Protein AF-A0A7Z9R264-F1 (afdb_monomer)

Sequence (421 aa):
MQPEILSSVADELIGLDYPARSGKPLEILQFPLHLSSIQLMQTVRNMHKSYFEKKNIKHFNESMRRIFMIFIQFESISRLRFNRGTGRLFSQKDLEGLADHFINSRWYREALKILSTNNTYGFSEERLLRVLISIQAAAHFFEVPYPALFCLFFQESKFDFMANSATGAKGIGQLTSIALREVRRLRSFSAKELLMQRTAEYLNQVYTDPQIQIWLQNLGFNIDLPKISPIPENIEFTRITSAFMREVGKKLVNDGHAYGENTSLLWYLSRKIRRGRILPLRYAHMHKIFSEMLADQYAISPASTYNIETNILASTMLFSHYYRYQWGKNKKKFDISADARVILAAAAYNHGQTGMRRFLINLKQEFPMLDFKILSAKKLRILFTTRRLSRALQRPFYKIREASRHVRHVMNCAGKSPLLS

Solvent-accessible surface area (backbone atoms only — not comparable to full-atom values): 22940 Å² total; per-residue (Å²): 134,81,81,82,76,88,81,79,76,87,75,71,60,42,57,49,41,51,54,78,64,100,60,77,35,69,69,68,50,100,61,54,50,92,61,51,48,69,55,48,49,53,53,51,50,60,56,45,40,66,58,58,66,70,49,76,66,85,79,57,55,70,68,56,48,42,54,51,48,46,71,66,43,46,58,56,48,32,23,47,54,66,41,40,63,45,25,22,51,92,66,34,36,46,61,64,52,44,50,51,48,51,63,72,28,67,58,32,68,75,40,52,50,54,35,69,75,34,74,60,32,50,60,58,67,62,60,52,48,53,48,56,54,41,51,50,48,38,19,35,68,56,69,38,43,33,40,52,54,54,22,42,28,44,67,60,26,65,65,32,40,71,21,39,48,96,88,62,19,30,7,28,47,40,49,36,79,67,54,50,53,50,41,48,62,48,43,74,38,66,70,50,36,51,44,52,41,54,45,34,53,49,52,24,52,57,48,71,29,67,50,53,52,52,46,41,43,75,64,68,50,90,75,82,65,71,85,52,65,75,67,52,84,69,66,41,85,75,72,92,46,73,69,58,54,50,53,50,17,51,52,33,39,75,74,70,35,72,68,26,74,40,61,71,55,48,55,52,49,52,55,37,46,19,63,73,40,85,63,60,77,98,48,20,54,56,48,21,53,50,52,51,51,46,37,71,77,38,24,68,41,55,33,20,37,43,8,63,59,47,22,45,45,51,40,43,52,49,36,38,48,44,44,70,46,86,45,53,57,89,92,49,68,56,58,64,18,73,54,37,24,51,53,49,10,58,38,23,68,78,63,39,59,68,26,55,38,42,35,53,53,52,48,42,70,77,34,73,85,65,58,45,56,79,33,45,44,72,60,50,55,71,64,58,36,56,71,53,43,36,73,27,56,72,55,62,67,69,59,30,50,48,48,46,49,51,36,50,50,25,48,64,55,14,35,53,66,83,90,80,117

pLDDT: mean 87.18, std 14.02, range [24.78, 98.69]

Foldseek 3Di:
DDPPDPDDDPPDFQFFAFVPDDDGRDALDPDADPDFLVRLCVVLCVRCVVVVVVPPPVPDDLLRVLLLSCLRRVQVCCRRGVSFTAGARPQWDHSSLLSVCLCPDPCNVVPVRVCVVDCLQADDSLLSSLLSNLLGLLRGLLVAHSLLLVLQLCLQQVSDLLAADPQGQGGSNRDDPVLLVVLLVLCVPVSLVVSQQVSLVVSLCCLPPVSNVVNSVVSVDPDRHDRGDGQDSAQDSDDDDLVLLLVLLVVCVVVVQPCSVVSVVSVVVSNCVNNVHQDPPSCSNSSNSVSVSCCVVALVDSSYCSPSNNVSNSLSSQLSCQLPPQQEDDPDTAQAASQRSSLRSQLCSPQNNQLSSQLVVVVCVVPVPDRRNPQHNVNVLVSLDLVSSCVRRVDPSVVSVVSNVRSVSSCVSTGDDPPPD

Secondary structure (DSSP, 8-state):
-------S---PPEEPPSSSSSSPPPP--SS-----HHHHHHHHHHHHHHHHHHS--TT--HHHHHHHHHHHHHHHHHHHHHS---EE-TTB--HHHHHHHHHTSHHIIIIIHHHHH-GGG---HHHHHHHHHHHHHHHHHTT--HHHHHHHHHHHHTT-TT-B-TT--BTTTTB-HHHHHHHHHHHTSHHHHHHHHHHHHHHHHHHT-HHHHHHHHHTT----PPPPPP--S--B--PPPHHHHHHHHHHHHHTT-GGGG-HHHHHHHHHHHTTTPPPPGGGHHHHHHHHHHHIIIIITSTTBTT-HHHHHHHHHHHHHHHHT---EETTEE----HHHHHHHHHHHHHH-HHHHHHHHHHHHHH-TT--STT--HHHHHHH--HHHHHHHH---HHHHHHHHHHHHHHHHHHBPPGGG-

Nearest PDB structures (foldseek):
  5o2o-assembly1_A  TM=4.394E-01  e=2.632E+00  Neisseria meningitidis
  1qsa-assembly1_A  TM=3.774E-01  e=3.122E+00  Escherichia coli
  5ohu-assembly1_A  TM=1.890E-01  e=2.522E+00  Pseudomonas aeruginosa
  6fc4-assembly1_A  TM=1.701E-01  e=2.220E+00  Pseudomonas aeruginosa
  1sly-assembly1_A  TM=1.913E-01  e=8.685E+00  Escherichia coli

Structure (mmCIF, N/CA/C/O backbone):
data_AF-A0A7Z9R264-F1
#
_entry.id   AF-A0A7Z9R264-F1
#
loop_
_atom_site.group_PDB
_atom_site.id
_atom_site.type_symbol
_atom_site.label_atom_id
_atom_site.label_alt_id
_atom_site.label_comp_id
_atom_site.label_asym_id
_atom_site.label_entity_id
_atom_site.label_seq_id
_atom_site.pdbx_PDB_ins_code
_atom_site.Cartn_x
_atom_site.Cartn_y
_atom_site.Cartn_z
_atom_site.occupancy
_atom_site.B_iso_or_equiv
_atom_site.auth_seq_id
_atom_site.auth_comp_id
_atom_site.auth_asym_id
_atom_site.auth_atom_id
_atom_site.pdbx_PDB_model_num
ATOM 1 N N . MET A 1 1 ? -36.854 17.870 15.174 1.00 38.16 1 MET A N 1
ATOM 2 C CA . MET A 1 1 ? -35.994 16.673 15.039 1.00 38.16 1 MET A CA 1
ATOM 3 C C . MET A 1 1 ? -34.550 17.117 15.189 1.00 38.16 1 MET A C 1
ATOM 5 O O . MET A 1 1 ? -34.030 17.760 14.289 1.00 38.16 1 MET A O 1
ATOM 9 N N . GLN A 1 2 ? -33.944 16.885 16.354 1.00 24.78 2 GLN A N 1
ATOM 10 C CA . GLN A 1 2 ? -32.516 17.141 16.556 1.00 24.78 2 GLN A CA 1
ATOM 11 C C . GLN A 1 2 ? -31.703 16.071 15.812 1.00 24.78 2 GLN A C 1
ATOM 13 O O . GLN A 1 2 ? -32.080 14.898 15.874 1.00 24.78 2 GLN A O 1
ATOM 18 N N . PRO A 1 3 ? -30.610 16.430 15.121 1.00 30.84 3 PRO A N 1
ATOM 19 C CA . PRO A 1 3 ? -29.662 15.438 14.644 1.00 30.84 3 PRO A CA 1
ATOM 20 C C . PRO A 1 3 ? -29.010 14.773 15.860 1.00 30.84 3 PRO A C 1
ATOM 22 O O . PRO A 1 3 ? -28.430 15.453 16.707 1.00 30.84 3 PRO A O 1
ATOM 25 N N . GLU A 1 4 ? -29.119 13.446 15.959 1.00 27.11 4 GLU A N 1
ATOM 26 C CA . GLU A 1 4 ? -28.322 12.661 16.900 1.00 27.11 4 GLU A CA 1
ATOM 27 C C . GLU A 1 4 ? -26.842 12.909 16.601 1.00 27.11 4 GLU A C 1
ATOM 29 O O . GLU A 1 4 ? -26.272 12.432 15.618 1.00 27.11 4 GLU A O 1
ATOM 34 N N . ILE A 1 5 ? -26.228 13.699 17.474 1.00 29.27 5 ILE A N 1
ATOM 35 C CA . ILE A 1 5 ? -24.790 13.870 17.569 1.00 29.27 5 ILE A CA 1
ATOM 36 C C . ILE A 1 5 ? -24.207 12.486 17.865 1.00 29.27 5 ILE A C 1
ATOM 38 O O . ILE A 1 5 ? -24.404 11.929 18.945 1.00 29.27 5 ILE A O 1
ATOM 42 N N . LEU A 1 6 ? -23.476 11.926 16.900 1.00 28.62 6 LEU A N 1
ATOM 43 C CA . LEU A 1 6 ? -22.597 10.776 17.103 1.00 28.62 6 LEU A CA 1
ATOM 44 C C . LEU A 1 6 ? -21.476 11.172 18.076 1.00 28.62 6 LEU A C 1
ATOM 46 O O . LEU A 1 6 ? -20.379 11.538 17.661 1.00 28.62 6 LEU A O 1
ATOM 50 N N . SER A 1 7 ? -21.731 11.094 19.380 1.00 29.38 7 SER A N 1
ATOM 51 C CA . SER A 1 7 ? -20.697 11.205 20.403 1.00 29.38 7 SER A CA 1
ATOM 52 C C . SER A 1 7 ? -20.225 9.811 20.819 1.00 29.38 7 SER A C 1
ATOM 54 O O . SER A 1 7 ? -20.859 9.114 21.603 1.00 29.38 7 SER A O 1
ATOM 56 N N . SER A 1 8 ? -19.065 9.395 20.309 1.00 30.45 8 SER A N 1
ATOM 57 C CA . SER A 1 8 ? -18.108 8.648 21.134 1.00 30.45 8 SER A CA 1
ATOM 58 C C . SER A 1 8 ? -16.718 8.664 20.493 1.00 30.45 8 SER A C 1
ATOM 60 O O . SER A 1 8 ? -16.383 7.827 19.651 1.00 30.45 8 SER A O 1
ATOM 62 N N . VAL A 1 9 ? -15.921 9.606 20.997 1.00 33.09 9 VAL A N 1
ATOM 63 C CA . VAL A 1 9 ? -14.457 9.643 20.983 1.00 33.09 9 VAL A CA 1
ATOM 64 C C . VAL A 1 9 ? -13.830 9.975 19.625 1.00 33.09 9 VAL A C 1
ATOM 66 O O . VAL A 1 9 ? -13.371 9.111 18.875 1.00 33.09 9 VAL A O 1
ATOM 69 N N . ALA A 1 10 ? -13.750 11.280 19.356 1.00 37.81 10 ALA A N 1
ATOM 70 C CA . ALA A 1 10 ? -12.577 11.849 18.710 1.00 37.81 10 ALA A CA 1
ATOM 71 C C . ALA A 1 10 ? -11.360 11.553 19.610 1.00 37.81 10 ALA A C 1
ATOM 73 O O . ALA A 1 10 ? -10.976 12.356 20.450 1.00 37.81 10 ALA A O 1
ATOM 74 N N . ASP A 1 11 ? -10.804 10.347 19.492 1.00 46.62 11 ASP A N 1
ATOM 75 C CA . ASP A 1 11 ? -9.416 10.097 19.872 1.00 46.62 11 ASP A CA 1
ATOM 76 C C . ASP A 1 11 ? -8.611 10.808 18.781 1.00 46.62 11 ASP A C 1
ATOM 78 O O . ASP A 1 11 ? -8.382 10.244 17.706 1.00 46.62 11 ASP A O 1
ATOM 82 N N . GLU A 1 12 ? -8.331 12.095 18.994 1.00 61.34 12 GLU A N 1
ATOM 83 C CA . GLU A 1 12 ? -7.718 12.964 17.992 1.00 61.34 12 GLU A CA 1
ATOM 84 C C . GLU A 1 12 ? -6.394 12.352 17.532 1.00 61.34 12 GLU A C 1
ATOM 86 O O . GLU A 1 12 ? -5.450 12.171 18.306 1.00 61.34 12 GLU A O 1
ATOM 91 N N . LEU A 1 13 ? -6.332 11.991 16.246 1.00 72.50 13 LEU A N 1
ATOM 92 C CA . LEU A 1 13 ? -5.058 11.715 15.606 1.00 72.50 13 LEU A CA 1
ATOM 93 C C . LEU A 1 13 ? -4.190 12.953 15.805 1.00 72.50 13 LEU A C 1
ATOM 95 O O . LEU A 1 13 ? -4.533 14.034 15.331 1.00 72.50 13 LEU A O 1
ATOM 99 N N . ILE A 1 14 ? -3.053 12.792 16.473 1.00 78.12 14 ILE A N 1
ATOM 100 C CA . ILE A 1 14 ? -2.084 13.877 16.550 1.00 78.12 14 ILE A CA 1
ATOM 101 C C . ILE A 1 14 ? -1.396 13.976 15.193 1.00 78.12 14 ILE A C 1
ATOM 103 O O . ILE A 1 14 ? -1.054 12.949 14.594 1.00 78.12 14 ILE A O 1
ATOM 107 N N . GLY A 1 15 ? -1.227 15.197 14.682 1.00 77.62 15 GLY A N 1
ATOM 108 C CA . GLY A 1 15 ? -0.489 15.419 13.440 1.00 77.62 15 GLY A CA 1
ATOM 109 C C . GLY A 1 15 ? 0.878 14.735 13.498 1.00 77.62 15 GLY A C 1
ATOM 110 O O . GLY A 1 15 ? 1.472 14.625 14.572 1.00 77.62 15 GLY A O 1
ATOM 111 N N . LEU A 1 16 ? 1.376 14.225 12.368 1.00 73.38 16 LEU A N 1
ATOM 112 C CA . LEU A 1 16 ? 2.765 13.769 12.331 1.00 73.38 16 LEU A CA 1
ATOM 113 C C . LEU A 1 16 ? 3.692 14.937 12.689 1.00 73.38 16 LEU A C 1
ATOM 115 O O . LEU A 1 16 ? 3.616 15.999 12.072 1.00 73.38 16 LEU A O 1
ATOM 119 N N . ASP A 1 17 ? 4.556 14.723 13.685 1.00 62.03 17 ASP A N 1
ATOM 120 C CA . ASP A 1 17 ? 5.539 15.720 14.105 1.00 62.03 17 ASP A CA 1
ATOM 121 C C . ASP A 1 17 ? 6.504 15.988 12.956 1.00 62.03 17 ASP A C 1
ATOM 123 O O . ASP A 1 17 ? 7.058 15.053 12.363 1.00 62.03 17 ASP A O 1
ATOM 127 N N . TYR A 1 18 ? 6.699 17.270 12.647 1.00 58.81 18 TYR A N 1
ATOM 128 C CA . TYR A 1 18 ? 7.631 17.675 11.614 1.00 58.81 18 TYR A CA 1
ATOM 129 C C . TYR A 1 18 ? 8.205 19.098 11.843 1.00 58.81 18 TYR A C 1
ATOM 131 O O . TYR A 1 18 ? 7.413 20.037 11.954 1.00 58.81 18 TYR A O 1
ATOM 139 N N . PRO A 1 19 ? 9.550 19.278 11.858 1.00 54.84 19 PRO A N 1
ATOM 140 C CA . PRO A 1 19 ? 10.567 18.219 11.916 1.00 54.84 19 PRO A CA 1
ATOM 141 C C . PRO A 1 19 ? 10.402 17.371 13.172 1.00 54.84 19 PRO A C 1
ATOM 143 O O . PRO A 1 19 ? 9.840 17.833 14.162 1.00 54.84 19 PRO A O 1
ATOM 146 N N . ALA A 1 20 ? 10.796 16.099 13.125 1.00 57.09 20 ALA A N 1
ATOM 147 C CA . ALA A 1 20 ? 10.473 15.198 14.222 1.00 57.09 20 ALA A CA 1
ATOM 148 C C . ALA A 1 20 ? 11.329 15.544 15.455 1.00 57.09 20 ALA A C 1
ATOM 150 O O . ALA A 1 20 ? 12.499 15.174 15.532 1.00 57.09 20 ALA A O 1
ATOM 151 N N . ARG A 1 21 ? 10.758 16.333 16.381 1.00 54.06 21 ARG A N 1
ATOM 152 C CA . ARG A 1 21 ? 11.105 16.500 17.813 1.00 54.06 21 ARG A CA 1
ATOM 153 C C . ARG A 1 21 ? 10.306 17.648 18.444 1.00 54.06 21 ARG A C 1
ATOM 155 O O . ARG A 1 21 ? 10.191 18.694 17.821 1.00 54.06 21 ARG A O 1
ATOM 162 N N . SER A 1 22 ? 9.854 17.422 19.689 1.00 39.72 22 SER A N 1
ATOM 163 C CA . SER A 1 22 ? 9.294 18.293 20.764 1.00 39.72 22 SER A CA 1
ATOM 164 C C . SER A 1 22 ? 8.411 19.516 20.451 1.00 39.72 22 SER A C 1
ATOM 166 O O . SER A 1 22 ? 7.855 20.091 21.383 1.00 39.72 22 SER A O 1
ATOM 168 N N . GLY A 1 23 ? 8.265 19.934 19.201 1.00 48.12 23 GLY A N 1
ATOM 169 C CA . GLY A 1 23 ? 7.364 20.993 18.770 1.00 48.12 23 GLY A CA 1
ATOM 170 C C . GLY A 1 23 ? 5.970 20.465 18.449 1.00 48.12 23 GLY A C 1
ATOM 171 O O . GLY A 1 23 ? 5.765 19.266 18.257 1.00 48.12 23 GLY A O 1
ATOM 172 N N . LYS A 1 24 ? 5.006 21.387 18.371 1.00 50.38 24 LYS A N 1
ATOM 173 C CA . LYS A 1 24 ? 3.697 21.104 17.775 1.00 50.38 24 LYS A CA 1
ATOM 174 C C . LYS A 1 24 ? 3.901 20.737 16.291 1.00 50.38 24 LYS A C 1
ATOM 176 O O . LYS A 1 24 ? 4.745 21.366 15.648 1.00 50.38 24 LYS A O 1
ATOM 181 N N . PRO A 1 25 ? 3.160 19.758 15.739 1.00 54.12 25 PRO A N 1
ATOM 182 C CA . PRO A 1 25 ? 3.141 19.498 14.300 1.00 54.12 25 PRO A CA 1
ATOM 183 C C . PRO A 1 25 ? 2.924 20.797 13.517 1.00 54.12 25 PRO A C 1
ATOM 185 O O . PRO A 1 25 ? 2.173 21.652 13.988 1.00 54.12 25 PRO A O 1
ATOM 188 N N . LEU A 1 26 ? 3.517 20.939 12.321 1.00 53.00 26 LEU A N 1
ATOM 189 C CA . LEU A 1 26 ? 3.116 22.015 11.405 1.00 53.00 26 LEU A CA 1
ATOM 190 C C . LEU A 1 26 ? 1.597 21.949 11.228 1.00 53.00 26 LEU A C 1
ATOM 192 O O . LEU A 1 26 ? 1.072 20.933 10.750 1.00 53.00 26 LEU A O 1
ATOM 196 N N . GLU A 1 27 ? 0.906 23.009 11.643 1.00 59.72 27 GLU A N 1
ATOM 197 C CA . GLU A 1 27 ? -0.541 23.102 11.508 1.00 59.72 27 GLU A CA 1
ATOM 198 C C . GLU A 1 27 ? -0.926 22.931 10.035 1.00 59.72 27 GLU A C 1
ATOM 200 O O . GLU A 1 27 ? -0.236 23.393 9.123 1.00 59.72 27 GLU A O 1
ATOM 205 N N . ILE A 1 28 ? -2.023 22.209 9.804 1.00 59.03 28 ILE A N 1
ATOM 206 C CA . ILE A 1 28 ? -2.716 22.262 8.519 1.00 59.03 28 ILE A CA 1
ATOM 207 C C . ILE A 1 28 ? -3.233 23.698 8.439 1.00 59.03 28 ILE A C 1
ATOM 209 O O . ILE A 1 28 ? -4.082 24.092 9.237 1.00 59.03 28 ILE A O 1
ATOM 213 N N . LEU A 1 29 ? -2.623 24.495 7.565 1.00 55.97 29 LEU A N 1
ATOM 214 C CA . LEU A 1 29 ? -2.936 25.910 7.407 1.00 55.97 29 LEU A CA 1
ATOM 215 C C . LEU A 1 29 ? -4.413 26.085 7.018 1.00 55.97 29 LEU A C 1
ATOM 217 O O . LEU A 1 29 ? -5.088 25.151 6.605 1.00 55.97 29 LEU A O 1
ATOM 221 N N . GLN A 1 30 ? -4.970 27.288 7.120 1.00 53.09 30 GLN A N 1
ATOM 222 C CA . GLN A 1 30 ? -6.311 27.504 6.556 1.00 53.09 30 GLN A CA 1
ATOM 223 C C . GLN A 1 30 ? -6.274 27.514 5.019 1.00 53.09 30 GLN A C 1
ATOM 225 O O . GLN A 1 30 ? -7.226 27.078 4.373 1.00 53.09 30 GLN A O 1
ATOM 230 N N . PHE A 1 31 ? -5.140 27.920 4.438 1.00 51.41 31 PHE A N 1
ATOM 231 C CA . PHE A 1 31 ? -4.939 28.041 2.997 1.00 51.41 31 PHE A CA 1
ATOM 232 C C . PHE A 1 31 ? -3.564 27.499 2.571 1.00 51.41 31 PHE A C 1
ATOM 234 O O . PHE A 1 31 ? -2.602 27.619 3.335 1.00 51.41 31 PHE A O 1
ATOM 241 N N . PRO A 1 32 ? -3.448 26.915 1.362 1.00 66.69 32 PRO A N 1
ATOM 242 C CA . PRO A 1 32 ? -2.162 26.585 0.752 1.00 66.69 32 PRO A CA 1
ATOM 243 C C . PRO A 1 32 ? -1.209 27.782 0.698 1.00 66.69 32 PRO A C 1
ATOM 245 O O . PRO A 1 32 ? -1.628 28.891 0.368 1.00 66.69 32 PRO A O 1
ATOM 248 N N . LEU A 1 33 ? 0.084 27.558 0.939 1.00 71.25 33 LEU A N 1
ATOM 249 C CA . LEU A 1 33 ? 1.094 28.574 0.657 1.00 71.25 33 LEU A CA 1
ATOM 250 C C . LEU A 1 33 ? 1.466 28.524 -0.826 1.00 71.25 33 LEU A C 1
ATOM 252 O O . LEU A 1 33 ? 1.877 27.483 -1.347 1.00 71.25 33 LEU A O 1
ATOM 256 N N . HIS A 1 34 ? 1.406 29.675 -1.494 1.00 73.75 34 HIS A N 1
ATOM 257 C CA . HIS A 1 34 ? 1.929 29.854 -2.849 1.00 73.75 34 HIS A CA 1
ATOM 258 C C . HIS A 1 34 ? 3.464 29.961 -2.833 1.00 73.75 34 HIS A C 1
ATOM 260 O O . HIS A 1 34 ? 4.034 30.995 -3.162 1.00 73.75 34 HIS A O 1
ATOM 266 N N . LEU A 1 35 ? 4.142 28.890 -2.409 1.00 74.12 35 LEU A N 1
ATOM 267 C CA . LEU A 1 35 ? 5.602 28.805 -2.442 1.00 74.12 35 LEU A CA 1
ATOM 268 C C . LEU A 1 35 ? 6.078 28.450 -3.853 1.00 74.12 35 LEU A C 1
ATOM 270 O O . LEU A 1 35 ? 5.556 27.515 -4.475 1.00 74.12 35 LEU A O 1
ATOM 274 N N . SER A 1 36 ? 7.111 29.149 -4.328 1.00 79.62 36 SER A N 1
ATOM 275 C CA . SER A 1 36 ? 7.889 28.693 -5.483 1.00 79.62 36 SER A CA 1
ATOM 276 C C . SER A 1 36 ? 8.634 27.397 -5.147 1.00 79.62 36 SER A C 1
ATOM 278 O O . SER A 1 36 ? 8.873 27.085 -3.978 1.00 79.62 36 SER A O 1
ATOM 280 N N . SER A 1 37 ? 9.047 26.635 -6.159 1.00 75.81 37 SER A N 1
ATOM 281 C CA . SER A 1 37 ? 9.821 25.400 -5.981 1.00 75.81 37 SER A CA 1
ATOM 282 C C . SER A 1 37 ? 11.104 25.634 -5.183 1.00 75.81 37 SER A C 1
ATOM 284 O O . SER A 1 37 ? 11.440 24.830 -4.317 1.00 75.81 37 SER A O 1
ATOM 286 N N . ILE A 1 38 ? 11.785 26.760 -5.409 1.00 81.12 38 ILE A N 1
ATOM 287 C CA . ILE A 1 38 ? 13.003 27.144 -4.684 1.00 81.12 38 ILE A CA 1
ATOM 288 C C . ILE A 1 38 ? 12.695 27.379 -3.203 1.00 81.12 38 ILE A C 1
ATOM 290 O O . ILE A 1 38 ? 13.387 26.829 -2.345 1.00 81.12 38 ILE A O 1
ATOM 294 N N . GLN A 1 39 ? 11.638 28.138 -2.897 1.00 82.44 39 GLN A N 1
ATOM 295 C CA . GLN A 1 39 ? 11.215 28.393 -1.518 1.00 82.44 39 GLN A CA 1
ATOM 296 C C . GLN A 1 39 ? 10.800 27.093 -0.823 1.00 82.44 39 GLN A C 1
ATOM 298 O O . GLN A 1 39 ? 11.302 26.788 0.255 1.00 82.44 39 GLN A O 1
ATOM 303 N N . LEU A 1 40 ? 9.957 26.282 -1.472 1.00 80.81 40 LEU A N 1
ATOM 304 C CA . LEU A 1 40 ? 9.511 24.987 -0.960 1.00 80.81 40 LEU A CA 1
ATOM 305 C C . LEU A 1 40 ? 10.705 24.081 -0.632 1.00 80.81 40 LEU A C 1
ATOM 307 O O . LEU A 1 40 ? 10.780 23.523 0.463 1.00 80.81 40 LEU A O 1
ATOM 311 N N . MET A 1 41 ? 11.670 23.977 -1.548 1.00 80.62 41 MET A N 1
ATOM 312 C CA . MET A 1 41 ? 12.881 23.185 -1.348 1.00 80.62 41 MET A CA 1
ATOM 313 C C . MET A 1 41 ? 13.738 23.690 -0.197 1.00 80.62 41 MET A C 1
ATOM 315 O O . MET A 1 41 ? 14.172 22.887 0.626 1.00 80.62 41 MET A O 1
ATOM 319 N N . GLN A 1 42 ? 14.012 24.995 -0.136 1.00 84.62 42 GLN A N 1
ATOM 320 C CA . GLN A 1 42 ? 14.838 25.574 0.923 1.00 84.62 42 GLN A CA 1
ATOM 321 C C . GLN A 1 42 ? 14.193 25.360 2.293 1.00 84.62 42 GLN A C 1
ATOM 323 O O . GLN A 1 42 ? 14.856 24.881 3.213 1.00 84.62 42 GLN A O 1
ATOM 328 N N . THR A 1 43 ? 12.891 25.627 2.408 1.00 83.44 43 THR A N 1
ATOM 329 C CA . THR A 1 43 ? 12.118 25.422 3.635 1.00 83.44 43 THR A CA 1
ATOM 330 C C . THR A 1 43 ? 12.185 23.967 4.091 1.00 83.44 43 THR A C 1
ATOM 332 O O . THR A 1 43 ? 12.616 23.686 5.210 1.00 83.44 43 THR A O 1
ATOM 335 N N . VAL A 1 44 ? 11.844 23.026 3.208 1.00 83.88 44 VAL A N 1
ATOM 336 C CA . VAL A 1 44 ? 11.795 21.595 3.533 1.00 83.88 44 VAL A CA 1
ATOM 337 C C . VAL A 1 44 ? 13.193 21.033 3.827 1.00 83.88 44 VAL A C 1
ATOM 339 O O . VAL A 1 44 ? 13.368 20.262 4.775 1.00 83.88 44 VAL A O 1
ATOM 342 N N . ARG A 1 45 ? 14.219 21.448 3.073 1.00 82.19 45 ARG A N 1
ATOM 343 C CA . ARG A 1 45 ? 15.614 21.043 3.311 1.00 82.19 45 ARG A CA 1
ATOM 344 C C . ARG A 1 45 ? 16.106 21.517 4.674 1.00 82.19 45 ARG A C 1
ATOM 346 O O . ARG A 1 45 ? 16.731 20.734 5.386 1.00 82.19 45 ARG A O 1
ATOM 353 N N . ASN A 1 46 ? 15.815 22.763 5.043 1.00 83.75 46 ASN A N 1
ATOM 354 C CA . ASN A 1 46 ? 16.217 23.326 6.331 1.00 83.75 46 ASN A CA 1
ATOM 355 C C . ASN A 1 46 ? 15.535 22.609 7.494 1.00 83.75 46 ASN A C 1
ATOM 357 O O . ASN A 1 46 ? 16.200 22.232 8.456 1.00 83.75 46 ASN A O 1
ATOM 361 N N . MET A 1 47 ? 14.234 22.355 7.376 1.00 82.06 47 MET A N 1
ATOM 362 C CA . MET A 1 47 ? 13.472 21.647 8.399 1.00 82.06 47 MET A CA 1
ATOM 363 C C . MET A 1 47 ? 14.030 20.235 8.661 1.00 82.06 47 MET A C 1
ATOM 365 O O . MET A 1 47 ? 14.169 19.837 9.813 1.00 82.06 47 MET A O 1
ATOM 369 N N . HIS A 1 48 ? 14.432 19.488 7.627 1.00 81.94 48 HIS A N 1
ATOM 370 C CA . HIS A 1 48 ? 14.973 18.126 7.794 1.00 81.94 48 HIS A CA 1
ATOM 371 C C . HIS A 1 48 ? 16.496 18.042 7.971 1.00 81.94 48 HIS A C 1
ATOM 373 O O . HIS A 1 48 ? 17.041 16.943 8.105 1.00 81.94 48 HIS A O 1
ATOM 379 N N . LYS A 1 49 ? 17.207 19.176 7.977 1.00 81.19 49 LYS A N 1
ATOM 380 C CA . LYS A 1 49 ? 18.678 19.225 7.995 1.00 81.19 49 LYS A CA 1
ATOM 381 C C . LYS A 1 49 ? 19.273 18.410 9.148 1.00 81.19 49 LYS A C 1
ATOM 383 O O . LYS A 1 49 ? 20.120 17.554 8.913 1.00 81.19 49 LYS A O 1
ATOM 388 N N . SER A 1 50 ? 18.756 18.594 10.367 1.00 80.69 50 SER A N 1
ATOM 389 C CA . SER A 1 50 ? 19.256 17.890 11.559 1.00 80.69 50 SER A CA 1
ATOM 390 C C . SER A 1 50 ? 19.124 16.368 11.454 1.00 80.69 50 SER A C 1
ATOM 392 O O . SER A 1 50 ? 20.006 15.641 11.912 1.00 80.69 50 SER A O 1
ATOM 394 N N . TYR A 1 51 ? 18.037 15.873 10.853 1.00 79.31 51 TYR A N 1
ATOM 395 C CA . TYR A 1 51 ? 17.829 14.440 10.673 1.00 79.31 51 TYR A CA 1
ATOM 396 C C . TYR A 1 51 ? 18.865 13.846 9.719 1.00 79.31 51 TYR A C 1
ATOM 398 O O . TYR A 1 51 ? 19.545 12.878 10.065 1.00 79.31 51 TYR A O 1
ATOM 406 N N . PHE A 1 52 ? 19.032 14.464 8.547 1.00 78.88 52 PHE A N 1
ATOM 407 C CA . PHE A 1 52 ? 19.979 13.997 7.536 1.00 78.88 52 PHE A CA 1
ATOM 408 C C . PHE A 1 52 ? 21.444 14.157 7.960 1.00 78.88 52 PHE A C 1
ATOM 410 O O . PHE A 1 52 ? 22.261 13.326 7.585 1.00 78.88 52 PHE A O 1
ATOM 417 N N . GLU A 1 53 ? 21.789 15.163 8.767 1.00 79.69 53 GLU A N 1
ATOM 418 C CA . GLU A 1 53 ? 23.142 15.307 9.326 1.00 79.69 53 GLU A CA 1
ATOM 419 C C . GLU A 1 53 ? 23.461 14.214 10.355 1.00 79.69 53 GLU A C 1
ATOM 421 O O . GLU A 1 53 ? 24.554 13.647 10.349 1.00 79.69 53 GLU A O 1
ATOM 426 N N . LYS A 1 54 ? 22.498 13.869 11.223 1.00 77.44 54 LYS A N 1
ATOM 427 C CA . LYS A 1 54 ? 22.657 12.799 12.227 1.00 77.44 54 LYS A CA 1
ATOM 428 C C . LYS A 1 54 ? 22.703 11.417 11.592 1.00 77.44 54 LYS A C 1
ATOM 430 O O . LYS A 1 54 ? 23.446 10.539 12.034 1.00 77.44 5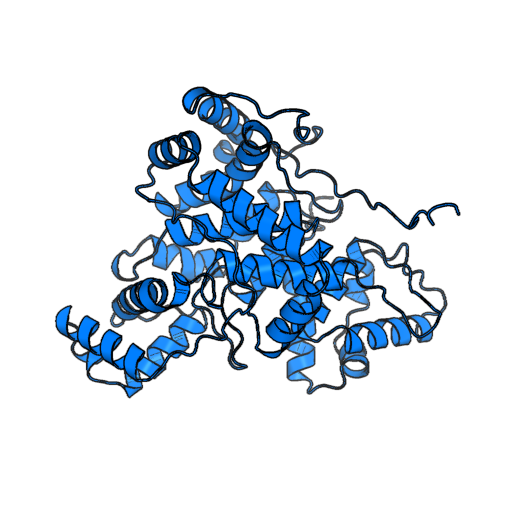4 LYS A O 1
ATOM 435 N N . LYS A 1 55 ? 21.877 11.193 10.573 1.00 73.88 55 LYS A N 1
ATOM 436 C CA . LYS A 1 55 ? 21.863 9.951 9.811 1.00 73.88 55 LYS A CA 1
ATOM 437 C C . LYS A 1 55 ? 23.016 10.020 8.818 1.00 73.88 55 LYS A C 1
ATOM 439 O O . LYS A 1 55 ? 22.856 10.430 7.678 1.00 73.88 55 LYS A O 1
ATOM 444 N N . ASN A 1 56 ? 24.200 9.603 9.263 1.00 58.22 56 ASN A N 1
ATOM 445 C CA . ASN A 1 56 ? 25.369 9.448 8.403 1.00 58.22 56 ASN A CA 1
ATOM 446 C C . ASN A 1 56 ? 25.141 8.265 7.444 1.00 58.22 56 ASN A C 1
ATOM 448 O O . ASN A 1 56 ? 25.623 7.151 7.655 1.00 58.22 56 ASN A O 1
ATOM 452 N N . ILE A 1 57 ? 24.316 8.482 6.422 1.00 62.44 57 ILE A N 1
ATOM 453 C CA . ILE A 1 57 ? 23.852 7.477 5.469 1.00 62.44 57 ILE A CA 1
ATOM 454 C C . ILE A 1 57 ? 24.961 7.216 4.432 1.00 62.44 57 ILE A C 1
ATOM 456 O O . ILE A 1 57 ? 24.799 7.379 3.228 1.00 62.44 57 ILE A O 1
ATOM 460 N N . LYS A 1 58 ? 26.139 6.791 4.893 1.00 56.91 58 LYS A N 1
ATOM 461 C CA . LYS A 1 58 ? 27.306 6.509 4.037 1.00 56.91 58 LYS A CA 1
ATOM 462 C C . LYS A 1 58 ? 27.120 5.296 3.114 1.00 56.91 58 LYS A C 1
ATOM 464 O O . LYS A 1 58 ? 28.002 4.984 2.326 1.00 56.91 58 LYS A O 1
ATOM 469 N N . HIS A 1 59 ? 25.999 4.581 3.221 1.00 65.38 59 HIS A N 1
ATOM 470 C CA . HIS A 1 59 ? 25.766 3.308 2.533 1.00 65.38 59 HIS A CA 1
ATOM 471 C C . HIS A 1 59 ? 24.580 3.314 1.562 1.00 65.38 59 HIS A C 1
ATOM 473 O O . HIS A 1 59 ? 24.203 2.238 1.083 1.00 65.38 59 HIS A O 1
ATOM 479 N N . PHE A 1 60 ? 23.950 4.465 1.302 1.00 77.00 60 PHE A N 1
ATOM 480 C CA . PHE A 1 60 ? 22.895 4.535 0.286 1.00 77.00 60 PHE A CA 1
ATOM 481 C C . PHE A 1 60 ? 23.519 4.818 -1.067 1.00 77.00 60 PHE A C 1
ATOM 483 O O . PHE A 1 60 ? 24.409 5.654 -1.183 1.00 77.00 60 PHE A O 1
ATOM 490 N N . ASN A 1 61 ? 23.020 4.126 -2.087 1.00 83.56 61 ASN A N 1
ATOM 491 C CA . ASN A 1 61 ? 23.178 4.616 -3.447 1.00 83.56 61 ASN A CA 1
ATOM 492 C C . ASN A 1 61 ? 22.297 5.864 -3.642 1.00 83.56 61 ASN A C 1
ATOM 494 O O . ASN A 1 61 ? 21.399 6.141 -2.839 1.00 83.56 61 ASN A O 1
ATOM 498 N N . GLU A 1 62 ? 22.537 6.596 -4.726 1.00 86.12 62 GLU A N 1
ATOM 499 C CA . GLU A 1 62 ? 21.804 7.829 -5.019 1.00 86.12 62 GLU A CA 1
ATOM 500 C C . GLU A 1 62 ? 20.285 7.614 -5.096 1.00 86.12 62 GLU A C 1
ATOM 502 O O . GLU A 1 62 ? 19.534 8.395 -4.514 1.00 86.12 62 GLU A O 1
ATOM 507 N N . SER A 1 63 ? 19.810 6.516 -5.694 1.00 87.19 63 SER A N 1
ATOM 508 C CA . SER A 1 63 ? 18.370 6.231 -5.763 1.00 87.19 63 SER A CA 1
ATOM 509 C C . SER A 1 63 ? 17.727 6.066 -4.383 1.00 87.19 63 SER A C 1
ATOM 511 O O . SER A 1 63 ? 16.668 6.617 -4.090 1.00 87.19 63 SER A O 1
ATOM 513 N N . MET A 1 64 ? 18.383 5.339 -3.478 1.00 86.50 64 MET A N 1
ATOM 514 C CA . MET A 1 64 ? 17.909 5.163 -2.104 1.00 86.50 64 MET A CA 1
ATOM 515 C C . MET A 1 64 ? 17.953 6.465 -1.318 1.00 86.50 64 MET A C 1
ATOM 517 O O . MET A 1 64 ? 17.040 6.732 -0.537 1.00 86.50 64 MET A O 1
ATOM 521 N N . ARG A 1 65 ? 18.968 7.303 -1.546 1.00 86.56 65 ARG A N 1
ATOM 522 C CA . ARG A 1 65 ? 19.038 8.641 -0.952 1.00 86.56 65 ARG A CA 1
ATOM 523 C C . ARG A 1 65 ? 17.853 9.497 -1.386 1.00 86.56 65 ARG A C 1
ATOM 525 O O . ARG A 1 65 ? 17.220 10.116 -0.534 1.00 86.56 65 ARG A O 1
ATOM 532 N N . ARG A 1 66 ? 17.519 9.488 -2.676 1.00 88.62 66 ARG A N 1
ATOM 533 C CA . ARG A 1 66 ? 16.379 10.224 -3.227 1.00 88.62 66 ARG A CA 1
ATOM 534 C C . ARG A 1 66 ? 15.037 9.729 -2.690 1.00 88.62 66 ARG A C 1
ATOM 536 O O . ARG A 1 66 ? 14.249 10.526 -2.188 1.00 88.62 66 ARG A O 1
ATOM 543 N N . ILE A 1 67 ? 14.793 8.419 -2.707 1.00 88.25 67 ILE A N 1
ATOM 544 C CA . ILE A 1 67 ? 13.569 7.820 -2.142 1.00 88.25 67 ILE A CA 1
ATOM 545 C C . ILE A 1 67 ? 13.416 8.164 -0.662 1.00 88.25 67 ILE A C 1
ATOM 547 O O . ILE A 1 67 ? 12.322 8.481 -0.197 1.00 88.25 67 ILE A O 1
ATOM 551 N N . PHE A 1 68 ? 14.518 8.128 0.081 1.00 85.94 68 PHE A N 1
ATOM 552 C CA . PHE A 1 68 ? 14.505 8.443 1.495 1.00 85.94 68 PHE A CA 1
ATOM 553 C C . PHE A 1 68 ? 14.246 9.926 1.773 1.00 85.94 68 PHE A C 1
ATOM 555 O O . PHE A 1 68 ? 13.472 10.254 2.673 1.00 85.94 68 PHE A O 1
ATOM 562 N N . MET A 1 69 ? 14.833 10.813 0.964 1.00 86.50 69 MET A N 1
ATOM 563 C CA . MET A 1 69 ? 14.513 12.240 0.977 1.00 86.50 69 MET A CA 1
ATOM 564 C C . MET A 1 69 ? 13.015 12.450 0.787 1.00 86.50 69 MET A C 1
ATOM 566 O O . MET A 1 69 ? 12.396 13.101 1.617 1.00 86.50 69 MET A O 1
ATOM 570 N N . ILE A 1 70 ? 12.410 11.834 -0.228 1.00 87.88 70 ILE A N 1
ATOM 571 C CA . ILE A 1 70 ? 10.969 11.950 -0.474 1.00 87.88 70 ILE A CA 1
ATOM 572 C C . ILE A 1 70 ? 10.145 11.443 0.701 1.00 87.88 70 ILE A C 1
ATOM 574 O O . ILE A 1 70 ? 9.234 12.141 1.137 1.00 87.88 70 ILE A O 1
ATOM 578 N N . PHE A 1 71 ? 10.443 10.246 1.209 1.00 88.06 71 PHE A N 1
ATOM 579 C CA . PHE A 1 71 ? 9.682 9.648 2.305 1.00 88.06 71 PHE A CA 1
ATOM 580 C C . PHE A 1 71 ? 9.565 10.597 3.507 1.00 88.06 71 PHE A C 1
ATOM 582 O O . PHE A 1 71 ? 8.508 10.708 4.124 1.00 88.06 71 PHE A O 1
ATOM 589 N N . ILE A 1 72 ? 10.656 11.298 3.803 1.00 86.62 72 ILE A N 1
ATOM 590 C CA . ILE A 1 72 ? 10.771 12.258 4.894 1.00 86.62 72 ILE A CA 1
ATOM 591 C C . ILE A 1 72 ? 10.152 13.624 4.523 1.00 86.62 72 ILE A C 1
ATOM 593 O O . ILE A 1 72 ? 9.438 14.225 5.321 1.00 86.62 72 ILE A O 1
ATOM 597 N N . GLN A 1 73 ? 10.389 14.119 3.307 1.00 87.75 73 GLN A N 1
ATOM 598 C CA . GLN A 1 73 ? 10.023 15.470 2.862 1.00 87.75 73 GLN A CA 1
ATOM 599 C C . GLN A 1 73 ? 8.572 15.626 2.398 1.00 87.75 73 GLN A C 1
ATOM 601 O O . GLN A 1 73 ? 8.017 16.721 2.491 1.00 87.75 73 GLN A O 1
ATOM 606 N N . PHE A 1 74 ? 7.944 14.564 1.892 1.00 90.69 74 PHE A N 1
ATOM 607 C CA . PHE A 1 74 ? 6.649 14.684 1.225 1.00 90.69 74 PHE A CA 1
ATOM 608 C C . PHE A 1 74 ? 5.517 15.100 2.174 1.00 90.69 74 PHE A C 1
ATOM 610 O O . PHE A 1 74 ? 4.665 15.888 1.781 1.00 90.69 74 PHE A O 1
ATOM 617 N N . GLU A 1 75 ? 5.525 14.660 3.435 1.00 89.88 75 GLU A N 1
ATOM 618 C CA . GLU A 1 75 ? 4.530 15.099 4.432 1.00 89.88 75 GLU A CA 1
ATOM 619 C C . GLU A 1 75 ? 4.565 16.627 4.630 1.00 89.88 75 GLU A C 1
ATOM 621 O O . GLU A 1 75 ? 3.529 17.287 4.699 1.00 89.88 75 GLU A O 1
ATOM 626 N N . SER A 1 76 ? 5.764 17.203 4.654 1.00 87.38 76 SER A N 1
ATOM 627 C CA . SER A 1 76 ? 6.019 18.641 4.768 1.00 87.38 76 SER A CA 1
ATOM 628 C C . SER A 1 76 ? 5.495 19.404 3.559 1.00 87.38 76 SER A C 1
ATOM 630 O O . SER A 1 76 ? 4.791 20.403 3.693 1.00 87.38 76 SER A O 1
ATOM 632 N N . ILE A 1 77 ? 5.812 18.895 2.367 1.00 89.50 77 ILE A N 1
ATOM 633 C CA . ILE A 1 77 ? 5.347 19.451 1.098 1.00 89.50 77 ILE A CA 1
ATOM 634 C C . ILE A 1 77 ? 3.824 19.391 1.035 1.00 89.50 77 ILE A C 1
ATOM 636 O O . ILE A 1 77 ? 3.187 20.385 0.704 1.00 89.50 77 ILE A O 1
ATOM 640 N N . SER A 1 78 ? 3.237 18.262 1.428 1.00 89.94 78 SER A N 1
ATOM 641 C CA . SER A 1 78 ? 1.793 18.062 1.475 1.00 89.94 78 SER A CA 1
ATOM 642 C C . SER A 1 78 ? 1.091 19.123 2.326 1.00 89.94 78 SER A C 1
ATOM 644 O O . SER A 1 78 ? 0.099 19.712 1.888 1.00 89.94 78 SER A O 1
ATOM 646 N N . ARG A 1 79 ? 1.628 19.426 3.513 1.00 87.50 79 ARG A N 1
ATOM 647 C CA . ARG A 1 79 ? 1.056 20.436 4.417 1.00 87.50 79 ARG A CA 1
ATOM 648 C C . ARG A 1 79 ? 1.201 21.847 3.870 1.00 87.50 79 ARG A C 1
ATOM 650 O O . ARG A 1 79 ? 0.215 22.569 3.797 1.00 87.50 79 ARG A O 1
ATOM 657 N N . LEU A 1 80 ? 2.409 22.218 3.453 1.00 86.25 80 LEU A N 1
ATOM 658 C CA . LEU A 1 80 ? 2.714 23.579 3.008 1.00 86.25 80 LEU A CA 1
ATOM 659 C C . LEU A 1 80 ? 2.027 23.919 1.681 1.00 86.25 80 LEU A C 1
ATOM 661 O O . LEU A 1 80 ? 1.502 25.018 1.518 1.00 86.25 80 LEU A O 1
ATOM 665 N N . ARG A 1 81 ? 2.030 22.975 0.735 1.00 88.00 81 ARG A N 1
ATOM 666 C CA . ARG A 1 81 ? 1.581 23.206 -0.640 1.00 88.00 81 ARG A CA 1
ATOM 667 C C . ARG A 1 81 ? 0.126 22.845 -0.879 1.00 88.00 81 ARG A C 1
ATOM 669 O O . ARG A 1 81 ? -0.538 23.521 -1.650 1.00 88.00 81 ARG A O 1
ATOM 676 N N . PHE A 1 82 ? -0.361 21.770 -0.270 1.00 89.00 82 PHE A N 1
ATOM 677 C CA . PHE A 1 82 ? -1.707 21.270 -0.553 1.00 89.00 82 PHE A CA 1
ATOM 678 C C . PHE A 1 82 ? -2.660 21.402 0.623 1.00 89.00 82 PHE A C 1
ATOM 680 O O . PHE A 1 82 ? -3.847 21.116 0.479 1.00 89.00 82 PHE A O 1
ATOM 687 N N . ASN A 1 83 ? -2.160 21.834 1.780 1.00 86.69 83 ASN A N 1
ATOM 688 C CA . ASN A 1 83 ? -2.936 21.893 3.001 1.00 86.69 83 ASN A CA 1
ATOM 689 C C . ASN A 1 83 ? -3.540 20.526 3.393 1.00 86.69 83 ASN A C 1
ATOM 691 O O . ASN A 1 83 ? -4.716 20.385 3.751 1.00 86.69 83 ASN A O 1
ATOM 695 N N . ARG A 1 84 ? -2.729 19.475 3.237 1.00 88.56 84 ARG A N 1
ATOM 696 C CA . ARG A 1 84 ? -3.075 18.083 3.550 1.00 88.56 84 ARG A CA 1
ATOM 697 C C . ARG A 1 84 ? -1.971 17.483 4.405 1.00 88.56 84 ARG A C 1
ATOM 699 O O . ARG A 1 84 ? -0.796 17.695 4.125 1.00 88.56 84 ARG A O 1
ATOM 706 N N . GLY A 1 85 ? -2.320 16.723 5.432 1.00 86.56 85 GLY A N 1
ATOM 707 C CA . GLY A 1 85 ? -1.337 16.140 6.343 1.00 86.56 85 GLY A CA 1
ATOM 708 C C . GLY A 1 85 ? -1.887 14.933 7.079 1.00 86.56 85 GLY A C 1
ATOM 709 O O . GLY A 1 85 ? -3.090 14.813 7.297 1.00 86.56 85 GLY A O 1
ATOM 710 N N . THR A 1 86 ? -1.011 14.022 7.463 1.00 90.81 86 THR A N 1
ATOM 711 C CA . THR A 1 86 ? -1.405 12.776 8.117 1.00 90.81 86 THR A CA 1
ATOM 712 C C . THR A 1 86 ? -1.290 12.851 9.637 1.00 90.81 86 THR A C 1
ATOM 714 O O . THR A 1 86 ? -0.664 13.749 10.204 1.00 90.81 86 THR A O 1
ATOM 717 N N . GLY A 1 87 ? -1.931 11.902 10.318 1.00 89.00 87 GLY A N 1
ATOM 718 C CA . GLY A 1 87 ? -1.875 11.785 11.769 1.00 89.00 87 GLY A CA 1
ATOM 719 C C . GLY A 1 87 ? -1.374 10.424 12.237 1.00 89.00 87 GLY A C 1
ATOM 720 O O . GLY A 1 87 ? -1.329 9.450 11.479 1.00 89.00 87 GLY A O 1
ATOM 721 N N . ARG A 1 88 ? -1.017 10.348 13.517 1.00 90.19 88 ARG A N 1
ATOM 722 C CA . ARG A 1 88 ? -0.623 9.124 14.221 1.00 90.19 88 ARG A CA 1
ATOM 723 C C . ARG A 1 88 ? -1.330 9.020 15.564 1.00 90.19 88 ARG A C 1
ATOM 725 O O . ARG A 1 88 ? -1.825 10.004 16.102 1.00 90.19 88 ARG A O 1
ATOM 732 N N . LEU A 1 89 ? -1.325 7.820 16.134 1.00 88.88 89 LEU A N 1
ATOM 733 C CA . LEU A 1 89 ? -1.663 7.648 17.547 1.00 88.88 89 LEU A CA 1
ATOM 734 C C . LEU A 1 89 ? -0.456 8.005 18.421 1.00 88.88 89 LEU A C 1
ATOM 736 O O . LEU A 1 89 ? 0.696 7.838 18.009 1.00 88.88 89 LEU A O 1
ATOM 740 N N . PHE A 1 90 ? -0.699 8.441 19.659 1.00 85.38 90 PHE A N 1
ATOM 741 C CA . PHE A 1 90 ? 0.374 8.800 20.594 1.00 85.38 90 PHE A CA 1
ATOM 742 C C . PHE A 1 90 ? 1.370 7.651 20.833 1.00 85.38 90 PHE A C 1
ATOM 744 O O . PHE A 1 90 ? 2.575 7.880 20.975 1.00 85.38 90 PHE A O 1
ATOM 751 N N . SER A 1 91 ? 0.869 6.413 20.824 1.00 85.56 91 SER A N 1
ATOM 752 C CA . SER A 1 91 ? 1.629 5.170 20.989 1.00 85.56 91 SER A CA 1
ATOM 753 C C . SER A 1 91 ? 2.510 4.805 19.779 1.00 85.56 91 SER A C 1
ATOM 755 O O . SER A 1 91 ? 3.345 3.901 19.875 1.00 85.56 91 SER A O 1
ATOM 757 N N . GLN A 1 92 ? 2.326 5.474 18.637 1.00 90.00 92 GLN A N 1
ATOM 758 C CA . GLN A 1 92 ? 2.976 5.156 17.367 1.00 90.00 92 GLN A CA 1
ATOM 759 C C . GLN A 1 92 ? 4.170 6.064 17.084 1.00 90.00 92 GLN A C 1
ATOM 761 O O . GLN A 1 92 ? 4.253 7.188 17.585 1.00 90.00 92 GLN A O 1
ATOM 766 N N . LYS A 1 93 ? 5.101 5.547 16.280 1.00 89.62 93 LYS A N 1
ATOM 767 C CA . LYS A 1 93 ? 6.281 6.269 15.804 1.00 89.62 93 LYS A CA 1
ATOM 768 C C . LYS A 1 93 ? 5.882 7.484 14.972 1.00 89.62 93 LYS A C 1
ATOM 770 O O . LYS A 1 93 ? 4.839 7.496 14.319 1.00 89.62 93 LYS A O 1
ATOM 775 N N . ASP A 1 94 ? 6.748 8.480 15.006 1.00 87.50 94 ASP A N 1
ATOM 776 C CA . ASP A 1 94 ? 6.765 9.589 14.063 1.00 87.50 94 ASP A CA 1
ATOM 777 C C . ASP A 1 94 ? 7.357 9.155 12.707 1.00 87.50 94 ASP A C 1
ATOM 779 O O . ASP A 1 94 ? 7.644 7.975 12.463 1.00 87.50 94 ASP A O 1
ATOM 783 N N . LEU A 1 95 ? 7.511 10.123 11.802 1.00 87.56 95 LEU A N 1
ATOM 784 C CA . LEU A 1 95 ? 8.014 9.886 10.455 1.00 87.56 95 LEU A CA 1
ATOM 785 C C . LEU A 1 95 ? 9.471 9.391 10.455 1.00 87.56 95 LEU A C 1
ATOM 787 O O . LEU A 1 95 ? 9.784 8.440 9.739 1.00 87.56 95 LEU A O 1
ATOM 791 N N . GLU A 1 96 ? 10.338 9.957 11.302 1.00 86.81 96 GLU A N 1
ATOM 792 C CA . GLU A 1 96 ? 11.735 9.517 11.452 1.00 86.81 96 GLU A CA 1
ATOM 793 C C . GLU A 1 96 ? 11.829 8.070 11.953 1.00 86.81 96 GLU A C 1
ATOM 795 O O . GLU A 1 96 ? 12.606 7.271 11.427 1.00 86.81 96 GLU A O 1
ATOM 800 N N . GLY A 1 97 ? 10.997 7.684 12.924 1.00 87.94 97 GLY A N 1
ATOM 801 C CA . GLY A 1 97 ? 10.947 6.316 13.428 1.00 87.94 97 GLY A CA 1
ATOM 802 C C . GLY A 1 97 ? 10.448 5.301 12.391 1.00 87.94 97 GLY A C 1
ATOM 803 O O . GLY A 1 97 ? 10.888 4.143 12.398 1.00 87.94 97 GLY A O 1
ATOM 804 N N . LEU A 1 98 ? 9.543 5.699 11.490 1.00 90.62 98 LEU A N 1
ATOM 805 C CA . LEU A 1 98 ? 9.128 4.868 10.352 1.00 90.62 98 LEU A CA 1
ATOM 806 C C . LEU A 1 98 ? 10.238 4.742 9.306 1.00 90.62 98 LEU A C 1
ATOM 808 O O . LEU A 1 98 ? 10.496 3.640 8.820 1.00 90.62 98 LEU A O 1
ATOM 812 N N . ALA A 1 99 ? 10.924 5.843 9.013 1.00 87.69 99 ALA A N 1
ATOM 813 C CA . ALA A 1 99 ? 12.085 5.885 8.131 1.00 87.69 99 ALA A CA 1
ATOM 814 C C . ALA A 1 99 ? 13.188 4.940 8.620 1.00 87.69 99 ALA A C 1
ATOM 816 O O . ALA A 1 99 ? 13.686 4.096 7.872 1.00 87.69 99 ALA A O 1
ATOM 817 N N . ASP A 1 100 ? 13.496 5.007 9.912 1.00 86.50 100 ASP A N 1
ATOM 818 C CA . ASP A 1 100 ? 14.451 4.117 10.557 1.00 86.50 100 ASP A CA 1
ATOM 819 C C . ASP A 1 100 ? 14.017 2.655 10.464 1.00 86.50 100 ASP A C 1
ATOM 821 O O . ASP A 1 100 ? 14.846 1.773 10.232 1.00 86.50 100 ASP A O 1
ATOM 825 N N . HIS A 1 101 ? 12.722 2.368 10.615 1.00 89.31 101 HIS A N 1
ATOM 826 C CA . HIS A 1 101 ? 12.216 1.011 10.438 1.00 89.31 101 HIS A CA 1
ATOM 827 C C . HIS A 1 101 ? 12.380 0.518 8.996 1.00 89.31 101 HIS A C 1
ATOM 829 O O . HIS A 1 101 ? 12.787 -0.627 8.792 1.00 89.31 101 HIS A O 1
ATOM 835 N N . PHE A 1 102 ? 12.085 1.366 8.008 1.00 88.69 102 PHE A N 1
ATOM 836 C CA . PHE A 1 102 ? 12.218 1.048 6.589 1.00 88.69 102 PHE A CA 1
ATOM 837 C C . PHE A 1 102 ? 13.661 0.668 6.239 1.00 88.69 102 PHE A C 1
ATOM 839 O O . PHE A 1 102 ? 13.898 -0.425 5.719 1.00 88.69 102 PHE A O 1
ATOM 846 N N . ILE A 1 103 ? 14.629 1.514 6.605 1.00 85.44 103 ILE A N 1
ATOM 847 C CA . ILE A 1 103 ? 16.054 1.321 6.289 1.00 85.44 103 ILE A CA 1
ATOM 848 C C . ILE A 1 103 ? 16.635 0.112 7.022 1.00 85.44 103 ILE A C 1
ATOM 850 O O . ILE A 1 103 ? 17.381 -0.681 6.450 1.00 85.44 103 ILE A O 1
ATOM 854 N N . ASN A 1 104 ? 16.289 -0.065 8.297 1.00 86.44 104 ASN A N 1
ATOM 855 C CA . ASN A 1 104 ? 16.811 -1.180 9.089 1.00 86.44 104 ASN A CA 1
ATOM 856 C C . ASN A 1 104 ? 16.087 -2.502 8.802 1.00 86.44 104 ASN A C 1
ATOM 858 O O . ASN A 1 104 ? 16.424 -3.545 9.374 1.00 86.44 104 ASN A O 1
ATOM 862 N N . SER A 1 105 ? 15.084 -2.489 7.922 1.00 88.38 105 SER A N 1
ATOM 863 C CA . SER A 1 105 ? 14.333 -3.684 7.586 1.00 88.38 105 SER A CA 1
ATOM 864 C C . SER A 1 105 ? 15.202 -4.713 6.862 1.00 88.38 105 SER A C 1
ATOM 866 O O . SER A 1 105 ? 16.103 -4.410 6.076 1.00 88.38 105 SER A O 1
ATOM 868 N N . ARG A 1 106 ? 14.884 -5.989 7.090 1.00 87.38 106 ARG A N 1
ATOM 869 C CA . ARG A 1 106 ? 15.491 -7.099 6.350 1.00 87.38 106 ARG A CA 1
ATOM 870 C C . ARG A 1 106 ? 15.297 -6.944 4.838 1.00 87.38 106 ARG A C 1
ATOM 872 O O . ARG A 1 106 ? 16.223 -7.202 4.084 1.00 87.38 106 ARG A O 1
ATOM 879 N N . TRP A 1 107 ? 14.118 -6.488 4.418 1.00 88.25 107 TRP A N 1
ATOM 880 C CA . TRP A 1 107 ? 13.804 -6.273 3.007 1.00 88.25 107 TRP A CA 1
ATOM 881 C C . TRP A 1 107 ? 14.672 -5.184 2.372 1.00 88.25 107 TRP A C 1
ATOM 883 O O . TRP A 1 107 ? 15.160 -5.390 1.268 1.00 88.25 107 TRP A O 1
ATOM 893 N N . TYR A 1 108 ? 14.946 -4.077 3.070 1.00 87.94 108 TYR A N 1
ATOM 894 C CA . TYR A 1 108 ? 15.884 -3.077 2.563 1.00 87.94 108 TYR A CA 1
ATOM 895 C C . TYR A 1 108 ? 17.264 -3.697 2.302 1.00 87.94 108 TYR A C 1
ATOM 897 O O . TYR A 1 108 ? 17.788 -3.621 1.191 1.00 87.94 108 TYR A O 1
ATOM 905 N N . ARG A 1 109 ? 17.820 -4.374 3.316 1.00 85.19 109 ARG A N 1
ATOM 906 C CA . ARG A 1 109 ? 19.182 -4.929 3.270 1.00 85.19 109 ARG A CA 1
ATOM 907 C C . ARG A 1 109 ? 19.347 -6.055 2.254 1.00 85.19 109 ARG A C 1
ATOM 909 O O . ARG A 1 109 ? 20.346 -6.084 1.546 1.00 85.19 109 ARG A O 1
ATOM 916 N N . GLU A 1 110 ? 18.391 -6.978 2.207 1.00 84.50 110 GLU A N 1
ATOM 917 C CA . GLU A 1 110 ? 18.482 -8.193 1.388 1.00 84.50 110 GLU A CA 1
ATOM 918 C C . GLU A 1 110 ? 17.836 -8.046 0.013 1.00 84.50 110 GLU A C 1
ATOM 920 O O . GLU A 1 110 ? 18.102 -8.878 -0.851 1.00 84.50 110 GLU A O 1
ATOM 925 N N . ALA A 1 111 ? 16.982 -7.036 -0.196 1.00 87.00 111 ALA A N 1
ATOM 926 C CA . ALA A 1 111 ? 16.265 -6.883 -1.451 1.00 87.00 111 ALA A CA 1
ATOM 927 C C . ALA A 1 111 ? 16.404 -5.507 -2.099 1.00 87.00 111 ALA A C 1
ATOM 929 O O . ALA A 1 111 ? 17.034 -5.391 -3.150 1.00 87.00 111 ALA A O 1
ATOM 930 N N . LEU A 1 112 ? 15.841 -4.464 -1.488 1.00 88.12 112 LEU A N 1
ATOM 931 C CA . LEU A 1 112 ? 15.754 -3.151 -2.132 1.00 88.12 112 LEU A CA 1
ATOM 932 C C . LEU A 1 112 ? 17.137 -2.582 -2.477 1.00 88.12 112 LEU A C 1
ATOM 934 O O . LEU A 1 112 ? 17.318 -2.024 -3.559 1.00 88.12 112 LEU A O 1
ATOM 938 N N . LYS A 1 113 ? 18.132 -2.780 -1.603 1.00 87.38 113 LYS A N 1
ATOM 939 C CA . LYS A 1 113 ? 19.515 -2.374 -1.871 1.00 87.38 113 LYS A CA 1
ATOM 940 C C . LYS A 1 113 ? 20.054 -3.032 -3.143 1.00 87.38 113 LYS A C 1
ATOM 942 O O . LYS A 1 113 ? 20.575 -2.331 -3.995 1.00 87.38 113 LYS A O 1
ATOM 947 N N . ILE A 1 114 ? 19.872 -4.344 -3.304 1.00 87.38 114 ILE A N 1
ATOM 948 C CA . ILE A 1 114 ? 20.347 -5.085 -4.484 1.00 87.38 114 ILE A CA 1
ATOM 949 C C . ILE A 1 114 ? 19.645 -4.585 -5.749 1.00 87.38 114 ILE A C 1
ATOM 951 O O . ILE A 1 114 ? 20.322 -4.244 -6.718 1.00 87.38 114 ILE A O 1
ATOM 955 N N . LEU A 1 115 ? 18.309 -4.502 -5.716 1.00 88.56 115 LEU A N 1
ATOM 956 C CA . LEU A 1 115 ? 17.497 -4.063 -6.855 1.00 88.56 115 LEU A CA 1
ATOM 957 C C . LEU A 1 115 ? 17.889 -2.657 -7.317 1.00 88.56 115 LEU A C 1
ATOM 959 O O . LEU A 1 115 ? 18.020 -2.421 -8.510 1.00 88.56 115 LEU A O 1
ATOM 963 N N . SER A 1 116 ? 18.116 -1.742 -6.374 1.00 88.06 116 SER A N 1
ATOM 964 C CA . SER A 1 116 ? 18.456 -0.349 -6.679 1.00 88.06 116 SER A CA 1
ATOM 965 C C . SER A 1 116 ? 19.915 -0.117 -7.063 1.00 88.06 116 SER A C 1
ATOM 967 O O . SER A 1 116 ? 20.208 0.870 -7.723 1.00 88.06 116 SER A O 1
ATOM 969 N N . THR A 1 117 ? 20.845 -0.995 -6.672 1.00 87.75 117 THR A N 1
ATOM 970 C CA . THR A 1 117 ? 22.252 -0.901 -7.112 1.00 87.75 117 THR A CA 1
ATOM 971 C C . THR A 1 117 ? 22.524 -1.564 -8.457 1.00 87.75 117 THR A C 1
ATOM 973 O O . THR A 1 117 ? 23.582 -1.336 -9.035 1.00 87.75 117 THR A O 1
ATOM 976 N N . ASN A 1 118 ? 21.629 -2.433 -8.928 1.00 89.62 118 ASN A N 1
ATOM 977 C CA . ASN A 1 118 ? 21.877 -3.256 -10.101 1.00 89.62 118 ASN A CA 1
ATOM 978 C C . ASN A 1 118 ? 20.773 -3.068 -11.149 1.00 89.62 118 ASN A C 1
ATOM 980 O O . ASN A 1 118 ? 19.698 -3.670 -11.075 1.00 89.62 118 ASN A O 1
ATOM 984 N N . ASN A 1 119 ? 21.099 -2.280 -12.176 1.00 88.31 119 ASN A N 1
ATOM 985 C CA . ASN A 1 119 ? 20.197 -1.908 -13.267 1.00 88.31 119 ASN A CA 1
ATOM 986 C C . ASN A 1 119 ? 19.639 -3.116 -14.041 1.00 88.31 119 ASN A C 1
ATOM 988 O O . ASN A 1 119 ? 18.565 -3.022 -14.632 1.00 88.31 119 ASN A O 1
ATOM 992 N N . THR A 1 120 ? 20.304 -4.276 -13.993 1.00 91.50 120 THR A N 1
ATOM 993 C CA . THR A 1 120 ? 19.848 -5.537 -14.603 1.00 91.50 120 THR A CA 1
ATOM 994 C C . THR A 1 120 ? 18.480 -5.987 -14.073 1.00 91.50 120 THR A C 1
ATOM 996 O O . THR A 1 120 ? 17.762 -6.681 -14.793 1.00 91.50 120 THR A O 1
ATOM 999 N N . TYR A 1 121 ? 18.108 -5.597 -12.846 1.00 92.12 121 TYR A N 1
ATOM 1000 C CA . TYR A 1 121 ? 16.813 -5.924 -12.236 1.00 92.12 121 TYR A CA 1
ATOM 1001 C C . TYR A 1 121 ? 15.689 -4.936 -12.576 1.00 92.12 121 TYR A C 1
ATOM 1003 O O . TYR A 1 121 ? 14.537 -5.230 -12.266 1.00 92.12 121 TYR A O 1
ATOM 1011 N N . GLY A 1 122 ? 15.988 -3.789 -13.197 1.00 89.31 122 GLY A N 1
ATOM 1012 C CA . GLY A 1 122 ? 14.963 -2.826 -13.618 1.00 89.31 122 GLY A CA 1
ATOM 1013 C C . GLY A 1 122 ? 14.205 -2.163 -12.466 1.00 89.31 122 GLY A C 1
ATOM 1014 O O . GLY A 1 122 ? 12.985 -2.014 -12.532 1.00 89.31 122 GLY A O 1
ATOM 1015 N N . PHE A 1 123 ? 14.897 -1.807 -11.380 1.00 90.75 123 PHE A N 1
ATOM 1016 C CA . PHE A 1 123 ? 14.281 -1.053 -10.290 1.00 90.75 123 PHE A CA 1
ATOM 1017 C C . PHE A 1 123 ? 13.765 0.306 -10.783 1.00 90.75 123 PHE A C 1
ATOM 1019 O O . PHE A 1 123 ? 14.488 1.039 -11.450 1.00 90.75 123 PHE A O 1
ATOM 1026 N N . SER A 1 124 ? 12.525 0.646 -10.421 1.00 91.06 124 SER A N 1
ATOM 1027 C CA . SER A 1 124 ? 11.893 1.922 -10.762 1.00 91.06 124 SER A CA 1
ATOM 1028 C C . SER A 1 124 ? 11.637 2.738 -9.499 1.00 91.06 124 SER A C 1
ATOM 1030 O O . SER A 1 124 ? 10.861 2.341 -8.624 1.00 91.06 124 SER A O 1
ATOM 1032 N N . GLU A 1 125 ? 12.289 3.896 -9.424 1.00 92.19 125 GLU A N 1
ATOM 1033 C CA . GLU A 1 125 ? 12.072 4.878 -8.365 1.00 92.19 125 GLU A CA 1
ATOM 1034 C C . GLU A 1 125 ? 10.665 5.483 -8.417 1.00 92.19 125 GLU A C 1
ATOM 1036 O O . GLU A 1 125 ? 10.038 5.654 -7.372 1.00 92.19 125 GLU A O 1
ATOM 1041 N N . GLU A 1 126 ? 10.151 5.735 -9.625 1.00 93.62 126 GLU A N 1
ATOM 1042 C CA . GLU A 1 126 ? 8.800 6.256 -9.868 1.00 93.62 126 GLU A CA 1
ATOM 1043 C C . GLU A 1 126 ? 7.739 5.392 -9.179 1.00 93.62 126 GLU A C 1
ATOM 1045 O O . GLU A 1 126 ? 6.867 5.902 -8.479 1.00 93.62 126 GLU A O 1
ATOM 1050 N N . ARG A 1 127 ? 7.835 4.063 -9.299 1.00 93.31 127 ARG A N 1
ATOM 1051 C CA . ARG A 1 127 ? 6.850 3.156 -8.695 1.00 93.31 127 ARG A CA 1
ATOM 1052 C C . ARG A 1 127 ? 6.833 3.278 -7.177 1.00 93.31 127 ARG A C 1
ATOM 1054 O O . ARG A 1 127 ? 5.760 3.382 -6.591 1.00 93.31 127 ARG A O 1
ATOM 1061 N N . LEU A 1 128 ? 8.001 3.293 -6.532 1.00 93.31 128 LEU A N 1
ATOM 1062 C CA . LEU A 1 128 ? 8.068 3.425 -5.076 1.00 93.31 128 LEU A CA 1
ATOM 1063 C C . LEU A 1 128 ? 7.620 4.818 -4.615 1.00 93.31 128 LEU A C 1
ATOM 1065 O O . LEU A 1 128 ? 6.914 4.920 -3.613 1.00 93.31 128 LEU A O 1
ATOM 1069 N N . LEU A 1 129 ? 7.954 5.870 -5.367 1.00 95.00 129 LEU A N 1
ATOM 1070 C CA . LEU A 1 129 ? 7.436 7.219 -5.140 1.00 95.00 129 LEU A CA 1
ATOM 1071 C C . LEU A 1 129 ? 5.904 7.235 -5.136 1.00 95.00 129 LEU A C 1
ATOM 1073 O O . LEU A 1 129 ? 5.291 7.722 -4.182 1.00 95.00 129 LEU A O 1
ATOM 1077 N N . ARG A 1 130 ? 5.293 6.651 -6.170 1.00 96.56 130 ARG A N 1
ATOM 1078 C CA . ARG A 1 130 ? 3.839 6.560 -6.305 1.00 96.56 130 ARG A CA 1
ATOM 1079 C C . ARG A 1 130 ? 3.199 5.849 -5.121 1.00 96.56 130 ARG A C 1
ATOM 1081 O O . ARG A 1 130 ? 2.196 6.332 -4.595 1.00 96.56 130 ARG A O 1
ATOM 1088 N N . VAL A 1 131 ? 3.810 4.757 -4.642 1.00 97.25 131 VAL A N 1
ATOM 1089 C CA . VAL A 1 131 ? 3.359 4.065 -3.423 1.00 97.25 131 VAL A CA 1
ATOM 1090 C C . VAL A 1 131 ? 3.375 5.005 -2.220 1.00 97.25 131 VAL A C 1
ATOM 1092 O O . VAL A 1 131 ? 2.357 5.142 -1.547 1.00 97.25 131 VAL A O 1
ATOM 1095 N N . LEU A 1 132 ? 4.503 5.659 -1.940 1.00 95.69 132 LEU A N 1
ATOM 1096 C CA . LEU A 1 132 ? 4.658 6.485 -0.739 1.00 95.69 132 LEU A CA 1
ATOM 1097 C C . LEU A 1 132 ? 3.679 7.668 -0.718 1.00 95.69 132 LEU A C 1
ATOM 1099 O O . LEU A 1 132 ? 3.013 7.882 0.296 1.00 95.69 132 LEU A O 1
ATOM 1103 N N . ILE A 1 133 ? 3.532 8.373 -1.845 1.00 96.81 133 ILE A N 1
ATOM 1104 C CA . ILE A 1 133 ? 2.567 9.475 -1.979 1.00 96.81 133 ILE A CA 1
ATOM 1105 C C . ILE A 1 133 ? 1.131 8.962 -1.795 1.00 96.81 133 ILE A C 1
ATOM 1107 O O . ILE A 1 133 ? 0.351 9.545 -1.042 1.00 96.81 133 ILE A O 1
ATOM 1111 N N . SER A 1 134 ? 0.790 7.833 -2.423 1.00 98.19 134 SER A N 1
ATOM 1112 C CA . SER A 1 134 ? -0.555 7.253 -2.349 1.00 98.19 134 SER A CA 1
ATOM 1113 C C . SER A 1 134 ? -0.939 6.813 -0.939 1.00 98.19 134 SER A C 1
ATOM 1115 O O . SER A 1 134 ? -2.081 7.007 -0.528 1.00 98.19 134 SER A O 1
ATOM 1117 N N . ILE A 1 135 ? -0.005 6.243 -0.169 1.00 98.19 135 ILE A N 1
ATOM 1118 C CA . ILE A 1 135 ? -0.257 5.855 1.228 1.00 98.19 135 ILE A CA 1
ATOM 1119 C C . ILE A 1 135 ? -0.511 7.092 2.090 1.00 98.19 135 ILE A C 1
ATOM 1121 O O . ILE A 1 135 ? -1.414 7.067 2.928 1.00 98.19 135 ILE A O 1
ATOM 1125 N N . GLN A 1 136 ? 0.260 8.165 1.894 1.00 95.94 136 GLN A N 1
ATOM 1126 C CA . GLN A 1 136 ? 0.084 9.417 2.630 1.00 95.94 136 GLN A CA 1
ATOM 1127 C C . GLN A 1 136 ? -1.293 10.027 2.335 1.00 95.94 136 GLN A C 1
ATOM 1129 O O . GLN A 1 136 ? -2.061 10.280 3.267 1.00 95.94 136 GLN A O 1
ATOM 1134 N N . ALA A 1 137 ? -1.648 10.148 1.052 1.00 97.06 137 ALA A N 1
ATOM 1135 C CA . ALA A 1 137 ? -2.943 10.662 0.623 1.00 97.06 137 ALA A CA 1
ATOM 1136 C C . ALA A 1 137 ? -4.093 9.820 1.192 1.00 97.06 137 ALA A C 1
ATOM 1138 O O . ALA A 1 137 ? -5.031 10.346 1.792 1.00 97.06 137 ALA A O 1
ATOM 1139 N N . ALA A 1 138 ? -3.997 8.494 1.071 1.00 98.12 138 ALA A N 1
ATOM 1140 C CA . ALA A 1 138 ? -5.019 7.590 1.574 1.00 98.12 138 ALA A CA 1
ATOM 1141 C C . ALA A 1 138 ? -5.154 7.672 3.105 1.00 98.12 138 ALA A C 1
ATOM 1143 O O . ALA A 1 138 ? -6.270 7.707 3.619 1.00 98.12 138 ALA A O 1
ATOM 1144 N N . ALA A 1 139 ? -4.052 7.763 3.854 1.00 96.69 139 ALA A N 1
ATOM 1145 C CA . ALA A 1 139 ? -4.119 7.930 5.305 1.00 96.69 139 ALA A CA 1
ATOM 1146 C C . ALA A 1 139 ? -4.824 9.231 5.709 1.00 96.69 139 ALA A C 1
ATOM 1148 O O . ALA A 1 139 ? -5.621 9.214 6.648 1.00 96.69 139 ALA A O 1
ATOM 1149 N N . HIS A 1 140 ? -4.562 10.328 4.988 1.00 94.12 140 HIS A N 1
ATOM 1150 C CA . HIS A 1 140 ? -5.211 11.615 5.222 1.00 94.12 140 HIS A CA 1
ATOM 1151 C C . HIS A 1 140 ? -6.722 11.540 4.962 1.00 94.12 140 HIS A C 1
ATOM 1153 O O . HIS A 1 140 ? -7.511 11.750 5.879 1.00 94.12 140 HIS A O 1
ATOM 1159 N N . PHE A 1 141 ? -7.137 11.181 3.744 1.00 94.44 141 PHE A N 1
ATOM 1160 C CA . PHE A 1 141 ? -8.550 11.227 3.347 1.00 94.44 141 PHE A CA 1
ATOM 1161 C C . PHE A 1 141 ? -9.412 10.159 4.022 1.00 94.44 141 PHE A C 1
ATOM 1163 O O . PHE A 1 141 ? -10.570 10.407 4.347 1.00 94.44 141 PHE A O 1
ATOM 1170 N N . PHE A 1 142 ? -8.869 8.962 4.255 1.00 94.69 142 PHE A N 1
ATOM 1171 C CA . PHE A 1 142 ? -9.585 7.926 5.000 1.00 94.69 142 PHE A CA 1
ATOM 1172 C C . PHE A 1 142 ? -9.410 8.062 6.512 1.00 94.69 142 PHE A C 1
ATOM 1174 O O . PHE A 1 142 ? -9.949 7.217 7.241 1.00 94.69 142 PHE A O 1
ATOM 1181 N N . GLU A 1 143 ? -8.688 9.094 6.970 1.00 92.62 143 GLU A N 1
ATOM 1182 C CA . GLU A 1 143 ? -8.493 9.458 8.372 1.00 92.62 143 GLU A CA 1
ATOM 1183 C C . GLU A 1 143 ? -8.103 8.229 9.214 1.00 92.62 143 GLU A C 1
ATOM 1185 O O . GLU A 1 143 ? -8.795 7.831 10.158 1.00 92.62 143 GLU A O 1
ATOM 1190 N N . VAL A 1 144 ? -7.039 7.542 8.805 1.00 94.75 144 VAL A N 1
ATOM 1191 C CA . VAL A 1 144 ? -6.467 6.409 9.543 1.00 94.75 144 VAL A CA 1
ATOM 1192 C C . VAL A 1 144 ? -5.048 6.754 9.992 1.00 94.75 144 VAL A C 1
ATOM 1194 O O . VAL A 1 144 ? -4.377 7.530 9.312 1.00 94.75 144 VAL A O 1
ATOM 1197 N N . PRO A 1 145 ? -4.548 6.182 11.105 1.00 94.81 145 PRO A N 1
ATOM 1198 C CA . PRO A 1 145 ? -3.186 6.463 11.545 1.00 94.81 145 PRO A CA 1
ATOM 1199 C C . PRO A 1 145 ? -2.168 6.063 10.465 1.00 94.81 145 PRO A C 1
ATOM 1201 O O . PRO A 1 14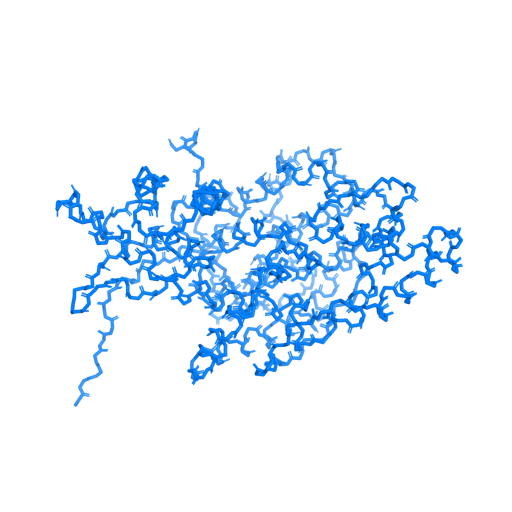5 ? -2.061 4.880 10.121 1.00 94.81 145 PRO A O 1
ATOM 1204 N N . TYR A 1 146 ? -1.398 7.026 9.952 1.00 95.38 146 TYR A N 1
ATOM 1205 C CA . TYR A 1 146 ? -0.428 6.799 8.875 1.00 95.38 146 TYR A CA 1
ATOM 1206 C C . TYR A 1 146 ? 0.611 5.724 9.220 1.00 95.38 146 TYR A C 1
ATOM 1208 O O . TYR A 1 146 ? 0.798 4.824 8.398 1.00 95.38 146 TYR A O 1
ATOM 1216 N N . PRO A 1 147 ? 1.211 5.692 10.433 1.00 95.50 147 PRO A N 1
ATOM 1217 C CA . PRO A 1 147 ? 2.123 4.612 10.803 1.00 95.50 147 PRO A CA 1
ATOM 1218 C C . PRO A 1 147 ? 1.487 3.223 10.710 1.00 95.50 147 PRO A C 1
ATOM 1220 O O . PRO A 1 147 ? 2.132 2.283 10.253 1.00 95.50 147 PRO A O 1
ATOM 1223 N N . ALA A 1 148 ? 0.216 3.074 11.100 1.00 95.69 148 ALA A N 1
ATOM 1224 C CA . ALA A 1 148 ? -0.481 1.795 10.996 1.00 95.69 148 ALA A CA 1
ATOM 1225 C C . ALA A 1 148 ? -0.707 1.384 9.535 1.00 95.69 148 ALA A C 1
ATOM 1227 O O . ALA A 1 148 ? -0.450 0.230 9.192 1.00 95.69 148 ALA A O 1
ATOM 1228 N N . LEU A 1 149 ? -1.148 2.316 8.684 1.00 97.81 149 LEU A N 1
ATOM 1229 C CA . LEU A 1 149 ? -1.408 2.048 7.268 1.00 97.81 149 LEU A CA 1
ATOM 1230 C C . LEU A 1 149 ? -0.117 1.733 6.498 1.00 97.81 149 LEU A C 1
ATOM 1232 O O . LEU A 1 149 ? -0.046 0.727 5.792 1.00 97.81 149 LEU A O 1
ATOM 1236 N N . PHE A 1 150 ? 0.929 2.540 6.694 1.00 97.38 150 PHE A N 1
ATOM 1237 C CA . PHE A 1 150 ? 2.254 2.304 6.124 1.00 97.38 150 PHE A CA 1
ATOM 1238 C C . PHE A 1 150 ? 2.769 0.911 6.496 1.00 97.38 150 PHE A C 1
ATOM 1240 O O . PHE A 1 150 ? 3.184 0.135 5.636 1.00 97.38 150 PHE A O 1
ATOM 1247 N N . CYS A 1 151 ? 2.696 0.562 7.781 1.00 97.12 151 CYS A N 1
ATOM 1248 C CA . CYS A 1 151 ? 3.174 -0.719 8.282 1.00 97.12 151 CYS A CA 1
ATOM 1249 C C . CYS A 1 151 ? 2.313 -1.909 7.850 1.00 97.12 151 CYS A C 1
ATOM 1251 O O . CYS A 1 151 ? 2.853 -3.006 7.696 1.00 97.12 151 CYS A O 1
ATOM 1253 N N . LEU A 1 152 ? 1.008 -1.709 7.634 1.00 97.62 152 LEU A N 1
ATOM 1254 C CA . LEU A 1 152 ? 0.134 -2.705 7.019 1.00 97.62 152 LEU A CA 1
ATOM 1255 C C . LEU A 1 152 ? 0.636 -3.034 5.611 1.00 97.62 152 LEU A C 1
ATOM 1257 O O . LEU A 1 152 ? 1.005 -4.173 5.353 1.00 97.62 152 LEU A O 1
ATOM 1261 N N . PHE A 1 153 ? 0.762 -2.043 4.728 1.00 97.75 153 PHE A N 1
ATOM 1262 C CA . PHE A 1 153 ? 1.216 -2.279 3.352 1.00 97.75 153 PHE A CA 1
ATOM 1263 C C . PHE A 1 153 ? 2.662 -2.762 3.264 1.00 97.75 153 PHE A C 1
ATOM 1265 O O . PHE A 1 153 ? 2.982 -3.642 2.460 1.00 97.75 153 PHE A O 1
ATOM 1272 N N . PHE A 1 154 ? 3.530 -2.279 4.154 1.00 95.88 154 PHE A N 1
ATOM 1273 C CA . PHE A 1 154 ? 4.873 -2.822 4.277 1.00 95.88 154 PHE A CA 1
ATOM 1274 C C . PHE A 1 154 ? 4.845 -4.305 4.658 1.00 95.88 154 PHE A C 1
ATOM 1276 O O . PHE A 1 154 ? 5.673 -5.088 4.193 1.00 95.88 154 PHE A O 1
ATOM 1283 N N . GLN A 1 155 ? 3.923 -4.725 5.522 1.00 94.44 155 GLN A N 1
ATOM 1284 C CA . GLN A 1 155 ? 3.783 -6.124 5.903 1.00 94.44 155 GLN A CA 1
ATOM 1285 C C . GLN A 1 155 ? 3.147 -6.981 4.798 1.00 94.44 155 GLN A C 1
ATOM 1287 O O . GLN A 1 155 ? 3.583 -8.121 4.631 1.00 94.44 155 GLN A O 1
ATOM 1292 N N . GLU A 1 156 ? 2.182 -6.444 4.053 1.00 94.94 156 GLU A N 1
ATOM 1293 C CA . GLU A 1 156 ? 1.455 -7.157 2.997 1.00 94.94 156 GLU A CA 1
ATOM 1294 C C . GLU A 1 156 ? 2.325 -7.445 1.767 1.00 94.94 156 GLU A C 1
ATOM 1296 O O . GLU A 1 156 ? 2.372 -8.575 1.283 1.00 94.94 156 GLU A O 1
ATOM 1301 N N . SER A 1 157 ? 3.060 -6.446 1.274 1.00 94.56 157 SER A N 1
ATOM 1302 C CA . SER A 1 157 ? 3.752 -6.547 -0.022 1.00 94.56 157 SER A CA 1
ATOM 1303 C C . SER A 1 157 ? 5.186 -6.041 -0.022 1.00 94.56 157 SER A C 1
ATOM 1305 O O . SER A 1 157 ? 5.869 -6.177 -1.032 1.00 94.56 157 SER A O 1
ATOM 1307 N N . LYS A 1 158 ? 5.658 -5.427 1.073 1.00 93.62 158 LYS A N 1
ATOM 1308 C CA . LYS A 1 158 ? 6.902 -4.635 1.062 1.00 93.62 158 LYS A CA 1
ATOM 1309 C C . LYS A 1 158 ? 6.877 -3.547 -0.024 1.00 93.62 158 LYS A C 1
ATOM 1311 O O . LYS A 1 158 ? 7.909 -3.246 -0.608 1.00 93.62 158 LYS A O 1
ATOM 1316 N N . PHE A 1 159 ? 5.694 -2.980 -0.282 1.00 94.50 159 PHE A N 1
ATOM 1317 C CA . PHE A 1 159 ? 5.441 -1.974 -1.323 1.00 94.50 159 PHE A CA 1
ATOM 1318 C C . PHE A 1 159 ? 5.622 -2.466 -2.766 1.00 94.50 159 PHE A C 1
ATOM 1320 O O . PHE A 1 159 ? 5.662 -1.657 -3.688 1.00 94.50 159 PHE A O 1
ATOM 1327 N N . ASP A 1 160 ? 5.693 -3.781 -2.985 1.00 93.75 160 ASP A N 1
ATOM 1328 C CA . ASP A 1 160 ? 5.772 -4.356 -4.325 1.00 93.75 160 ASP A CA 1
ATOM 1329 C C . ASP A 1 160 ? 4.374 -4.492 -4.949 1.00 93.75 160 ASP A C 1
ATOM 1331 O O . ASP A 1 160 ? 3.555 -5.321 -4.539 1.00 93.75 160 ASP A O 1
ATOM 1335 N N . PHE A 1 161 ? 4.100 -3.693 -5.979 1.00 94.62 161 PHE A N 1
ATOM 1336 C CA . PHE A 1 161 ? 2.847 -3.762 -6.732 1.00 94.62 161 PHE A CA 1
ATOM 1337 C C . PHE A 1 161 ? 2.675 -5.087 -7.490 1.00 94.62 161 PHE A C 1
ATOM 1339 O O . PHE A 1 161 ? 1.546 -5.483 -7.764 1.00 94.62 161 PHE A O 1
ATOM 1346 N N . MET A 1 162 ? 3.755 -5.819 -7.778 1.00 94.12 162 MET A N 1
ATOM 1347 C CA . MET A 1 162 ? 3.697 -7.126 -8.439 1.00 94.12 162 MET A CA 1
ATOM 1348 C C . MET A 1 162 ? 3.321 -8.262 -7.483 1.00 94.12 162 MET A C 1
ATOM 1350 O O . MET A 1 162 ? 3.153 -9.406 -7.920 1.00 94.12 162 MET A O 1
ATOM 1354 N N . ALA A 1 163 ? 3.242 -7.993 -6.178 1.00 93.56 163 ALA A N 1
ATOM 1355 C CA . ALA A 1 163 ? 3.105 -9.031 -5.175 1.00 93.56 163 ALA A CA 1
ATOM 1356 C C . ALA A 1 163 ? 1.815 -9.845 -5.367 1.00 93.56 163 ALA A C 1
ATOM 1358 O O . ALA A 1 163 ? 0.709 -9.300 -5.384 1.00 93.56 163 ALA A O 1
ATOM 1359 N N . ASN A 1 164 ? 1.954 -11.174 -5.414 1.00 93.81 164 ASN A N 1
ATOM 1360 C CA . ASN A 1 164 ? 0.845 -12.114 -5.332 1.00 93.81 164 ASN A CA 1
ATOM 1361 C C . ASN A 1 164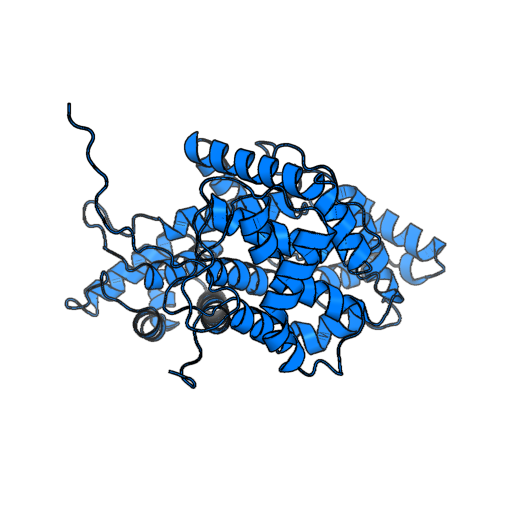 ? 1.050 -13.145 -4.222 1.00 93.81 164 ASN A C 1
ATOM 1363 O O . ASN A 1 164 ? 2.032 -13.899 -4.219 1.00 93.81 164 ASN A O 1
ATOM 1367 N N . SER A 1 165 ? 0.042 -13.303 -3.367 1.00 87.38 165 SER A N 1
ATOM 1368 C CA . SER A 1 165 ? 0.035 -14.373 -2.376 1.00 87.38 165 SER A CA 1
ATOM 1369 C C . SER A 1 165 ? -0.279 -15.742 -2.990 1.00 87.38 165 SER A C 1
ATOM 1371 O O . SER A 1 165 ? -0.827 -15.878 -4.087 1.00 87.38 165 SER A O 1
ATOM 1373 N N . ALA A 1 166 ? 0.022 -16.802 -2.233 1.00 82.56 166 ALA A N 1
ATOM 1374 C CA . ALA A 1 166 ? -0.370 -18.165 -2.593 1.00 82.56 166 ALA A CA 1
ATOM 1375 C C . ALA A 1 166 ? -1.897 -18.358 -2.644 1.00 82.56 166 ALA A C 1
ATOM 1377 O O . ALA A 1 166 ? -2.370 -19.225 -3.370 1.00 82.56 166 ALA A O 1
ATOM 1378 N N . THR A 1 167 ? -2.662 -17.547 -1.906 1.00 81.00 167 THR A N 1
ATOM 1379 C CA . THR A 1 167 ? -4.134 -17.563 -1.911 1.00 81.00 167 THR A CA 1
ATOM 1380 C C . THR A 1 167 ? -4.726 -16.626 -2.966 1.00 81.00 167 THR A C 1
ATOM 1382 O O . THR A 1 167 ? -5.936 -16.423 -2.998 1.00 81.00 167 THR A O 1
ATOM 1385 N N . GLY A 1 168 ? -3.880 -16.048 -3.823 1.00 87.44 168 GLY A N 1
ATOM 1386 C CA . GLY A 1 168 ? -4.275 -15.225 -4.956 1.00 87.44 168 GLY A CA 1
ATOM 1387 C C . GLY A 1 168 ? -4.366 -13.729 -4.674 1.00 87.44 168 GLY A C 1
ATOM 1388 O O . GLY A 1 168 ? -4.643 -13.006 -5.617 1.00 87.44 168 GLY A O 1
ATOM 1389 N N . ALA A 1 169 ? -4.125 -13.257 -3.449 1.00 92.56 169 ALA A N 1
ATOM 1390 C CA . ALA A 1 169 ? -4.142 -11.829 -3.114 1.00 92.56 169 ALA A CA 1
ATOM 1391 C C . ALA A 1 169 ? -3.143 -11.032 -3.974 1.00 92.56 169 ALA A C 1
ATOM 1393 O O . ALA A 1 169 ? -2.110 -11.600 -4.323 1.00 92.56 169 ALA A O 1
ATOM 1394 N N . LYS A 1 170 ? -3.442 -9.776 -4.344 1.00 95.38 170 LYS A N 1
ATOM 1395 C CA . LYS A 1 170 ? -2.650 -9.008 -5.331 1.00 95.38 170 LYS A CA 1
ATOM 1396 C C . LYS A 1 170 ? -2.336 -7.577 -4.914 1.00 95.38 170 LYS A C 1
ATOM 1398 O O . LYS A 1 170 ? -3.152 -6.916 -4.266 1.00 95.38 170 LYS A O 1
ATOM 1403 N N . GLY A 1 171 ? -1.194 -7.095 -5.391 1.00 95.69 171 GLY A N 1
ATOM 1404 C CA . GLY A 1 171 ? -0.770 -5.707 -5.278 1.00 95.69 171 GLY A CA 1
ATOM 1405 C C . GLY A 1 171 ? -0.362 -5.310 -3.864 1.00 95.69 171 GLY A C 1
ATOM 1406 O O . GLY A 1 171 ? -0.157 -6.151 -2.987 1.00 95.69 171 GLY A O 1
ATOM 1407 N N . ILE A 1 172 ? -0.253 -4.007 -3.642 1.00 97.00 172 ILE A N 1
ATOM 1408 C CA . ILE A 1 172 ? 0.389 -3.435 -2.453 1.00 97.00 172 ILE A CA 1
ATOM 1409 C C . ILE A 1 172 ? -0.331 -3.815 -1.156 1.00 97.00 172 ILE A C 1
ATOM 1411 O O . ILE A 1 172 ? 0.308 -4.211 -0.182 1.00 97.00 172 ILE A O 1
ATOM 1415 N N . GLY A 1 173 ? -1.656 -3.734 -1.150 1.00 96.75 173 GLY A N 1
ATOM 1416 C CA . GLY A 1 173 ? -2.498 -4.141 -0.036 1.00 96.75 173 GLY A CA 1
ATOM 1417 C C . GLY A 1 173 ? -2.934 -5.600 -0.081 1.00 96.75 173 GLY A C 1
ATOM 1418 O O . GLY A 1 173 ? -3.738 -5.992 0.755 1.00 96.75 173 GLY A O 1
ATOM 1419 N N . GLN A 1 174 ? -2.445 -6.416 -1.024 1.00 95.75 174 GLN A N 1
ATOM 1420 C CA . GLN A 1 174 ? -2.817 -7.833 -1.125 1.00 95.75 174 GLN A CA 1
ATOM 1421 C C . GLN A 1 174 ? -4.352 -8.033 -1.140 1.00 95.75 174 GLN A C 1
ATOM 1423 O O . GLN A 1 174 ? -4.931 -8.793 -0.362 1.00 95.75 174 GLN A O 1
ATOM 1428 N N . LEU A 1 175 ? -5.041 -7.365 -2.070 1.00 94.94 175 LEU A N 1
ATOM 1429 C CA . LEU A 1 175 ? -6.492 -7.497 -2.219 1.00 94.94 175 LEU A CA 1
ATOM 1430 C C . LEU A 1 175 ? -6.863 -8.867 -2.789 1.00 94.94 175 LEU A C 1
ATOM 1432 O O . LEU A 1 175 ? -6.296 -9.331 -3.779 1.00 94.94 175 LEU A O 1
ATOM 1436 N N . THR A 1 176 ? -7.853 -9.513 -2.175 1.00 93.94 176 THR A N 1
ATOM 1437 C CA . THR A 1 176 ? -8.472 -10.753 -2.667 1.00 93.94 176 THR A CA 1
ATOM 1438 C C . THR A 1 176 ? -9.788 -1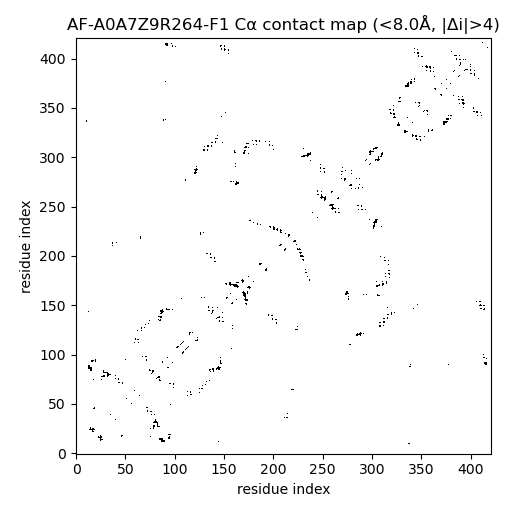0.459 -3.388 1.00 93.94 176 THR A C 1
ATOM 1440 O O . THR A 1 176 ? -10.380 -9.398 -3.212 1.00 93.94 176 THR A O 1
ATOM 1443 N N . SER A 1 177 ? -10.327 -11.426 -4.137 1.00 91.88 177 SER A N 1
ATOM 1444 C CA . SER A 1 177 ? -11.667 -11.295 -4.736 1.00 91.88 177 SER A CA 1
ATOM 1445 C C . SER A 1 177 ? -12.792 -11.139 -3.700 1.00 91.88 177 SER A C 1
ATOM 1447 O O . SER A 1 177 ? -13.851 -10.599 -4.007 1.00 91.88 177 SER A O 1
ATOM 1449 N N . ILE A 1 178 ? -12.590 -11.618 -2.467 1.00 91.25 178 ILE A N 1
ATOM 1450 C CA . ILE A 1 178 ? -13.523 -11.400 -1.352 1.00 91.25 178 ILE A CA 1
ATOM 1451 C C . ILE A 1 178 ? -13.401 -9.958 -0.851 1.00 91.25 178 ILE A C 1
ATOM 1453 O O . ILE A 1 178 ? -14.415 -9.288 -0.691 1.00 91.25 178 ILE A O 1
ATOM 1457 N N . ALA A 1 179 ? -12.172 -9.465 -0.669 1.00 92.81 179 ALA A N 1
ATOM 1458 C CA . ALA A 1 179 ? -11.925 -8.079 -0.277 1.00 92.81 179 ALA A CA 1
ATOM 1459 C C . ALA A 1 179 ? -12.503 -7.087 -1.298 1.00 92.81 179 ALA A C 1
ATOM 1461 O O . ALA A 1 179 ? -13.144 -6.124 -0.903 1.00 92.81 179 ALA A O 1
ATOM 1462 N N . LEU A 1 180 ? -12.369 -7.352 -2.603 1.00 94.00 180 LEU A N 1
ATOM 1463 C CA . LEU A 1 180 ? -12.954 -6.503 -3.648 1.00 94.00 180 LEU A CA 1
ATOM 1464 C C . LEU A 1 180 ? -14.484 -6.472 -3.621 1.00 94.00 180 LEU A C 1
ATOM 1466 O O . LEU A 1 180 ? -15.075 -5.420 -3.845 1.00 94.00 180 LEU A O 1
ATOM 1470 N N . ARG A 1 181 ? -15.138 -7.600 -3.314 1.00 93.62 181 ARG A N 1
ATOM 1471 C CA . ARG A 1 181 ? -16.596 -7.622 -3.112 1.00 93.62 181 ARG A CA 1
ATOM 1472 C C . ARG A 1 181 ? -17.006 -6.740 -1.938 1.00 93.62 181 ARG A C 1
ATOM 1474 O O . ARG A 1 181 ? -17.987 -6.011 -2.039 1.00 93.62 181 ARG A O 1
ATOM 1481 N N . GLU A 1 182 ? -16.231 -6.771 -0.858 1.00 94.31 182 GLU A N 1
ATOM 1482 C CA . GLU A 1 182 ? -16.464 -5.904 0.293 1.00 94.31 182 GLU A CA 1
ATOM 1483 C C . GLU A 1 182 ? -16.198 -4.430 -0.033 1.00 94.31 182 GLU A C 1
ATOM 1485 O O . GLU A 1 182 ? -16.998 -3.579 0.334 1.00 94.31 182 GLU A O 1
ATOM 1490 N N . VAL A 1 183 ? -15.143 -4.115 -0.792 1.00 95.06 183 VAL A N 1
ATOM 1491 C CA . VAL A 1 183 ? -14.894 -2.754 -1.294 1.00 95.06 183 VAL A CA 1
ATOM 1492 C C . VAL A 1 183 ? -16.070 -2.275 -2.139 1.00 95.06 183 VAL A C 1
ATOM 1494 O O . VAL A 1 183 ? -16.574 -1.186 -1.893 1.00 95.06 183 VAL A O 1
ATOM 1497 N N . ARG A 1 184 ? -16.581 -3.090 -3.069 1.00 95.19 184 ARG A N 1
ATOM 1498 C CA . ARG A 1 184 ? -17.761 -2.731 -3.870 1.00 95.19 184 ARG A CA 1
ATOM 1499 C C . ARG A 1 184 ? -18.985 -2.450 -2.994 1.00 95.19 184 ARG A C 1
ATOM 1501 O O . ARG A 1 184 ? -19.667 -1.452 -3.197 1.00 95.19 184 ARG A O 1
ATOM 1508 N N . ARG A 1 185 ? -19.219 -3.275 -1.968 1.00 95.00 185 ARG A N 1
ATOM 1509 C CA . ARG A 1 185 ? -20.272 -3.041 -0.966 1.00 95.00 185 ARG A CA 1
ATOM 1510 C C . ARG A 1 185 ? -20.052 -1.742 -0.185 1.00 95.00 185 ARG A C 1
ATOM 1512 O O . ARG A 1 185 ? -21.010 -1.068 0.159 1.00 95.00 185 ARG A O 1
ATOM 1519 N N . LEU A 1 186 ? -18.811 -1.385 0.138 1.00 94.38 186 LEU A N 1
ATOM 1520 C CA . LEU A 1 186 ? -18.503 -0.131 0.829 1.00 94.38 186 LEU A CA 1
ATOM 1521 C C . LEU A 1 186 ? -18.683 1.086 -0.085 1.00 94.38 186 LEU A C 1
ATOM 1523 O O . LEU A 1 186 ? -19.112 2.131 0.389 1.00 94.38 186 LEU A O 1
ATOM 1527 N N . ARG A 1 187 ? -18.408 0.948 -1.381 1.00 94.19 187 ARG A N 1
ATOM 1528 C CA . ARG A 1 187 ? -18.588 2.006 -2.382 1.00 94.19 187 ARG A CA 1
ATOM 1529 C C . ARG A 1 187 ? -20.050 2.304 -2.702 1.00 94.19 187 ARG A C 1
ATOM 1531 O O . ARG A 1 187 ? -20.358 3.422 -3.084 1.00 94.19 187 ARG A O 1
ATOM 1538 N N . SER A 1 188 ? -20.975 1.375 -2.449 1.00 93.44 188 SER A N 1
ATOM 1539 C CA . SER A 1 188 ? -22.409 1.678 -2.572 1.00 93.44 188 SER A CA 1
ATOM 1540 C C . SER A 1 188 ? -22.895 2.726 -1.557 1.00 93.44 188 SER A C 1
ATOM 1542 O O . SER A 1 188 ? -24.009 3.226 -1.679 1.00 93.44 188 SER A O 1
ATOM 1544 N N . PHE A 1 189 ? -22.089 3.064 -0.541 1.00 89.62 189 PHE A N 1
ATOM 1545 C CA . PHE A 1 189 ? -22.350 4.189 0.352 1.00 89.62 189 PHE A CA 1
ATOM 1546 C C . PHE A 1 189 ? -21.721 5.464 -0.223 1.00 89.62 189 PHE A C 1
ATOM 1548 O O . PHE A 1 189 ? -20.495 5.571 -0.299 1.00 89.62 189 PHE A O 1
ATOM 1555 N N . SER A 1 190 ? -22.551 6.462 -0.540 1.00 86.25 190 SER A N 1
ATOM 1556 C CA . SER A 1 190 ? -22.136 7.713 -1.200 1.00 86.25 190 SER A CA 1
ATOM 1557 C C . SER A 1 190 ? -20.944 8.403 -0.529 1.00 86.25 190 SER A C 1
ATOM 1559 O O . SER A 1 190 ? -20.023 8.842 -1.208 1.00 86.25 190 SER A O 1
ATOM 1561 N N . ALA A 1 191 ? -20.896 8.432 0.806 1.00 91.69 191 ALA A 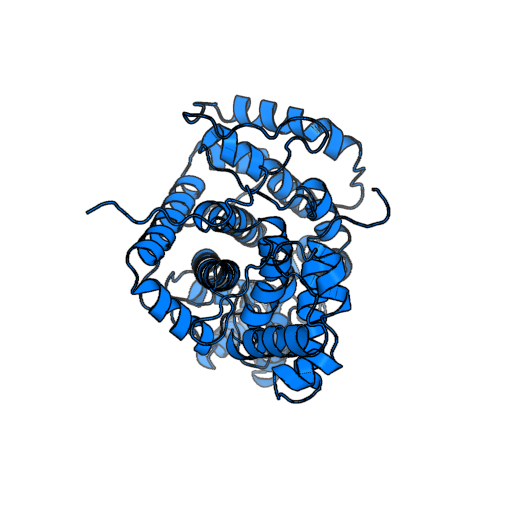N 1
ATOM 1562 C CA . ALA A 1 191 ? -19.786 9.033 1.545 1.00 91.69 191 ALA A CA 1
ATOM 1563 C C . ALA A 1 191 ? -18.445 8.303 1.330 1.00 91.69 191 ALA A C 1
ATOM 1565 O O . ALA A 1 191 ? -17.395 8.938 1.282 1.00 91.69 191 ALA A O 1
ATOM 1566 N N . LYS A 1 192 ? -18.455 6.970 1.201 1.00 92.44 192 LYS A N 1
ATOM 1567 C CA . LYS A 1 192 ? -17.234 6.185 0.955 1.00 92.44 192 LYS A CA 1
ATOM 1568 C C . LYS A 1 192 ? -16.773 6.308 -0.490 1.00 92.44 192 LYS A C 1
ATOM 1570 O O . LYS A 1 192 ? -15.570 6.412 -0.714 1.00 92.44 192 LYS A O 1
ATOM 1575 N N . GLU A 1 193 ? -17.707 6.349 -1.434 1.00 95.44 193 GLU A N 1
ATOM 1576 C CA . GLU A 1 193 ? -17.392 6.625 -2.836 1.00 95.44 193 GLU A CA 1
ATOM 1577 C C . GLU A 1 193 ? -16.795 8.020 -3.015 1.00 95.44 193 GLU A C 1
ATOM 1579 O O . GLU A 1 193 ? -15.747 8.174 -3.637 1.00 95.44 193 GLU A O 1
ATOM 1584 N N . LEU A 1 194 ? -17.397 9.031 -2.387 1.00 94.19 194 LEU A N 1
ATOM 1585 C CA . LEU A 1 194 ? -16.899 10.400 -2.436 1.00 94.19 194 LEU A CA 1
ATOM 1586 C C . LEU A 1 194 ? -15.469 10.513 -1.892 1.00 94.19 194 LEU A C 1
ATOM 1588 O O . LEU A 1 194 ? -14.641 11.193 -2.490 1.00 94.19 194 LEU A O 1
ATOM 1592 N N . LEU A 1 195 ? -15.155 9.832 -0.782 1.00 93.75 195 LEU A N 1
ATOM 1593 C CA . LEU A 1 195 ? -13.788 9.790 -0.251 1.00 93.75 195 LEU A CA 1
ATOM 1594 C C . LEU A 1 195 ? -12.808 9.133 -1.232 1.00 93.75 195 LEU A C 1
ATOM 1596 O O . LEU A 1 195 ? -11.701 9.639 -1.404 1.00 93.75 195 LEU A O 1
ATOM 1600 N N . MET A 1 196 ? -13.211 8.043 -1.894 1.00 95.75 196 MET A N 1
ATOM 1601 C CA . MET A 1 196 ? -12.400 7.368 -2.914 1.00 95.75 196 MET A CA 1
ATOM 1602 C C . MET A 1 196 ? -12.034 8.324 -4.053 1.00 95.75 196 MET A C 1
ATOM 1604 O O . MET A 1 196 ? -10.852 8.488 -4.355 1.00 95.75 196 MET A O 1
ATOM 1608 N N . GLN A 1 197 ? -13.037 8.981 -4.643 1.00 97.50 197 GLN A N 1
ATOM 1609 C CA . GLN A 1 197 ? -12.824 9.860 -5.793 1.00 97.50 197 GLN A CA 1
ATOM 1610 C C . GLN A 1 197 ? -12.058 11.124 -5.411 1.00 97.50 197 GLN A C 1
ATOM 1612 O O . GLN A 1 197 ? -11.084 11.452 -6.078 1.00 97.50 197 GLN A O 1
ATOM 1617 N N . ARG A 1 198 ? -12.374 11.756 -4.272 1.00 96.69 198 ARG A N 1
ATOM 1618 C CA . ARG A 1 198 ? -11.605 12.912 -3.773 1.00 96.69 198 ARG A CA 1
ATOM 1619 C C . ARG A 1 198 ? -10.134 12.586 -3.531 1.00 96.69 198 ARG A C 1
ATOM 1621 O O . ARG A 1 198 ? -9.270 13.420 -3.779 1.00 96.69 198 ARG A O 1
ATOM 1628 N N . THR A 1 199 ? -9.838 11.375 -3.053 1.00 97.69 199 THR A N 1
ATOM 1629 C CA . THR A 1 199 ? -8.446 10.940 -2.868 1.00 97.69 199 THR A CA 1
ATOM 1630 C C . THR A 1 199 ? -7.743 10.780 -4.219 1.00 97.69 199 THR A C 1
ATOM 1632 O O . THR A 1 199 ? -6.595 11.193 -4.355 1.00 97.69 199 THR A O 1
ATOM 1635 N N . ALA A 1 200 ? -8.416 10.214 -5.226 1.00 98.06 200 ALA A N 1
ATOM 1636 C CA . ALA A 1 200 ? -7.867 10.063 -6.575 1.00 98.06 200 ALA A CA 1
ATOM 1637 C C . ALA A 1 200 ? -7.666 11.414 -7.283 1.00 98.06 200 ALA A C 1
ATOM 1639 O O . ALA A 1 200 ? -6.619 11.642 -7.884 1.00 98.06 200 ALA A O 1
ATOM 1640 N N . GLU A 1 201 ? -8.620 12.337 -7.150 1.00 97.75 201 GLU A N 1
ATOM 1641 C CA . GLU A 1 201 ? -8.515 13.719 -7.635 1.00 97.75 201 GLU A CA 1
ATOM 1642 C C . GLU A 1 201 ? -7.340 14.454 -6.985 1.00 97.75 201 GLU A C 1
ATOM 1644 O O . GLU A 1 201 ? -6.560 15.105 -7.677 1.00 97.75 201 GLU A O 1
ATOM 1649 N N . TYR A 1 202 ? -7.167 14.305 -5.668 1.00 96.94 202 TYR A N 1
ATOM 1650 C CA . TYR A 1 202 ? -6.021 14.863 -4.958 1.00 96.94 202 TYR A CA 1
ATOM 1651 C C . TYR A 1 202 ? -4.693 14.279 -5.453 1.00 96.94 202 TYR A C 1
ATOM 1653 O O . TYR A 1 202 ? -3.745 15.025 -5.687 1.00 96.94 202 TYR A O 1
ATOM 1661 N N . LEU A 1 203 ? -4.611 12.962 -5.661 1.00 97.94 203 LEU A N 1
ATOM 1662 C CA . LEU A 1 203 ? -3.413 12.344 -6.234 1.00 97.94 203 LEU A CA 1
ATOM 1663 C C . LEU A 1 203 ? -3.115 12.881 -7.633 1.00 97.94 203 LEU A C 1
ATOM 1665 O O . LEU A 1 203 ? -1.965 13.210 -7.917 1.00 97.94 203 LEU A O 1
ATOM 1669 N N . ASN A 1 204 ? -4.143 13.042 -8.472 1.00 97.62 204 ASN A N 1
ATOM 1670 C CA . ASN A 1 204 ? -3.981 13.675 -9.775 1.00 97.62 204 ASN A CA 1
ATOM 1671 C C . ASN A 1 204 ? -3.433 15.101 -9.630 1.00 97.62 204 ASN A C 1
ATOM 1673 O O . ASN A 1 204 ? -2.470 15.446 -10.304 1.00 97.62 204 ASN A O 1
ATOM 1677 N N . GLN A 1 205 ? -3.993 15.900 -8.713 1.00 95.75 205 GLN A N 1
ATOM 1678 C CA . GLN A 1 205 ? -3.520 17.255 -8.433 1.00 95.75 205 GLN A CA 1
ATOM 1679 C C . GLN A 1 205 ? -2.034 17.264 -8.059 1.00 95.75 205 GLN A C 1
ATOM 1681 O O . GLN A 1 205 ? -1.288 18.055 -8.625 1.00 95.75 205 GLN A O 1
ATOM 1686 N N . VAL A 1 206 ? -1.596 16.374 -7.162 1.00 95.25 206 VAL A N 1
ATOM 1687 C CA . VAL A 1 206 ? -0.181 16.251 -6.772 1.00 95.25 206 VAL A CA 1
ATOM 1688 C C . VAL A 1 206 ? 0.694 15.867 -7.968 1.00 95.25 206 VAL A C 1
ATOM 1690 O O . VAL A 1 206 ? 1.760 16.450 -8.147 1.00 95.25 206 VAL A O 1
ATOM 1693 N N . TYR A 1 207 ? 0.266 14.899 -8.783 1.00 96.00 207 TYR A N 1
ATOM 1694 C CA . TYR A 1 207 ? 1.080 14.354 -9.878 1.00 96.00 207 TYR A CA 1
ATOM 1695 C C . TYR A 1 207 ? 1.219 15.345 -11.036 1.00 96.00 207 TYR A C 1
ATOM 1697 O O . TYR A 1 207 ? 2.281 15.431 -11.649 1.00 96.00 207 TYR A O 1
ATOM 1705 N N . THR A 1 208 ? 0.176 16.136 -11.298 1.00 94.88 208 THR A N 1
ATOM 1706 C CA . THR A 1 208 ? 0.179 17.163 -12.349 1.00 94.88 208 THR A CA 1
ATOM 1707 C C . THR A 1 208 ? 0.694 18.524 -11.879 1.00 94.88 208 THR A C 1
ATOM 1709 O O . THR A 1 208 ? 0.703 19.471 -12.660 1.00 94.88 208 THR A O 1
ATOM 1712 N N . ASP A 1 209 ? 1.097 18.659 -10.614 1.00 92.56 209 ASP A N 1
ATOM 1713 C CA . ASP A 1 209 ? 1.560 19.934 -10.077 1.00 92.56 209 ASP A CA 1
ATOM 1714 C C . ASP A 1 209 ? 2.965 20.292 -10.615 1.00 92.56 209 ASP A C 1
ATOM 1716 O O . ASP A 1 209 ? 3.935 19.580 -10.327 1.00 92.56 209 ASP A O 1
ATOM 1720 N N . PRO A 1 210 ? 3.131 21.422 -11.333 1.00 90.56 210 PRO A N 1
ATOM 1721 C CA . PRO A 1 210 ? 4.419 21.779 -11.929 1.00 90.56 210 PRO A CA 1
ATOM 1722 C C . PRO A 1 210 ? 5.546 21.974 -10.910 1.00 90.56 210 PRO A C 1
ATOM 1724 O O . PRO A 1 210 ? 6.706 21.694 -11.202 1.00 90.56 210 PRO A O 1
ATOM 1727 N N . GLN A 1 211 ? 5.239 22.444 -9.699 1.00 89.25 211 GLN A N 1
ATOM 1728 C CA . GLN A 1 211 ? 6.260 22.657 -8.673 1.00 89.25 211 GLN A CA 1
ATOM 1729 C C . GLN A 1 211 ? 6.703 21.337 -8.042 1.00 89.25 211 GLN A C 1
ATOM 1731 O O . GLN A 1 211 ? 7.860 21.227 -7.637 1.00 89.25 211 GLN A O 1
ATOM 1736 N N . ILE A 1 212 ? 5.821 20.331 -7.992 1.00 90.62 212 ILE A N 1
ATOM 1737 C CA . ILE A 1 212 ? 6.202 18.966 -7.610 1.00 90.62 212 ILE A CA 1
ATOM 1738 C C . ILE A 1 212 ? 7.146 18.377 -8.653 1.00 90.62 212 ILE A C 1
ATOM 1740 O O . ILE A 1 212 ? 8.183 17.839 -8.273 1.00 90.62 212 ILE A O 1
ATOM 1744 N N . GLN A 1 213 ? 6.861 18.554 -9.944 1.00 89.94 213 GLN A N 1
ATOM 1745 C CA . GLN A 1 213 ? 7.760 18.099 -11.009 1.00 89.94 213 GLN A CA 1
ATOM 1746 C C . GLN A 1 213 ? 9.141 18.765 -10.922 1.00 89.94 213 GLN A C 1
ATOM 1748 O O . GLN A 1 213 ? 10.161 18.076 -10.923 1.00 89.94 213 GLN A O 1
ATOM 1753 N N . ILE A 1 214 ? 9.192 20.088 -10.727 1.00 89.44 214 ILE A N 1
ATOM 1754 C CA . ILE A 1 214 ? 10.461 20.812 -10.540 1.00 89.44 214 ILE A CA 1
ATOM 1755 C C . ILE A 1 214 ? 11.201 20.323 -9.282 1.00 89.44 214 ILE A C 1
ATOM 1757 O O . ILE A 1 214 ? 12.417 20.142 -9.305 1.00 89.44 214 ILE A O 1
ATOM 1761 N N . TRP A 1 215 ? 10.497 20.081 -8.173 1.00 88.19 215 TRP A N 1
ATOM 1762 C CA . TRP A 1 215 ? 11.103 19.532 -6.955 1.00 88.19 215 TRP A CA 1
ATOM 1763 C C . TRP A 1 215 ? 11.714 18.142 -7.181 1.00 88.19 215 TRP A C 1
ATOM 1765 O O . TRP A 1 215 ? 12.849 17.905 -6.766 1.00 88.19 215 TRP A O 1
ATOM 1775 N N . LEU A 1 216 ? 11.004 17.246 -7.870 1.00 90.94 216 LEU A N 1
ATOM 1776 C CA . LEU A 1 216 ? 11.502 15.911 -8.210 1.00 90.94 216 LEU A CA 1
ATOM 1777 C C . LEU A 1 216 ? 12.748 15.992 -9.106 1.00 90.94 216 LEU A C 1
ATOM 1779 O O . LEU A 1 216 ? 13.750 15.336 -8.816 1.00 90.94 216 LEU A O 1
ATOM 1783 N N . GLN A 1 217 ? 12.738 16.853 -10.124 1.00 91.12 217 GLN A N 1
ATOM 1784 C CA . GLN A 1 217 ? 13.903 17.096 -10.981 1.00 91.12 217 GLN A CA 1
ATOM 1785 C C . GLN A 1 217 ? 15.110 17.603 -10.181 1.00 91.12 217 GLN A C 1
ATOM 1787 O O . GLN A 1 217 ? 16.217 17.091 -10.341 1.00 91.12 217 GLN A O 1
ATOM 1792 N N . ASN A 1 218 ? 14.901 18.533 -9.246 1.00 87.75 218 ASN A N 1
ATOM 1793 C CA . ASN A 1 218 ? 15.966 19.055 -8.384 1.00 87.75 218 ASN A CA 1
ATOM 1794 C C . ASN A 1 218 ? 16.523 18.018 -7.399 1.00 87.75 218 ASN A C 1
ATOM 1796 O O . ASN A 1 218 ? 17.681 18.107 -6.992 1.00 87.75 218 ASN A O 1
ATOM 1800 N N . LEU A 1 219 ? 15.721 17.023 -7.014 1.00 86.31 219 LEU A N 1
ATOM 1801 C CA . LEU A 1 219 ? 16.204 15.862 -6.266 1.00 86.31 219 LEU A CA 1
ATOM 1802 C C . LEU A 1 219 ? 16.965 14.862 -7.151 1.00 86.31 219 LEU A C 1
ATOM 1804 O O . LEU A 1 219 ? 17.566 13.935 -6.613 1.00 86.31 219 LEU A O 1
ATOM 1808 N N . GLY A 1 220 ? 16.977 15.043 -8.473 1.00 90.12 220 GLY A N 1
ATOM 1809 C CA . GLY A 1 220 ? 17.656 14.178 -9.436 1.00 90.12 220 GLY A CA 1
ATOM 1810 C C . GLY A 1 220 ? 16.791 13.034 -9.965 1.00 90.12 220 GLY A C 1
ATOM 1811 O O . GLY A 1 220 ? 17.338 12.039 -10.441 1.00 90.12 220 GLY A O 1
ATOM 1812 N N . PHE A 1 221 ? 15.463 13.132 -9.859 1.00 89.75 221 PHE A N 1
ATOM 1813 C CA . PHE A 1 221 ? 14.566 12.202 -10.540 1.00 89.75 221 PHE A CA 1
ATOM 1814 C C . PHE A 1 221 ? 14.372 12.614 -11.998 1.00 89.75 221 PHE A C 1
ATOM 1816 O O . PHE A 1 221 ? 14.130 13.779 -12.299 1.00 89.75 221 PHE A O 1
ATOM 1823 N N . ASN A 1 222 ? 14.409 11.626 -12.888 1.00 84.94 222 ASN A N 1
ATOM 1824 C CA . ASN A 1 222 ? 13.953 11.760 -14.265 1.00 84.94 222 ASN A CA 1
ATOM 1825 C C . ASN A 1 222 ? 12.727 10.864 -14.449 1.00 84.94 222 ASN A C 1
ATOM 1827 O O . ASN A 1 222 ? 12.849 9.709 -14.854 1.00 84.94 222 ASN A O 1
ATOM 1831 N N . ILE A 1 223 ? 11.573 11.361 -14.011 1.00 87.44 223 ILE A N 1
ATOM 1832 C CA . ILE A 1 223 ? 10.317 10.614 -13.990 1.00 87.44 223 ILE A CA 1
ATOM 1833 C C . ILE A 1 223 ? 9.189 11.520 -14.456 1.00 87.44 223 ILE A C 1
ATOM 1835 O O . ILE A 1 223 ? 9.195 12.712 -14.156 1.00 87.44 223 ILE A O 1
ATOM 1839 N N . ASP A 1 224 ? 8.220 10.928 -15.139 1.00 85.88 224 ASP A N 1
ATOM 1840 C CA . ASP A 1 224 ? 6.946 11.564 -15.433 1.00 85.88 224 ASP A CA 1
ATOM 1841 C C . ASP A 1 224 ? 5.860 10.803 -14.675 1.00 85.88 224 ASP A C 1
ATOM 1843 O O . ASP A 1 224 ? 5.746 9.579 -14.786 1.00 85.88 224 ASP A O 1
ATOM 1847 N N . LEU A 1 225 ? 5.122 11.508 -13.820 1.00 92.06 225 LEU A N 1
ATOM 1848 C CA . LEU A 1 225 ? 4.091 10.873 -13.007 1.00 92.06 225 LEU A CA 1
ATOM 1849 C C . LEU A 1 225 ? 2.828 10.696 -13.856 1.00 92.06 225 LEU A C 1
ATOM 1851 O O . LEU A 1 225 ? 2.382 11.649 -14.494 1.00 92.06 225 LEU A O 1
ATOM 1855 N N . PRO A 1 226 ? 2.199 9.508 -13.851 1.00 92.19 226 PRO A N 1
ATOM 1856 C CA . PRO A 1 226 ? 1.060 9.257 -14.720 1.00 92.19 226 PRO A CA 1
ATOM 1857 C C . PRO A 1 226 ? -0.142 10.102 -14.304 1.00 92.19 226 PRO A C 1
ATOM 1859 O O . PRO A 1 226 ? -0.438 10.242 -13.121 1.00 92.19 226 PRO A O 1
ATOM 1862 N N . LYS A 1 227 ? -0.917 10.602 -15.266 1.00 92.94 227 LYS A N 1
ATOM 1863 C CA . LYS A 1 227 ? -2.206 11.227 -14.951 1.00 92.94 227 LYS A CA 1
ATOM 1864 C C . LYS A 1 227 ? -3.110 10.219 -14.234 1.00 92.94 227 LYS A C 1
ATOM 1866 O O . LYS A 1 227 ? -3.296 9.099 -14.712 1.00 92.94 227 LYS A O 1
ATOM 1871 N N . ILE A 1 228 ? -3.702 10.623 -13.112 1.00 95.00 228 ILE A N 1
ATOM 1872 C CA . ILE A 1 228 ? -4.601 9.763 -12.343 1.00 95.00 228 ILE A CA 1
ATOM 1873 C C . ILE A 1 228 ? -6.034 10.012 -12.803 1.00 95.00 228 ILE A C 1
ATOM 1875 O O . ILE A 1 228 ? -6.578 11.108 -12.677 1.00 95.00 228 ILE A O 1
ATOM 1879 N N . SER A 1 229 ? -6.648 8.978 -13.366 1.00 91.88 229 SER A N 1
ATOM 1880 C CA . SER A 1 229 ? -8.070 8.965 -13.699 1.00 91.88 229 SER A CA 1
ATOM 1881 C C . SER A 1 229 ? -8.927 8.632 -12.470 1.00 91.88 229 SER A C 1
ATOM 1883 O O . SER A 1 229 ? -8.434 7.971 -11.549 1.00 91.88 229 SER A O 1
ATOM 1885 N N . PRO A 1 230 ? -10.226 8.984 -12.476 1.00 95.25 230 PRO A N 1
ATOM 1886 C CA . PRO A 1 230 ? -11.179 8.489 -11.486 1.00 95.25 230 PRO A CA 1
ATOM 1887 C C . PRO A 1 230 ? -11.125 6.964 -11.342 1.00 95.25 230 PRO A C 1
ATOM 1889 O O . PRO A 1 230 ? -10.916 6.242 -12.323 1.00 95.25 230 PRO A O 1
ATOM 1892 N N . ILE A 1 231 ? -11.327 6.463 -10.121 1.00 96.12 231 ILE A N 1
ATOM 1893 C CA .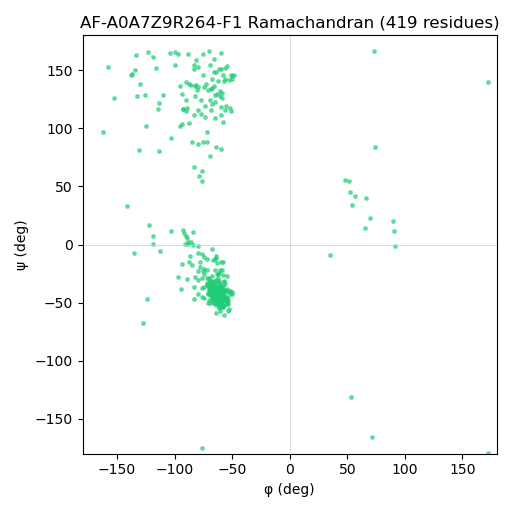 ILE A 1 231 ? -11.263 5.022 -9.856 1.00 96.12 231 ILE A CA 1
ATOM 1894 C C . ILE A 1 231 ? -12.590 4.388 -10.295 1.00 96.12 231 ILE A C 1
ATOM 1896 O O . ILE A 1 231 ? -13.624 4.682 -9.683 1.00 96.12 231 ILE A O 1
ATOM 1900 N N . PRO A 1 232 ? -12.611 3.502 -11.304 1.00 94.38 232 PRO A N 1
ATOM 1901 C CA . PRO A 1 232 ? -13.851 2.914 -11.808 1.00 94.38 232 PRO A CA 1
ATOM 1902 C C . PRO A 1 232 ? -14.529 2.065 -10.732 1.00 94.38 232 PRO A C 1
ATOM 1904 O O . PRO A 1 232 ? -13.845 1.464 -9.904 1.00 94.38 232 PRO A O 1
ATOM 1907 N N . GLU A 1 233 ? -15.865 1.986 -10.733 1.00 89.12 233 GLU A N 1
ATOM 1908 C CA . GLU A 1 233 ? -16.630 1.193 -9.750 1.00 89.12 233 GLU A CA 1
ATOM 1909 C C . GLU A 1 233 ? -16.169 -0.274 -9.723 1.00 89.12 233 GLU A C 1
ATOM 1911 O O . GLU A 1 233 ? -15.923 -0.854 -8.659 1.00 89.12 233 GLU A O 1
ATOM 1916 N N . ASN A 1 234 ? -15.993 -0.850 -10.914 1.00 91.62 234 ASN A N 1
ATOM 1917 C CA . ASN A 1 234 ? -15.548 -2.221 -11.100 1.00 91.62 234 ASN A CA 1
ATOM 1918 C C . ASN A 1 234 ? -14.018 -2.290 -11.116 1.00 91.62 234 ASN A C 1
ATOM 1920 O O . ASN A 1 234 ? -13.376 -1.959 -12.108 1.00 91.62 234 ASN A O 1
ATOM 1924 N N . ILE A 1 235 ? -13.452 -2.769 -10.007 1.00 94.44 235 ILE A N 1
ATOM 1925 C CA . ILE A 1 235 ? -12.032 -3.111 -9.903 1.00 94.44 235 ILE A CA 1
ATOM 1926 C C . ILE A 1 235 ? -11.867 -4.601 -10.227 1.00 94.44 235 ILE A C 1
ATOM 1928 O O . ILE A 1 235 ? -12.376 -5.479 -9.524 1.00 94.44 235 ILE A O 1
ATOM 1932 N N . GLU A 1 236 ? -11.142 -4.888 -11.296 1.00 91.50 236 GLU A N 1
ATOM 1933 C CA . GLU A 1 236 ? -10.891 -6.207 -11.836 1.00 91.50 236 GLU A CA 1
ATOM 1934 C C . GLU A 1 236 ? -9.751 -6.940 -11.131 1.00 91.50 236 GLU A C 1
ATOM 1936 O O . GLU A 1 236 ? -8.640 -6.448 -10.889 1.00 91.50 236 GLU A O 1
ATOM 1941 N N . PHE A 1 237 ? -10.010 -8.217 -10.871 1.00 89.19 237 PHE A N 1
ATOM 1942 C CA . PHE A 1 237 ? -9.027 -9.131 -10.320 1.00 89.19 237 PHE A CA 1
ATOM 1943 C C . PHE A 1 237 ? -8.114 -9.711 -11.416 1.00 89.19 237 PHE A C 1
ATOM 1945 O O . PHE A 1 237 ? -8.108 -10.919 -11.672 1.00 89.19 237 PHE A O 1
ATOM 1952 N N . THR A 1 238 ? -7.292 -8.857 -12.023 1.00 84.56 238 THR A N 1
ATOM 1953 C CA . THR A 1 238 ? -6.431 -9.116 -13.192 1.00 84.56 238 THR A CA 1
ATOM 1954 C C . THR A 1 238 ? -5.545 -10.353 -13.051 1.00 84.56 238 THR A C 1
ATOM 1956 O O . THR A 1 238 ? -4.686 -10.419 -12.168 1.00 84.56 238 THR A O 1
ATOM 1959 N N . ARG A 1 239 ? -5.753 -11.393 -13.866 1.00 86.81 239 ARG A N 1
ATOM 1960 C CA . ARG A 1 239 ? -4.970 -12.642 -13.807 1.00 86.81 239 ARG A CA 1
ATOM 1961 C C . ARG A 1 239 ? -3.830 -12.602 -14.818 1.00 86.81 239 ARG A C 1
ATOM 1963 O O . ARG A 1 239 ? -4.050 -12.270 -15.972 1.00 86.81 239 ARG A O 1
ATOM 1970 N N . ILE A 1 240 ? -2.646 -13.037 -14.396 1.00 90.38 240 ILE A N 1
ATOM 1971 C CA . ILE A 1 240 ? -1.532 -13.281 -15.316 1.00 90.38 240 ILE A CA 1
ATOM 1972 C C . ILE A 1 240 ? -1.874 -14.502 -16.163 1.00 90.38 240 ILE A C 1
ATOM 1974 O O . ILE A 1 240 ? -2.168 -15.569 -15.616 1.00 90.38 240 ILE A O 1
ATOM 1978 N N . THR A 1 241 ? -1.842 -14.336 -17.481 1.00 92.38 241 THR A N 1
ATOM 1979 C CA . THR A 1 241 ? -2.239 -15.362 -18.449 1.00 92.38 241 THR A CA 1
ATOM 1980 C C . THR A 1 241 ? -1.027 -16.023 -19.101 1.00 92.38 241 THR A C 1
ATOM 1982 O O . THR A 1 241 ? 0.091 -15.507 -19.069 1.00 92.38 241 THR A O 1
ATOM 1985 N N . SER A 1 242 ? -1.247 -17.164 -19.754 1.00 93.94 242 SER A N 1
ATOM 1986 C CA . SER A 1 242 ? -0.227 -17.776 -20.613 1.00 93.94 242 SER A CA 1
ATOM 1987 C C . SER A 1 242 ? 0.140 -16.880 -21.799 1.00 93.94 242 SER A C 1
ATOM 1989 O O . SER A 1 242 ? 1.273 -16.927 -22.257 1.00 93.94 242 SER A O 1
ATOM 1991 N N . ALA A 1 243 ? -0.785 -16.044 -22.288 1.00 94.88 243 ALA A N 1
ATOM 1992 C CA . ALA A 1 243 ? -0.488 -15.061 -23.330 1.00 94.88 243 ALA A CA 1
ATOM 1993 C C . ALA A 1 243 ? 0.533 -14.025 -22.838 1.00 94.88 243 ALA A C 1
ATOM 1995 O O . ALA A 1 243 ? 1.571 -13.867 -23.467 1.00 94.88 243 ALA A O 1
ATOM 1996 N N . PHE A 1 244 ? 0.308 -13.440 -21.658 1.00 95.62 244 PHE A N 1
ATOM 1997 C CA . PHE A 1 244 ? 1.268 -12.534 -21.023 1.00 95.62 244 PHE A CA 1
ATOM 1998 C C . PHE A 1 244 ? 2.649 -13.181 -20.860 1.00 95.62 244 PHE A C 1
ATOM 2000 O O . PHE A 1 244 ? 3.662 -12.608 -21.245 1.00 95.62 244 PHE A O 1
ATOM 2007 N N . MET A 1 245 ? 2.697 -14.411 -20.336 1.00 96.94 245 MET A N 1
ATOM 2008 C CA . MET A 1 245 ? 3.970 -15.107 -20.125 1.00 96.94 245 MET A CA 1
ATOM 2009 C C . MET A 1 245 ? 4.701 -15.442 -21.433 1.00 96.94 245 MET A C 1
ATOM 2011 O O . MET A 1 245 ? 5.929 -15.450 -21.438 1.00 96.94 245 MET A O 1
ATOM 2015 N N . ARG A 1 246 ? 3.974 -15.692 -22.532 1.00 96.12 246 ARG A N 1
ATOM 2016 C CA . ARG A 1 246 ? 4.574 -15.880 -23.862 1.00 96.12 246 ARG A CA 1
ATOM 2017 C C . ARG A 1 246 ? 5.225 -14.597 -24.366 1.00 96.12 246 ARG A C 1
ATOM 2019 O O . ARG A 1 246 ? 6.345 -14.660 -24.856 1.00 96.12 246 ARG A O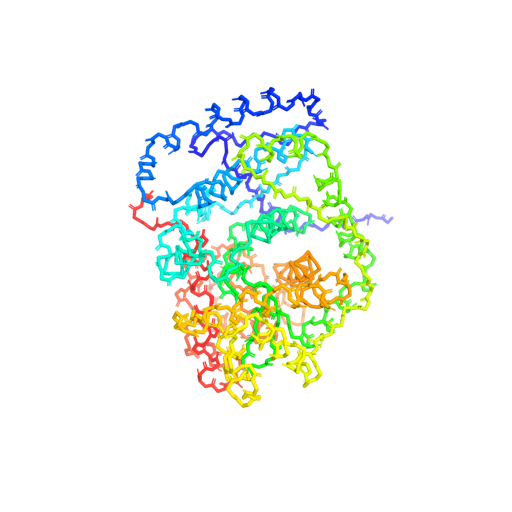 1
ATOM 2026 N N . GLU A 1 247 ? 4.573 -13.451 -24.196 1.00 97.62 247 GLU A N 1
ATOM 2027 C CA . GLU A 1 247 ? 5.152 -12.160 -24.589 1.00 97.62 247 GLU A CA 1
ATOM 2028 C C . GLU A 1 247 ? 6.385 -11.802 -23.745 1.00 97.62 247 GLU A C 1
ATOM 2030 O O . GLU A 1 247 ? 7.397 -11.371 -24.293 1.00 97.62 247 GLU A O 1
ATOM 2035 N N . VAL A 1 248 ? 6.365 -12.097 -22.439 1.00 97.44 248 VAL A N 1
ATOM 2036 C CA . VAL A 1 248 ? 7.560 -11.983 -21.582 1.00 97.44 248 VAL A CA 1
ATOM 2037 C C . VAL A 1 248 ? 8.704 -12.863 -22.099 1.00 97.44 248 VAL A C 1
ATOM 2039 O O . VAL A 1 248 ? 9.846 -12.411 -22.166 1.00 97.44 248 VAL A O 1
ATOM 2042 N N . GLY A 1 249 ? 8.408 -14.108 -22.488 1.00 97.81 249 GLY A N 1
ATOM 2043 C CA . GLY A 1 249 ? 9.395 -15.028 -23.058 1.00 97.81 249 GLY A CA 1
ATOM 2044 C C . GLY A 1 249 ? 9.994 -14.527 -24.369 1.00 97.81 249 GLY A C 1
ATOM 2045 O O . GLY A 1 249 ? 11.214 -14.497 -24.503 1.00 97.81 249 GLY A O 1
ATOM 2046 N N . LYS A 1 250 ? 9.158 -14.046 -25.297 1.00 98.06 250 LYS A N 1
ATOM 2047 C CA . LYS A 1 250 ? 9.614 -13.436 -26.556 1.00 98.06 250 LYS A CA 1
ATOM 2048 C C . LYS A 1 250 ? 10.524 -12.239 -26.305 1.00 98.06 250 LYS A C 1
ATOM 2050 O O . LYS A 1 250 ? 11.584 -12.144 -26.912 1.00 98.06 250 LYS A O 1
ATOM 2055 N N . LYS A 1 251 ? 10.141 -11.347 -25.385 1.00 97.62 251 LYS A N 1
ATOM 2056 C CA . LYS A 1 251 ? 10.949 -10.169 -25.056 1.00 97.62 251 LYS A CA 1
ATOM 2057 C C . LYS A 1 251 ? 12.308 -10.559 -24.471 1.00 97.62 251 LYS A C 1
ATOM 2059 O O . LYS A 1 251 ? 13.316 -9.982 -24.857 1.00 97.62 251 LYS A O 1
ATOM 2064 N N . LEU A 1 252 ? 12.348 -11.581 -23.615 1.00 97.88 252 LEU A N 1
ATOM 2065 C CA . LEU A 1 252 ? 13.598 -12.139 -23.094 1.00 97.88 252 LEU A CA 1
ATOM 2066 C C . LEU A 1 252 ? 14.503 -12.690 -24.201 1.00 97.88 252 LEU A C 1
ATOM 2068 O O . LEU A 1 252 ? 15.688 -12.373 -24.209 1.00 97.88 252 LEU A O 1
ATOM 2072 N N . VAL A 1 253 ? 13.959 -13.481 -25.130 1.00 97.88 253 VAL A N 1
ATOM 2073 C CA . VAL A 1 253 ? 14.725 -14.035 -26.262 1.00 97.88 253 VAL A CA 1
ATOM 2074 C C . VAL A 1 253 ? 15.270 -12.917 -27.149 1.00 97.88 253 VAL A C 1
ATOM 2076 O O . VAL A 1 253 ? 16.457 -12.926 -27.465 1.00 97.88 253 VAL A O 1
ATOM 2079 N N . ASN A 1 254 ? 14.443 -11.918 -27.469 1.00 97.25 254 ASN A N 1
ATOM 2080 C CA . ASN A 1 254 ? 14.857 -10.748 -28.248 1.00 97.25 254 ASN A CA 1
ATOM 2081 C C . ASN A 1 254 ? 15.980 -9.955 -27.560 1.00 97.25 254 ASN A C 1
ATOM 2083 O O . ASN A 1 254 ? 16.858 -9.427 -28.233 1.00 97.25 254 ASN A O 1
ATOM 2087 N N . ASP A 1 255 ? 15.980 -9.910 -26.227 1.00 95.81 255 ASP A N 1
ATOM 2088 C CA . ASP A 1 255 ? 17.024 -9.265 -25.425 1.00 95.81 255 ASP A CA 1
ATOM 2089 C C . ASP A 1 255 ? 18.243 -10.197 -25.176 1.00 95.81 255 ASP A C 1
ATOM 2091 O O . ASP A 1 255 ? 19.101 -9.895 -24.343 1.00 95.81 255 ASP A O 1
ATOM 2095 N N . GLY A 1 256 ? 18.327 -11.342 -25.868 1.00 96.56 256 GLY A N 1
ATOM 2096 C CA . GLY A 1 256 ? 19.467 -12.271 -25.846 1.00 96.56 256 GLY A CA 1
ATOM 2097 C C . GLY A 1 256 ? 19.403 -13.384 -24.791 1.00 96.56 256 GLY A C 1
ATOM 2098 O O . GLY A 1 256 ? 20.398 -14.069 -24.549 1.00 96.56 256 GLY A O 1
ATOM 2099 N N . HIS A 1 257 ? 18.257 -13.594 -24.136 1.00 96.88 257 HIS A N 1
ATOM 2100 C CA . HIS A 1 257 ? 18.099 -14.560 -23.039 1.00 96.88 257 HIS A CA 1
ATOM 2101 C C . HIS A 1 257 ? 17.381 -15.827 -23.503 1.00 96.88 257 HIS A C 1
ATOM 2103 O O . HIS A 1 257 ? 16.160 -15.934 -23.389 1.00 96.88 257 HIS A O 1
ATOM 2109 N N . ALA A 1 258 ? 18.145 -16.836 -23.938 1.00 95.81 258 ALA A N 1
ATOM 2110 C CA . ALA A 1 258 ? 17.616 -18.109 -24.457 1.00 95.81 258 ALA A CA 1
ATOM 2111 C C . ALA A 1 258 ? 16.652 -18.839 -23.496 1.00 95.81 258 ALA A C 1
ATOM 2113 O O . ALA A 1 258 ? 15.735 -19.537 -23.921 1.00 95.81 258 ALA A O 1
ATOM 2114 N N . TYR A 1 259 ? 16.784 -18.638 -22.177 1.00 96.62 259 TYR A N 1
ATOM 2115 C CA . TYR A 1 259 ? 15.850 -19.224 -21.206 1.00 96.62 259 TYR A CA 1
ATOM 2116 C C . TYR A 1 259 ? 14.407 -18.700 -21.336 1.00 96.62 259 TYR A C 1
ATOM 2118 O O . TYR A 1 259 ? 13.504 -19.279 -20.725 1.00 96.62 259 TYR A O 1
ATOM 2126 N N . GLY A 1 260 ? 14.181 -17.634 -22.114 1.00 96.19 260 GLY A N 1
ATOM 2127 C CA . GLY A 1 260 ? 12.862 -17.114 -22.471 1.00 96.19 260 GLY A CA 1
ATOM 2128 C C . GLY A 1 260 ? 11.986 -18.105 -23.245 1.00 96.19 260 GLY A C 1
ATOM 2129 O O . GLY A 1 260 ? 10.764 -18.019 -23.173 1.00 96.19 260 GLY A O 1
ATOM 2130 N N . GLU A 1 261 ? 12.573 -19.105 -23.903 1.00 96.44 261 GLU A N 1
ATOM 2131 C CA . GLU A 1 261 ? 11.819 -20.162 -24.594 1.00 96.44 261 GLU A CA 1
ATOM 2132 C C . GLU A 1 261 ? 11.211 -21.183 -23.613 1.00 96.44 261 GLU A C 1
ATOM 2134 O O . GLU A 1 261 ? 10.200 -21.835 -23.892 1.00 96.44 261 GLU A O 1
ATOM 2139 N N . ASN A 1 262 ? 11.777 -21.301 -22.407 1.00 97.00 262 ASN A N 1
ATOM 2140 C CA . ASN A 1 262 ? 11.337 -22.272 -21.412 1.00 97.00 262 ASN A CA 1
ATOM 2141 C C . ASN A 1 262 ? 10.154 -21.742 -20.586 1.00 97.00 262 ASN A C 1
ATOM 2143 O O . ASN A 1 262 ? 10.307 -21.192 -19.492 1.00 97.00 262 ASN A O 1
ATOM 2147 N N . THR A 1 263 ? 8.941 -21.983 -21.083 1.00 94.19 263 THR A N 1
ATOM 2148 C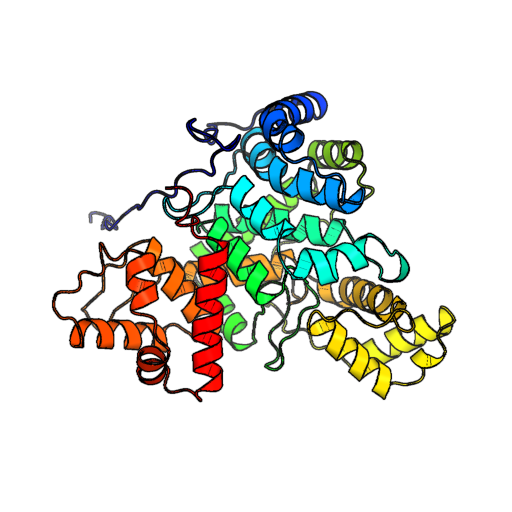 CA . THR A 1 263 ? 7.688 -21.540 -20.444 1.00 94.19 263 THR A CA 1
ATOM 2149 C C . THR A 1 263 ? 7.552 -22.008 -18.984 1.00 94.19 263 THR A C 1
ATOM 2151 O O . THR A 1 263 ? 7.124 -21.237 -18.120 1.00 94.19 263 THR A O 1
ATOM 2154 N N . SER A 1 264 ? 7.942 -23.247 -18.668 1.00 96.19 264 SER A N 1
ATOM 2155 C CA . SER A 1 264 ? 7.879 -23.790 -17.301 1.00 96.19 264 SER A CA 1
ATOM 2156 C C . SER A 1 264 ? 8.803 -23.037 -16.343 1.00 96.19 264 SER A C 1
ATOM 2158 O O . SER A 1 264 ? 8.408 -22.694 -15.222 1.00 96.19 264 SER A O 1
ATOM 2160 N N . LEU A 1 265 ? 10.018 -22.722 -16.797 1.00 97.31 265 LEU A N 1
ATOM 2161 C CA . LEU A 1 265 ? 10.964 -21.905 -16.050 1.00 97.31 265 LEU A CA 1
ATOM 2162 C C . LEU A 1 265 ? 10.429 -20.482 -15.861 1.00 97.31 265 LEU A C 1
ATOM 2164 O O . LEU A 1 265 ? 10.463 -19.976 -14.741 1.00 97.31 265 LEU A O 1
ATOM 2168 N N . LEU A 1 266 ? 9.862 -19.860 -16.896 1.00 97.50 266 LEU A N 1
ATOM 2169 C CA . LEU A 1 266 ? 9.272 -18.523 -16.786 1.00 97.50 266 LEU A CA 1
ATOM 2170 C C . LEU A 1 266 ? 8.160 -18.455 -15.734 1.00 97.50 266 LEU A C 1
ATOM 2172 O O . LEU A 1 266 ? 8.134 -17.530 -14.920 1.00 97.50 266 LEU A O 1
ATOM 2176 N N . TRP A 1 267 ? 7.272 -19.450 -15.681 1.00 97.00 267 TRP A N 1
ATOM 2177 C CA . TRP A 1 267 ? 6.241 -19.537 -14.641 1.00 97.00 267 TRP A CA 1
ATOM 2178 C C . TRP A 1 267 ? 6.819 -19.714 -13.237 1.00 97.00 267 TRP A C 1
ATOM 2180 O O . TRP A 1 267 ? 6.304 -19.152 -12.263 1.00 97.00 267 TRP A O 1
ATOM 2190 N N . TYR A 1 268 ? 7.889 -20.496 -13.109 1.00 96.62 268 TYR A N 1
ATOM 2191 C CA . TYR A 1 268 ? 8.594 -20.663 -11.845 1.00 96.62 268 TYR A CA 1
ATOM 2192 C C . TYR A 1 268 ? 9.251 -19.352 -11.383 1.00 96.62 268 TYR A C 1
ATOM 2194 O O . TYR A 1 268 ? 9.099 -18.961 -10.220 1.00 96.62 268 TYR A O 1
ATOM 2202 N N . LEU A 1 269 ? 9.934 -18.649 -12.290 1.00 97.06 269 LEU A N 1
ATOM 2203 C CA . LEU A 1 269 ? 10.587 -17.368 -12.021 1.00 97.06 269 LEU A CA 1
ATOM 2204 C C . LEU A 1 269 ? 9.558 -16.276 -11.700 1.00 97.06 269 LEU A C 1
ATOM 2206 O O . LEU A 1 269 ? 9.691 -15.612 -10.673 1.00 97.06 269 LEU A O 1
ATOM 2210 N N . SER A 1 270 ? 8.473 -16.160 -12.470 1.00 95.88 270 SER A N 1
ATOM 2211 C CA . SER A 1 270 ? 7.402 -15.192 -12.193 1.00 95.88 270 SER A CA 1
ATOM 2212 C C . SER A 1 270 ? 6.736 -15.446 -10.841 1.00 95.88 270 SER A C 1
ATOM 2214 O O . SER A 1 270 ? 6.406 -14.516 -10.108 1.00 95.88 270 SER A O 1
ATOM 2216 N N . ARG A 1 271 ? 6.569 -16.711 -10.433 1.00 95.06 271 ARG A N 1
ATOM 2217 C CA . ARG A 1 271 ? 6.076 -17.054 -9.090 1.00 95.06 271 ARG A CA 1
ATOM 2218 C C . ARG A 1 271 ? 7.044 -16.617 -7.988 1.00 95.06 271 ARG A C 1
ATOM 2220 O O . ARG A 1 271 ? 6.582 -16.268 -6.904 1.00 95.06 271 ARG A O 1
ATOM 2227 N N . LYS A 1 272 ? 8.360 -16.656 -8.223 1.00 94.19 272 LYS A N 1
ATOM 2228 C CA . LYS A 1 272 ? 9.355 -16.142 -7.269 1.00 94.19 272 LYS A CA 1
ATOM 2229 C C . LYS A 1 272 ? 9.288 -14.621 -7.159 1.00 94.19 272 LYS A C 1
ATOM 2231 O O . LYS A 1 272 ? 9.175 -14.144 -6.032 1.00 94.19 272 LYS A O 1
ATOM 2236 N N . ILE A 1 273 ? 9.278 -13.911 -8.292 1.00 93.69 273 ILE A N 1
ATOM 2237 C CA . ILE A 1 273 ? 9.162 -12.442 -8.347 1.00 93.69 273 ILE A CA 1
ATOM 2238 C C . ILE A 1 273 ? 7.944 -11.994 -7.543 1.00 93.69 273 ILE A C 1
ATOM 2240 O O . ILE A 1 273 ? 8.084 -11.294 -6.550 1.00 93.69 273 ILE A O 1
ATOM 2244 N N . ARG A 1 274 ? 6.762 -12.528 -7.868 1.00 92.94 274 ARG A N 1
ATOM 2245 C CA . ARG A 1 274 ? 5.501 -12.169 -7.200 1.00 92.94 274 ARG A CA 1
ATOM 2246 C C . ARG A 1 274 ? 5.444 -12.512 -5.712 1.00 92.94 274 ARG A C 1
ATOM 2248 O O . ARG A 1 274 ? 4.569 -12.033 -5.007 1.00 92.94 274 ARG A O 1
ATOM 2255 N N . ARG A 1 275 ? 6.338 -13.362 -5.208 1.00 89.81 275 ARG A N 1
ATOM 2256 C CA . ARG A 1 275 ? 6.470 -13.645 -3.768 1.00 89.81 275 ARG A CA 1
ATOM 2257 C C . ARG A 1 275 ? 7.505 -12.739 -3.088 1.00 89.81 275 ARG A C 1
ATOM 2259 O O . ARG A 1 275 ? 7.930 -13.059 -1.979 1.00 89.81 275 ARG A O 1
ATOM 2266 N N . GLY A 1 276 ? 7.951 -11.677 -3.759 1.00 87.38 276 GLY A N 1
ATOM 2267 C CA . GLY A 1 276 ? 8.975 -10.751 -3.284 1.00 87.38 276 GLY A CA 1
ATOM 2268 C C . GLY A 1 276 ? 10.376 -11.362 -3.228 1.00 87.38 276 GLY A C 1
ATOM 2269 O O . GLY A 1 276 ? 11.205 -10.918 -2.437 1.00 87.38 276 GLY A O 1
ATOM 2270 N N . ARG A 1 277 ? 10.651 -12.430 -3.997 1.00 90.00 277 ARG A N 1
ATOM 2271 C CA . ARG A 1 277 ? 11.979 -13.062 -4.024 1.00 90.00 277 ARG A CA 1
ATOM 2272 C C . ARG A 1 277 ? 12.822 -12.481 -5.149 1.00 90.00 277 ARG A C 1
ATOM 2274 O O . ARG A 1 277 ? 12.423 -12.515 -6.313 1.00 90.00 277 ARG A O 1
ATOM 2281 N N . ILE A 1 278 ? 14.035 -12.066 -4.807 1.00 91.44 278 ILE A N 1
ATOM 2282 C CA . ILE A 1 278 ? 15.050 -11.715 -5.798 1.00 91.44 278 ILE A CA 1
ATOM 2283 C C . ILE A 1 278 ? 15.480 -12.969 -6.556 1.00 91.44 278 ILE A C 1
ATOM 2285 O O . ILE A 1 278 ? 15.663 -14.043 -5.974 1.00 91.44 278 ILE A O 1
ATOM 2289 N N . LEU A 1 279 ? 15.572 -12.842 -7.879 1.00 93.94 279 LEU A N 1
ATOM 2290 C CA . LEU A 1 279 ? 16.058 -13.918 -8.731 1.00 93.94 279 LEU A CA 1
ATOM 2291 C C . LEU A 1 279 ? 17.591 -13.901 -8.745 1.00 93.94 279 LEU A C 1
ATOM 2293 O O . LEU A 1 279 ? 18.172 -12.833 -8.614 1.00 93.94 279 LEU A O 1
ATOM 2297 N N . PRO A 1 280 ? 18.261 -15.049 -8.928 1.00 93.31 280 PRO A N 1
ATOM 2298 C CA . PRO A 1 280 ? 19.698 -15.071 -9.189 1.00 93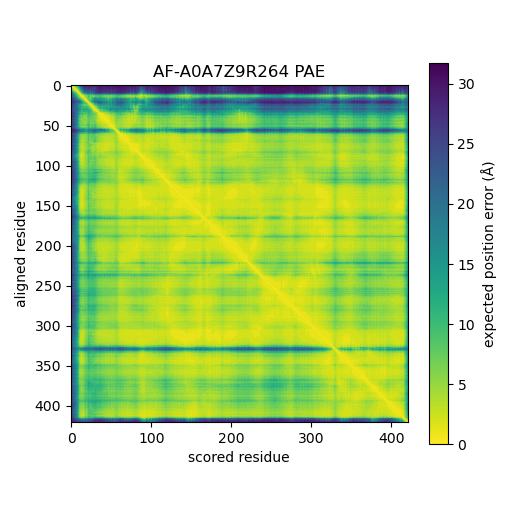.31 280 PRO A CA 1
ATOM 2299 C C . PRO A 1 280 ? 20.072 -14.198 -10.394 1.00 93.31 280 PRO A C 1
ATOM 2301 O O . PRO A 1 280 ? 19.272 -14.074 -11.320 1.00 93.31 280 PRO A O 1
ATOM 2304 N N . LEU A 1 281 ? 21.309 -13.688 -10.425 1.00 92.69 281 LEU A N 1
ATOM 2305 C CA . LEU A 1 281 ? 21.783 -12.747 -11.451 1.00 92.69 281 LEU A CA 1
ATOM 2306 C C . LEU A 1 281 ? 21.531 -13.228 -12.891 1.00 92.69 281 LEU A C 1
ATOM 2308 O O . LEU A 1 281 ? 21.071 -12.453 -13.721 1.00 92.69 281 LEU A O 1
ATOM 2312 N N . ARG A 1 282 ? 21.716 -14.528 -13.165 1.00 94.44 282 ARG A N 1
ATOM 2313 C CA . ARG A 1 282 ? 21.444 -15.144 -14.480 1.00 94.44 282 ARG A CA 1
ATOM 2314 C C . ARG A 1 282 ? 19.990 -15.025 -14.970 1.00 94.44 282 ARG A C 1
ATOM 2316 O O . ARG A 1 282 ? 19.719 -15.286 -16.132 1.00 94.44 282 ARG A O 1
ATOM 2323 N N . TYR A 1 283 ? 19.057 -14.677 -14.086 1.00 96.50 283 TYR A N 1
ATOM 2324 C CA . TYR A 1 283 ? 17.641 -14.451 -14.390 1.00 96.50 283 TYR A CA 1
ATOM 2325 C C . TYR A 1 283 ? 17.187 -13.039 -13.992 1.00 96.50 283 TYR A C 1
ATOM 2327 O O . TYR A 1 283 ? 15.992 -12.795 -13.843 1.00 96.50 283 TYR A O 1
ATOM 2335 N N . ALA A 1 284 ? 18.108 -12.104 -13.757 1.00 94.44 284 ALA A N 1
ATOM 2336 C CA . ALA A 1 284 ? 17.762 -10.769 -13.282 1.00 94.44 284 ALA A CA 1
ATOM 2337 C C . ALA A 1 284 ? 16.949 -9.965 -14.314 1.00 94.44 284 ALA A C 1
ATOM 2339 O O . ALA A 1 284 ? 16.007 -9.286 -13.922 1.00 94.44 284 ALA A O 1
ATOM 2340 N N . HIS A 1 285 ? 17.200 -10.118 -15.621 1.00 95.94 285 HIS A N 1
ATOM 2341 C CA . HIS A 1 285 ? 16.393 -9.450 -16.659 1.00 95.94 285 HIS A CA 1
ATOM 2342 C C . HIS A 1 285 ? 14.925 -9.876 -16.672 1.00 95.94 285 HIS A C 1
ATOM 2344 O O . HIS A 1 285 ? 14.064 -9.080 -17.039 1.00 95.94 285 HIS A O 1
ATOM 2350 N N . MET A 1 286 ? 14.612 -11.080 -16.185 1.00 96.25 286 MET A N 1
ATOM 2351 C CA . MET A 1 286 ? 13.225 -11.484 -15.977 1.00 96.25 286 MET A CA 1
ATOM 2352 C C . MET A 1 286 ? 12.515 -10.574 -14.962 1.00 96.25 286 MET A C 1
ATOM 2354 O O . MET A 1 286 ? 11.329 -10.336 -15.136 1.00 96.25 286 MET A O 1
ATOM 2358 N N . HIS A 1 287 ? 13.191 -10.033 -13.934 1.00 94.56 287 HIS A N 1
ATOM 2359 C CA . HIS A 1 287 ? 12.573 -9.028 -13.044 1.00 94.56 287 HIS A CA 1
ATOM 2360 C C . HIS A 1 287 ? 12.179 -7.779 -13.822 1.00 94.56 287 HIS A C 1
ATOM 2362 O O . HIS A 1 287 ? 11.022 -7.371 -13.751 1.00 94.56 287 HIS A O 1
ATOM 2368 N N . LYS A 1 288 ? 13.127 -7.221 -14.583 1.00 95.19 288 LYS A N 1
ATOM 2369 C CA . LYS A 1 288 ? 12.931 -5.999 -15.364 1.00 95.19 288 LYS A CA 1
ATOM 2370 C C . LYS A 1 288 ? 11.759 -6.144 -16.337 1.00 95.19 288 LYS A C 1
ATOM 2372 O O . LYS A 1 288 ? 10.756 -5.453 -16.183 1.00 95.19 288 LYS A O 1
ATOM 2377 N N . ILE A 1 289 ? 11.854 -7.107 -17.257 1.00 96.88 289 ILE A N 1
ATOM 2378 C CA . ILE A 1 289 ? 10.864 -7.315 -18.324 1.00 96.88 289 ILE A CA 1
ATOM 2379 C C . ILE A 1 289 ? 9.493 -7.643 -17.736 1.00 96.88 289 ILE A C 1
ATOM 2381 O O . ILE A 1 289 ? 8.488 -7.072 -18.146 1.00 96.88 289 ILE A O 1
ATOM 2385 N N . PHE A 1 290 ? 9.431 -8.532 -16.740 1.00 96.69 290 PHE A N 1
ATOM 2386 C CA . PHE A 1 290 ? 8.159 -8.876 -16.112 1.00 96.69 290 PHE A CA 1
ATOM 2387 C C . PHE A 1 290 ? 7.513 -7.664 -15.432 1.00 96.69 290 PHE A C 1
ATOM 2389 O O . PHE A 1 290 ? 6.302 -7.489 -15.536 1.00 96.69 290 PHE A O 1
ATOM 2396 N N . SER A 1 291 ? 8.301 -6.839 -14.737 1.00 94.94 291 SER A N 1
ATOM 2397 C CA . SER A 1 291 ? 7.800 -5.665 -14.021 1.00 94.94 291 SER A CA 1
ATOM 2398 C C . SER A 1 291 ? 7.319 -4.565 -14.966 1.00 94.94 291 SER A C 1
ATOM 2400 O O . SER A 1 291 ? 6.247 -4.009 -14.742 1.00 94.94 291 SER A O 1
ATOM 2402 N N . GLU A 1 292 ? 8.077 -4.281 -16.028 1.00 95.12 292 GLU A N 1
ATOM 2403 C CA . GLU A 1 292 ? 7.707 -3.338 -17.094 1.00 95.12 292 GLU A CA 1
ATOM 2404 C C . GLU A 1 292 ? 6.432 -3.793 -17.806 1.00 95.12 292 GLU A C 1
ATOM 2406 O O . GLU A 1 292 ? 5.425 -3.095 -17.764 1.00 95.12 292 GLU A O 1
ATOM 2411 N N . MET A 1 293 ? 6.399 -5.026 -18.313 1.00 96.56 293 MET A N 1
ATOM 2412 C CA . MET A 1 293 ? 5.222 -5.533 -19.019 1.00 96.56 293 MET A CA 1
ATOM 2413 C C . MET A 1 293 ? 3.982 -5.632 -18.124 1.00 96.56 293 MET A C 1
ATOM 2415 O O . MET A 1 293 ? 2.867 -5.391 -18.586 1.00 96.56 293 MET A O 1
ATOM 2419 N N . LEU A 1 294 ? 4.137 -5.991 -16.842 1.00 95.50 294 LEU A N 1
ATOM 2420 C CA . LEU A 1 294 ? 3.012 -6.007 -15.902 1.00 95.50 294 LEU A CA 1
ATOM 2421 C C . LEU A 1 294 ? 2.503 -4.589 -15.625 1.00 95.50 294 LEU A C 1
ATOM 2423 O O . LEU A 1 294 ? 1.294 -4.405 -15.465 1.00 95.50 294 LEU A O 1
ATOM 2427 N N . ALA A 1 295 ? 3.393 -3.596 -15.589 1.00 94.25 295 ALA A N 1
ATOM 2428 C CA . ALA A 1 295 ? 2.990 -2.203 -15.482 1.00 94.25 295 ALA A CA 1
ATOM 2429 C C . ALA A 1 295 ? 2.185 -1.766 -16.715 1.00 94.25 295 ALA A C 1
ATOM 2431 O O . ALA A 1 295 ? 1.048 -1.321 -16.562 1.00 94.25 295 ALA A O 1
ATOM 2432 N N . ASP A 1 296 ? 2.722 -2.003 -17.909 1.00 93.62 296 ASP A N 1
ATOM 2433 C CA . ASP A 1 296 ? 2.162 -1.512 -19.171 1.00 93.62 296 ASP A CA 1
ATOM 2434 C C . ASP A 1 296 ? 0.850 -2.202 -19.552 1.00 93.62 296 ASP A C 1
ATOM 2436 O O . ASP A 1 296 ? -0.074 -1.564 -20.043 1.00 93.62 296 ASP A O 1
ATOM 2440 N N . GLN A 1 297 ? 0.733 -3.511 -19.314 1.00 93.19 297 GLN A N 1
ATOM 2441 C CA . GLN A 1 297 ? -0.461 -4.262 -19.715 1.00 93.19 297 GLN A CA 1
ATOM 2442 C C . GLN A 1 297 ? -1.547 -4.278 -18.643 1.00 93.19 297 GLN A C 1
ATOM 2444 O O . GLN A 1 297 ? -2.729 -4.397 -18.965 1.00 93.19 297 GLN A O 1
ATOM 2449 N N . TYR A 1 298 ? -1.163 -4.210 -17.364 1.00 93.56 298 TYR A N 1
ATOM 2450 C CA . TYR A 1 298 ? -2.102 -4.404 -16.263 1.00 93.56 298 TYR A CA 1
ATOM 2451 C C . TYR A 1 298 ? -2.149 -3.239 -15.284 1.00 93.56 298 TYR A C 1
ATOM 2453 O O . TYR A 1 298 ? -3.249 -2.852 -14.904 1.00 93.56 298 TYR A O 1
ATOM 2461 N N . ALA A 1 299 ? -1.021 -2.702 -14.816 1.00 93.00 299 ALA A N 1
ATOM 2462 C CA . ALA A 1 299 ? -1.041 -1.676 -13.768 1.00 93.00 299 ALA A CA 1
ATOM 2463 C C . ALA A 1 299 ? -1.416 -0.276 -14.281 1.00 93.00 299 ALA A C 1
ATOM 2465 O O . ALA A 1 299 ? -1.831 0.558 -13.479 1.00 93.00 299 ALA A O 1
ATOM 2466 N N . ILE A 1 300 ? -1.306 -0.017 -15.587 1.00 93.25 300 ILE A N 1
ATOM 2467 C CA . ILE A 1 300 ? -1.735 1.249 -16.196 1.00 93.25 300 ILE A CA 1
ATOM 2468 C C . ILE A 1 300 ? -3.250 1.461 -16.081 1.00 93.25 300 ILE A C 1
ATOM 2470 O O . ILE A 1 300 ? -3.712 2.591 -15.961 1.00 93.25 300 ILE A O 1
ATOM 2474 N N . SER A 1 301 ? -4.032 0.376 -16.067 1.00 94.69 301 SER A N 1
ATOM 2475 C CA . SER A 1 301 ? -5.488 0.460 -15.978 1.00 94.69 301 SER A CA 1
ATOM 2476 C C . SER A 1 301 ? -5.935 0.761 -14.544 1.00 94.69 301 SER A C 1
ATOM 2478 O O . SER A 1 301 ? -5.662 -0.050 -13.654 1.00 94.69 301 SER A O 1
ATOM 2480 N N . PRO A 1 302 ? -6.710 1.833 -14.296 1.00 94.62 302 PRO A N 1
ATOM 2481 C CA . PRO A 1 302 ? -7.271 2.133 -12.975 1.00 94.62 302 PRO A CA 1
ATOM 2482 C C . PRO A 1 302 ? -8.309 1.091 -12.523 1.00 94.62 302 PRO A C 1
ATOM 2484 O O . PRO A 1 302 ? -8.680 1.039 -11.358 1.00 94.62 302 PRO A O 1
ATOM 2487 N N . ALA A 1 303 ? -8.793 0.229 -13.422 1.00 94.62 303 ALA A N 1
ATOM 2488 C CA . ALA A 1 303 ? -9.645 -0.894 -13.041 1.00 94.62 303 ALA A CA 1
ATOM 2489 C C . ALA A 1 303 ? -8.836 -2.052 -12.446 1.00 94.62 303 ALA A C 1
ATOM 2491 O O . ALA A 1 303 ? -9.398 -2.955 -11.845 1.00 94.62 303 ALA A O 1
ATOM 2492 N N . SER A 1 304 ? -7.517 -2.080 -12.601 1.00 95.06 304 SER A N 1
ATOM 2493 C CA . SER A 1 304 ? -6.721 -3.252 -12.262 1.00 95.06 304 SER A CA 1
ATOM 2494 C C . SER A 1 304 ? -6.325 -3.291 -10.792 1.00 95.06 304 SER A C 1
ATOM 2496 O O . SER A 1 304 ? -5.803 -2.329 -10.236 1.00 95.06 304 SER A O 1
ATOM 2498 N N . THR A 1 305 ? -6.419 -4.472 -10.179 1.00 94.25 305 THR A N 1
ATOM 2499 C CA . THR A 1 305 ? -5.789 -4.730 -8.867 1.00 94.25 305 THR A CA 1
ATOM 2500 C C . THR A 1 305 ? -4.271 -4.523 -8.826 1.00 94.25 305 THR A C 1
ATOM 2502 O O . THR A 1 305 ? -3.722 -4.452 -7.728 1.00 94.25 305 THR A O 1
ATOM 2505 N N . TYR A 1 306 ? -3.586 -4.441 -9.970 1.00 95.88 306 TYR A N 1
ATOM 2506 C CA . TYR A 1 306 ? -2.156 -4.122 -10.030 1.00 95.88 306 TYR A CA 1
ATOM 2507 C C . TYR A 1 306 ? -1.859 -2.623 -10.081 1.00 95.88 306 TYR A C 1
ATOM 2509 O O . TYR A 1 306 ? -0.718 -2.237 -9.838 1.00 95.88 306 TYR A O 1
ATOM 2517 N N . ASN A 1 307 ? -2.854 -1.781 -10.370 1.00 97.50 307 ASN A N 1
ATOM 2518 C CA . ASN A 1 307 ? -2.673 -0.336 -10.337 1.00 97.50 307 ASN A CA 1
ATOM 2519 C C . ASN A 1 307 ? -2.381 0.125 -8.903 1.00 97.50 307 ASN A C 1
ATOM 2521 O O . ASN A 1 307 ? -3.087 -0.251 -7.963 1.00 97.50 307 ASN A O 1
ATOM 2525 N N . ILE A 1 308 ? -1.307 0.901 -8.742 1.00 98.00 308 ILE A N 1
ATOM 2526 C CA . ILE A 1 308 ? -0.741 1.276 -7.440 1.00 98.00 308 ILE A CA 1
ATOM 2527 C C . ILE A 1 308 ? -1.763 2.064 -6.620 1.00 98.00 308 ILE A C 1
ATOM 2529 O O . ILE A 1 308 ? -2.088 1.679 -5.494 1.00 98.00 308 ILE A O 1
ATOM 2533 N N . GLU A 1 309 ? -2.296 3.128 -7.210 1.00 98.31 309 GLU A N 1
ATOM 2534 C CA . GLU A 1 309 ? -3.205 4.070 -6.569 1.00 98.31 309 GLU A CA 1
ATOM 2535 C C . GLU A 1 309 ? -4.522 3.368 -6.219 1.00 98.31 309 GLU A C 1
ATOM 2537 O O . GLU A 1 309 ? -4.941 3.359 -5.062 1.00 98.31 309 GLU A O 1
ATOM 2542 N N . THR A 1 310 ? -5.119 2.668 -7.187 1.00 97.88 310 THR A N 1
ATOM 2543 C CA . THR A 1 310 ? -6.362 1.901 -7.007 1.00 97.88 310 THR A CA 1
ATOM 2544 C C . THR A 1 310 ? -6.234 0.878 -5.886 1.00 97.88 310 THR A C 1
ATOM 2546 O O . THR A 1 310 ? -7.105 0.788 -5.017 1.00 97.88 310 THR A O 1
ATOM 2549 N N . ASN A 1 311 ? -5.146 0.103 -5.881 1.00 98.25 311 ASN A N 1
ATOM 2550 C CA . ASN A 1 311 ? -4.942 -0.936 -4.883 1.00 98.25 311 ASN A CA 1
ATOM 2551 C C . ASN A 1 311 ? -4.792 -0.334 -3.479 1.00 98.25 311 ASN A C 1
ATOM 2553 O O . ASN A 1 311 ? -5.438 -0.813 -2.547 1.00 98.25 311 ASN A O 1
ATOM 2557 N N . ILE A 1 312 ? -4.004 0.735 -3.326 1.00 98.69 312 ILE A N 1
ATOM 2558 C CA . ILE A 1 312 ? -3.815 1.424 -2.043 1.00 98.69 312 ILE A CA 1
ATOM 2559 C C . ILE A 1 312 ? -5.126 2.034 -1.546 1.00 98.69 312 ILE A C 1
ATOM 2561 O O . ILE A 1 312 ? -5.488 1.824 -0.386 1.00 98.69 312 ILE A O 1
ATOM 2565 N N . LEU A 1 313 ? -5.863 2.748 -2.397 1.00 98.50 313 LEU A N 1
ATOM 2566 C CA . LEU A 1 313 ? -7.113 3.410 -2.022 1.00 98.50 313 LEU A CA 1
ATOM 2567 C C . LEU A 1 313 ? -8.191 2.388 -1.620 1.00 98.50 313 LEU A C 1
ATOM 2569 O O . LEU A 1 313 ? -8.770 2.496 -0.537 1.00 98.50 313 LEU A O 1
ATOM 2573 N N . ALA A 1 314 ? -8.399 1.337 -2.420 1.00 97.81 314 ALA A N 1
ATOM 2574 C CA . ALA A 1 314 ? -9.352 0.268 -2.106 1.00 97.81 314 ALA A CA 1
ATOM 2575 C C . ALA A 1 314 ? -8.987 -0.484 -0.814 1.00 97.81 314 ALA A C 1
ATOM 2577 O O . ALA A 1 314 ? -9.847 -0.766 0.025 1.00 97.81 314 ALA A O 1
ATOM 2578 N N . SER A 1 315 ? -7.700 -0.766 -0.615 1.00 98.25 315 SER A N 1
ATOM 2579 C CA . SER A 1 315 ? -7.204 -1.414 0.601 1.00 98.25 315 SER A CA 1
ATOM 2580 C C . SER A 1 315 ? -7.369 -0.526 1.833 1.00 98.25 315 SER A C 1
ATOM 2582 O O . SER A 1 315 ? -7.788 -0.988 2.895 1.00 98.25 315 SER A O 1
ATOM 2584 N N . THR A 1 316 ? -7.107 0.773 1.692 1.00 98.50 316 THR A N 1
ATOM 2585 C CA . THR A 1 316 ? -7.263 1.741 2.780 1.00 98.50 316 THR A CA 1
ATOM 2586 C C . THR A 1 316 ? -8.731 1.921 3.148 1.00 98.50 316 THR A C 1
ATOM 2588 O O . THR A 1 316 ? -9.051 1.969 4.334 1.00 98.50 316 THR A O 1
ATOM 2591 N N . MET A 1 317 ? -9.644 1.930 2.171 1.00 97.62 317 MET A N 1
ATOM 2592 C CA . MET A 1 317 ? -11.085 1.935 2.428 1.00 97.62 317 MET A CA 1
ATOM 2593 C C . MET A 1 317 ? -11.502 0.743 3.297 1.00 97.62 317 MET A C 1
ATOM 2595 O O . MET A 1 317 ? -12.230 0.920 4.279 1.00 97.62 317 MET A O 1
ATOM 2599 N N . LEU A 1 318 ? -11.010 -0.457 2.976 1.00 97.06 318 LEU A N 1
ATOM 2600 C CA . LEU A 1 318 ? -11.289 -1.668 3.746 1.00 97.06 318 LEU A CA 1
ATOM 2601 C C . LEU A 1 318 ? -10.694 -1.596 5.161 1.00 97.06 318 LEU A C 1
ATOM 2603 O O . LEU A 1 318 ? -11.377 -1.895 6.142 1.00 97.06 318 LEU A O 1
ATOM 2607 N N . PHE A 1 319 ? -9.442 -1.157 5.291 1.00 97.50 319 PHE A N 1
ATOM 2608 C CA . PHE A 1 319 ? -8.809 -0.976 6.597 1.00 97.50 319 PHE A CA 1
ATOM 2609 C C . PHE A 1 319 ? -9.546 0.068 7.450 1.00 97.50 319 PHE A C 1
ATOM 2611 O O . PHE A 1 319 ? -9.849 -0.191 8.612 1.00 97.50 319 PHE A O 1
ATOM 2618 N N . SER A 1 320 ? -9.909 1.210 6.863 1.00 96.56 320 SER A N 1
ATOM 2619 C CA . SER A 1 320 ? -10.694 2.284 7.485 1.00 96.56 320 SER A CA 1
ATOM 2620 C C . SER A 1 320 ? -12.072 1.799 7.937 1.00 96.56 320 SER A C 1
ATOM 2622 O O . SER A 1 320 ? -12.523 2.150 9.031 1.00 96.56 320 SER A O 1
ATOM 2624 N N . HIS A 1 321 ? -12.723 0.942 7.142 1.00 95.56 321 HIS A N 1
ATOM 2625 C CA . HIS A 1 321 ? -13.965 0.286 7.538 1.00 95.56 321 HIS A CA 1
ATOM 2626 C C . HIS A 1 321 ? -13.782 -0.550 8.807 1.00 95.56 321 HIS A C 1
ATOM 2628 O O . HIS A 1 321 ? -14.561 -0.393 9.746 1.00 95.56 321 HIS A O 1
ATOM 2634 N N . TYR A 1 322 ? -12.744 -1.389 8.874 1.00 95.69 322 TYR A N 1
ATOM 2635 C CA . TYR A 1 322 ? -12.491 -2.202 10.064 1.00 95.69 322 TYR A CA 1
ATOM 2636 C C . TYR A 1 322 ? -12.018 -1.385 11.269 1.00 95.69 322 TYR A C 1
ATOM 2638 O O . TYR A 1 322 ? -12.397 -1.679 12.401 1.00 95.69 322 TYR A O 1
ATOM 2646 N N . TYR A 1 323 ? -11.237 -0.332 11.043 1.00 94.50 323 TYR A N 1
ATOM 2647 C CA . TYR A 1 323 ? -10.789 0.579 12.091 1.00 94.50 323 TYR A CA 1
ATOM 2648 C C . TYR A 1 323 ? -11.968 1.274 12.778 1.00 94.50 323 TYR A C 1
ATOM 2650 O O . TYR A 1 323 ? -12.015 1.338 14.003 1.00 94.50 323 TYR A O 1
ATOM 2658 N N . ARG A 1 324 ? -12.970 1.706 12.005 1.00 91.94 324 ARG A N 1
ATOM 2659 C CA . ARG A 1 324 ? -14.206 2.331 12.508 1.00 91.94 324 ARG A CA 1
ATOM 2660 C C . ARG A 1 324 ? -15.344 1.336 12.751 1.00 91.94 324 ARG A C 1
ATOM 2662 O O . ARG A 1 324 ? -16.490 1.741 12.944 1.00 91.94 324 ARG A O 1
ATOM 2669 N N . TYR A 1 325 ? -15.065 0.036 12.698 1.00 91.25 325 TYR A N 1
ATOM 2670 C CA . TYR A 1 325 ? -16.106 -0.976 12.794 1.00 91.25 325 TYR A CA 1
ATOM 2671 C C . TYR A 1 325 ? -16.759 -0.949 14.176 1.00 91.25 325 TYR A C 1
ATOM 2673 O O . TYR A 1 325 ? -16.080 -0.894 15.201 1.00 91.25 325 TYR A O 1
ATOM 2681 N N . GLN A 1 326 ? -18.089 -1.038 14.219 1.00 89.44 326 GLN A N 1
ATOM 2682 C CA . GLN A 1 326 ? -18.819 -1.155 15.480 1.00 89.44 326 GLN A CA 1
ATOM 2683 C C . GLN A 1 326 ? -18.666 -2.577 16.033 1.00 89.44 326 GLN A C 1
ATOM 2685 O O . GLN A 1 326 ? -19.444 -3.491 15.739 1.00 89.44 326 GLN A O 1
ATOM 2690 N N . TRP A 1 327 ? -17.609 -2.781 16.816 1.00 89.50 327 TRP A N 1
ATOM 2691 C CA . TRP A 1 327 ? -17.300 -4.057 17.447 1.00 89.50 327 TRP A CA 1
ATOM 2692 C C . TRP A 1 327 ? -18.350 -4.395 18.510 1.00 89.50 327 TRP A C 1
ATOM 2694 O O . TRP A 1 327 ? -18.549 -3.649 19.459 1.00 89.50 327 TRP A O 1
ATOM 2704 N N . GLY A 1 328 ? -19.041 -5.529 18.377 1.00 83.12 328 GLY A N 1
ATOM 2705 C CA . GLY A 1 328 ? -20.074 -5.919 19.341 1.00 83.12 328 GLY A CA 1
ATOM 2706 C C . GLY A 1 328 ? -20.883 -7.144 18.934 1.00 83.12 328 GLY A C 1
ATOM 2707 O O . GLY A 1 328 ? -20.666 -7.733 17.867 1.00 83.12 328 GLY A O 1
ATOM 2708 N N . LYS A 1 329 ? -21.845 -7.522 19.779 1.00 73.56 329 LYS A N 1
ATOM 2709 C CA . LYS A 1 329 ? -22.848 -8.564 19.509 1.00 73.56 329 LYS A CA 1
ATOM 2710 C C . LYS A 1 329 ? -24.230 -8.044 19.894 1.00 73.56 329 LYS A C 1
ATOM 2712 O O . LYS A 1 329 ? -24.438 -7.620 21.028 1.00 73.56 329 LYS A O 1
ATOM 2717 N N . ASN A 1 330 ? -25.178 -8.140 18.964 1.00 74.31 330 ASN A N 1
ATOM 2718 C CA . ASN A 1 330 ? -26.547 -7.647 19.127 1.00 74.31 330 ASN A CA 1
ATOM 2719 C C . ASN A 1 330 ? -26.536 -6.167 19.561 1.00 74.31 330 ASN A C 1
ATOM 2721 O O . ASN A 1 330 ? -25.805 -5.370 18.979 1.00 74.31 330 ASN A O 1
ATOM 2725 N N . LYS A 1 331 ? -27.294 -5.811 20.605 1.00 72.94 331 LYS A N 1
ATOM 2726 C CA . LYS A 1 331 ? -27.348 -4.451 21.159 1.00 72.94 331 LYS A CA 1
ATOM 2727 C C . LYS A 1 331 ? -26.103 -4.058 21.977 1.00 72.94 331 LYS A C 1
ATOM 2729 O O . LYS A 1 331 ? -25.950 -2.888 22.306 1.00 72.94 331 LYS A O 1
ATOM 2734 N N . LYS A 1 332 ? -25.201 -4.996 22.306 1.00 76.19 332 LYS A N 1
ATOM 2735 C CA . LYS A 1 332 ? -24.026 -4.728 23.153 1.00 76.19 332 LYS A CA 1
ATOM 2736 C C . LYS A 1 332 ? -22.811 -4.385 22.289 1.00 76.19 332 LYS A C 1
ATOM 2738 O O . LYS A 1 332 ? -22.206 -5.268 21.670 1.00 76.19 332 LYS A O 1
ATOM 2743 N N . LYS A 1 333 ? -22.473 -3.095 22.242 1.00 86.69 333 LYS A N 1
ATOM 2744 C CA . LYS A 1 333 ? -21.276 -2.565 21.577 1.00 86.69 333 LYS A CA 1
ATOM 2745 C C . LYS A 1 333 ? -20.114 -2.523 22.570 1.00 86.69 333 LYS A C 1
ATOM 2747 O O . LYS A 1 333 ? -20.312 -2.218 23.743 1.00 86.69 333 LYS A O 1
ATOM 2752 N N . PHE A 1 334 ? -18.923 -2.876 22.108 1.00 88.38 334 PHE A N 1
ATOM 2753 C CA . PHE A 1 334 ? -17.689 -2.664 22.846 1.00 88.38 334 PHE A CA 1
ATOM 2754 C C . PHE A 1 334 ? -17.146 -1.293 22.462 1.00 88.38 334 PHE A C 1
ATOM 2756 O O . PHE A 1 334 ? -16.928 -1.031 21.280 1.00 88.38 334 PHE A O 1
ATOM 2763 N N . ASP A 1 335 ? -16.924 -0.440 23.454 1.00 88.00 335 ASP A N 1
ATOM 2764 C CA . ASP A 1 335 ? -16.148 0.775 23.251 1.00 88.00 335 ASP A CA 1
ATOM 2765 C C . ASP A 1 335 ? -14.669 0.381 23.208 1.00 88.00 335 ASP A C 1
ATOM 2767 O O . ASP A 1 335 ? -14.141 -0.156 24.179 1.00 88.00 335 ASP A O 1
ATOM 2771 N N . ILE A 1 336 ? -14.041 0.512 22.041 1.00 90.38 336 ILE A N 1
ATOM 2772 C CA . ILE A 1 336 ? -12.662 0.080 21.797 1.00 90.38 336 ILE A CA 1
ATOM 2773 C C . ILE A 1 336 ? -11.796 1.325 21.627 1.00 90.38 336 ILE A C 1
ATOM 2775 O O . ILE A 1 336 ? -12.107 2.143 20.758 1.00 90.38 336 ILE A O 1
ATOM 2779 N N . SER A 1 337 ? -10.687 1.416 22.366 1.00 89.50 337 SER A N 1
ATOM 2780 C CA . SER A 1 337 ? -9.677 2.473 22.185 1.00 89.50 337 SER A CA 1
ATOM 2781 C C . SER A 1 337 ? -9.125 2.528 20.751 1.00 89.50 337 SER A C 1
ATOM 2783 O O . SER A 1 337 ? -9.027 1.496 20.074 1.00 89.50 337 SER A O 1
ATOM 2785 N N . ALA A 1 338 ? -8.688 3.700 20.282 1.00 88.12 338 ALA A N 1
ATOM 2786 C CA . ALA A 1 338 ? -8.042 3.842 18.970 1.00 88.12 338 ALA A CA 1
ATOM 2787 C C . ALA A 1 338 ? -6.871 2.858 18.745 1.00 88.12 338 ALA A C 1
ATOM 2789 O O . ALA A 1 338 ? -6.768 2.207 17.702 1.00 88.12 338 ALA A O 1
ATOM 2790 N N . ASP A 1 339 ? -6.031 2.668 19.761 1.00 84.94 339 ASP A N 1
ATOM 2791 C CA . ASP A 1 339 ? -4.910 1.725 19.743 1.00 84.94 339 ASP A CA 1
ATOM 2792 C C . ASP A 1 339 ? -5.354 0.270 19.528 1.00 84.94 339 ASP A C 1
ATOM 2794 O O . ASP A 1 339 ? -4.766 -0.478 18.738 1.00 84.94 339 ASP A O 1
ATOM 2798 N N . ALA A 1 340 ? -6.410 -0.148 20.226 1.00 89.69 340 ALA A N 1
ATOM 2799 C CA . ALA A 1 340 ? -6.968 -1.483 20.079 1.00 89.69 340 ALA A CA 1
ATOM 2800 C C . ALA A 1 340 ? -7.677 -1.661 18.726 1.00 89.69 340 ALA A C 1
ATOM 2802 O O . ALA A 1 340 ? -7.588 -2.740 18.130 1.00 89.69 340 ALA A O 1
ATOM 2803 N N . ARG A 1 341 ? -8.310 -0.605 18.194 1.00 92.44 341 ARG A N 1
ATOM 2804 C CA . ARG A 1 341 ? -8.913 -0.614 16.852 1.00 92.44 341 ARG A CA 1
ATOM 2805 C C . ARG A 1 341 ? -7.878 -0.907 15.771 1.00 92.44 341 ARG A C 1
ATOM 2807 O O . ARG A 1 341 ? -8.194 -1.670 14.865 1.00 92.44 341 ARG A O 1
ATOM 2814 N N . VAL A 1 342 ? -6.640 -0.408 15.876 1.00 92.25 342 VAL A N 1
ATOM 2815 C CA . VAL A 1 342 ? -5.563 -0.738 14.915 1.00 92.25 342 VAL A CA 1
ATOM 2816 C C . VAL A 1 342 ? -5.277 -2.241 14.883 1.00 92.25 342 VAL A C 1
ATOM 2818 O O . VAL A 1 342 ? -5.209 -2.836 13.808 1.00 92.25 342 VAL A O 1
ATOM 2821 N N . ILE A 1 343 ? -5.149 -2.873 16.055 1.00 92.62 343 ILE A N 1
ATOM 2822 C CA . ILE A 1 343 ? -4.891 -4.317 16.173 1.00 92.62 343 ILE A CA 1
ATOM 2823 C C . ILE A 1 343 ? -6.034 -5.122 15.546 1.00 92.62 343 ILE A C 1
ATOM 2825 O O . ILE A 1 343 ? -5.792 -6.042 14.761 1.00 92.62 343 ILE A O 1
ATOM 2829 N N . LEU A 1 344 ? -7.279 -4.771 15.880 1.00 93.94 344 LEU A N 1
ATOM 2830 C CA . LEU A 1 344 ? -8.462 -5.453 15.358 1.00 93.94 344 LEU A CA 1
ATOM 2831 C C . LEU A 1 344 ? -8.624 -5.236 13.853 1.00 93.94 344 LEU A C 1
ATOM 2833 O O . LEU A 1 344 ? -8.934 -6.188 13.143 1.00 93.94 344 LEU A O 1
ATOM 2837 N N . ALA A 1 345 ? -8.370 -4.023 13.360 1.00 95.00 345 ALA A N 1
ATOM 2838 C CA . ALA A 1 345 ? -8.444 -3.692 11.945 1.00 95.00 345 ALA A CA 1
ATOM 2839 C C . ALA A 1 345 ? -7.391 -4.445 11.133 1.00 95.00 345 ALA A C 1
ATOM 2841 O O . ALA A 1 345 ? -7.739 -5.079 10.143 1.00 95.00 345 ALA A O 1
ATOM 2842 N N . ALA A 1 346 ? -6.134 -4.475 11.586 1.00 94.62 346 ALA A N 1
ATOM 2843 C CA . ALA A 1 346 ? -5.065 -5.226 10.924 1.00 94.62 346 ALA A CA 1
ATOM 2844 C C . ALA A 1 346 ? -5.332 -6.742 10.907 1.00 94.62 346 ALA A C 1
ATOM 2846 O O . ALA A 1 346 ? -4.928 -7.447 9.981 1.00 94.62 346 ALA A O 1
ATOM 2847 N N . ALA A 1 347 ? -6.016 -7.269 11.925 1.00 93.44 347 ALA A N 1
ATOM 2848 C CA . ALA A 1 347 ? -6.430 -8.667 11.955 1.00 93.44 347 ALA A CA 1
ATOM 2849 C C . ALA A 1 347 ? -7.631 -8.942 11.035 1.00 93.44 347 ALA A C 1
ATOM 2851 O O . ALA A 1 347 ? -7.641 -9.931 10.298 1.00 93.44 347 ALA A O 1
ATOM 2852 N N . ALA A 1 348 ? -8.644 -8.074 11.074 1.00 94.31 348 ALA A N 1
ATOM 2853 C CA . ALA A 1 348 ? -9.863 -8.197 10.283 1.00 94.31 348 ALA A CA 1
ATOM 2854 C C . ALA A 1 348 ? -9.625 -7.949 8.791 1.00 94.31 348 ALA A C 1
ATOM 2856 O O . ALA A 1 348 ? -10.293 -8.571 7.972 1.00 94.31 348 ALA A O 1
ATOM 2857 N N . TYR A 1 349 ? -8.626 -7.138 8.442 1.00 93.75 349 TYR A N 1
ATOM 2858 C CA . TYR A 1 349 ? -8.177 -6.932 7.068 1.00 93.75 349 TYR A CA 1
ATOM 2859 C C . TYR A 1 349 ? -7.929 -8.267 6.340 1.00 93.75 349 TYR A C 1
ATOM 2861 O O . TYR A 1 349 ? -8.412 -8.466 5.229 1.00 93.75 349 TYR A O 1
ATOM 2869 N N . ASN A 1 350 ? -7.298 -9.229 7.027 1.00 85.00 350 ASN A N 1
ATOM 2870 C CA . ASN A 1 350 ? -6.960 -10.543 6.471 1.00 85.00 350 ASN A CA 1
ATOM 2871 C C . ASN A 1 350 ? -7.954 -11.663 6.805 1.00 85.00 350 ASN A C 1
ATOM 2873 O O . ASN A 1 350 ? -8.071 -12.637 6.059 1.00 85.00 350 ASN A O 1
ATOM 2877 N N . HIS A 1 351 ? -8.660 -11.567 7.934 1.00 86.75 351 HIS A N 1
ATOM 2878 C CA . HIS A 1 351 ? -9.493 -12.664 8.448 1.00 86.75 351 HIS A CA 1
ATOM 2879 C C . HIS A 1 351 ? -10.983 -12.331 8.573 1.00 86.75 351 HIS A C 1
ATOM 2881 O O . HIS A 1 351 ? -11.767 -13.188 8.992 1.00 86.75 351 HIS A O 1
ATOM 2887 N N . GLY A 1 352 ? -11.378 -11.117 8.198 1.00 89.56 352 GLY A N 1
ATOM 2888 C CA . GLY A 1 352 ? -12.722 -10.587 8.370 1.00 89.56 352 GLY A CA 1
ATOM 2889 C C . GLY A 1 352 ? -13.058 -10.224 9.820 1.00 89.56 352 GLY A C 1
ATOM 2890 O O . GLY A 1 352 ? -12.397 -10.610 10.789 1.00 89.56 352 GLY A O 1
ATOM 2891 N N . GLN A 1 353 ? -14.154 -9.492 9.977 1.00 91.62 353 GLN A N 1
ATOM 2892 C CA . GLN A 1 353 ? -14.653 -8.978 11.248 1.00 91.62 353 GLN A CA 1
ATOM 2893 C C . GLN A 1 353 ? -15.198 -10.067 12.183 1.00 91.62 353 GLN A C 1
ATOM 2895 O O . GLN A 1 353 ? -15.087 -9.947 13.402 1.00 91.62 353 GLN A O 1
ATOM 2900 N N . THR A 1 354 ? -15.784 -11.146 11.651 1.00 91.88 354 THR A N 1
ATOM 2901 C CA . THR A 1 354 ? -16.514 -12.149 12.453 1.00 91.88 354 THR A CA 1
ATOM 2902 C C . THR A 1 354 ? -15.631 -12.811 13.505 1.00 91.88 354 THR A C 1
ATOM 2904 O O . THR A 1 354 ? -16.022 -12.932 14.668 1.00 91.88 354 THR A O 1
ATOM 2907 N N . GLY A 1 355 ? -14.416 -13.197 13.118 1.00 91.69 355 GLY A N 1
ATOM 2908 C CA . GLY A 1 355 ? -13.456 -13.798 14.033 1.00 91.69 355 GLY A CA 1
ATOM 2909 C C . GLY A 1 355 ? -13.000 -12.828 15.125 1.00 91.69 355 GLY A C 1
ATOM 2910 O O . GLY A 1 355 ? -12.918 -13.206 16.291 1.00 91.69 355 GLY A O 1
ATOM 2911 N N . MET A 1 356 ? -12.783 -11.557 14.778 1.00 93.94 356 MET A N 1
ATOM 2912 C CA . MET A 1 356 ? -12.395 -10.525 15.746 1.00 93.94 356 MET A CA 1
ATOM 2913 C C . MET A 1 356 ? -13.528 -10.176 16.717 1.00 93.94 356 MET A C 1
ATOM 2915 O O . MET A 1 356 ? -13.286 -10.005 17.910 1.00 93.94 356 MET A O 1
ATOM 2919 N N . ARG A 1 357 ? -14.787 -10.190 16.261 1.00 93.31 357 ARG A N 1
ATOM 2920 C CA . ARG A 1 357 ? -15.958 -10.059 17.146 1.00 93.31 357 ARG A CA 1
ATOM 2921 C C . ARG A 1 357 ? -16.013 -11.192 18.171 1.00 93.31 357 ARG A C 1
ATOM 2923 O O . ARG A 1 357 ? -16.181 -10.928 19.358 1.00 93.31 357 ARG A O 1
ATOM 2930 N N . ARG A 1 358 ? -15.831 -12.445 17.735 1.00 93.50 358 ARG A N 1
ATOM 2931 C CA . ARG A 1 358 ? -15.771 -13.612 18.638 1.00 93.50 358 ARG A CA 1
ATOM 2932 C C . ARG A 1 358 ? -14.608 -13.512 19.619 1.00 93.50 358 ARG A C 1
ATOM 2934 O O . ARG A 1 358 ? -14.785 -13.809 20.794 1.00 93.50 358 ARG A O 1
ATOM 2941 N N . PHE A 1 359 ? -13.447 -13.051 19.159 1.00 94.31 359 PHE A N 1
ATOM 2942 C CA . PHE A 1 359 ? -12.283 -12.835 20.015 1.00 94.31 359 PHE A CA 1
ATOM 2943 C C . PHE A 1 359 ? -12.589 -11.860 21.162 1.00 94.31 359 PHE A C 1
ATOM 2945 O O . PHE A 1 359 ? -12.311 -12.186 22.312 1.00 94.31 359 PHE A O 1
ATOM 2952 N N . LEU A 1 360 ? -13.223 -10.719 20.875 1.00 93.88 360 LEU A N 1
ATOM 2953 C CA . LEU A 1 360 ? -13.604 -9.742 21.903 1.00 93.88 360 LEU A CA 1
ATOM 2954 C C . LEU A 1 360 ? -14.639 -10.291 22.893 1.00 93.88 360 LEU A C 1
ATOM 2956 O O . LEU A 1 360 ? -14.508 -10.079 24.096 1.00 93.88 360 LEU A O 1
ATOM 2960 N N . ILE A 1 361 ? -15.639 -11.034 22.407 1.00 92.62 361 ILE A N 1
ATOM 2961 C CA . ILE A 1 361 ? -16.639 -11.687 23.268 1.00 92.62 361 ILE A CA 1
ATOM 2962 C C . ILE A 1 361 ? -15.955 -12.660 24.230 1.00 92.62 361 ILE A C 1
ATOM 2964 O O . ILE A 1 361 ? -16.183 -12.588 25.435 1.00 92.62 361 ILE A O 1
ATOM 2968 N N . ASN A 1 362 ? -15.082 -13.520 23.703 1.00 94.25 362 ASN A N 1
ATOM 2969 C CA . ASN A 1 362 ? -14.353 -14.496 24.503 1.00 94.25 362 ASN A CA 1
ATOM 2970 C C . ASN A 1 362 ? -13.439 -13.805 25.525 1.00 94.25 362 ASN A C 1
ATOM 2972 O O . ASN A 1 362 ? -13.371 -14.247 26.665 1.00 94.25 362 ASN A O 1
ATOM 2976 N N . LEU A 1 363 ? -12.781 -12.699 25.152 1.00 94.06 363 LEU A N 1
ATOM 2977 C CA . LEU A 1 363 ? -11.982 -11.912 26.094 1.00 94.06 363 LEU A CA 1
ATOM 2978 C C . LEU A 1 363 ? -12.825 -11.314 27.219 1.00 94.06 363 LEU A C 1
ATOM 2980 O O . LEU A 1 363 ? -12.382 -11.332 28.360 1.00 94.06 363 LEU A O 1
ATOM 2984 N N . LYS A 1 364 ? -14.027 -10.801 26.928 1.00 92.50 364 LYS A N 1
ATOM 2985 C CA . LYS A 1 364 ? -14.906 -10.242 27.965 1.00 92.50 364 LYS A CA 1
ATOM 2986 C C . LYS A 1 364 ? -15.451 -11.314 28.906 1.00 92.50 364 LYS A C 1
ATOM 2988 O O . LYS A 1 364 ? -15.678 -11.026 30.072 1.00 92.50 364 LYS A O 1
ATOM 2993 N N . GLN A 1 365 ? -15.665 -12.530 28.406 1.00 92.81 365 GLN A N 1
ATOM 2994 C CA . GLN A 1 365 ? -16.049 -13.680 29.229 1.00 92.81 365 GLN A CA 1
ATOM 2995 C C . GLN A 1 365 ? -14.888 -14.160 30.107 1.00 92.81 365 GLN A C 1
ATOM 2997 O O . GLN A 1 365 ? -15.093 -14.442 31.279 1.00 92.81 365 GLN A O 1
ATOM 3002 N N . GLU A 1 366 ? -13.675 -14.226 29.551 1.00 95.06 366 GLU A N 1
ATOM 3003 C CA . GLU A 1 366 ? -12.466 -14.629 30.283 1.00 95.06 366 GLU A CA 1
ATOM 3004 C C . GLU A 1 366 ? -12.042 -13.573 31.318 1.00 95.06 366 GLU A C 1
ATOM 3006 O O . GLU A 1 366 ? -11.568 -13.919 32.394 1.00 95.06 366 GLU A O 1
ATOM 3011 N N . PHE A 1 367 ? -12.253 -12.288 31.015 1.00 93.88 367 PHE A N 1
ATOM 3012 C CA . PHE A 1 367 ? -11.914 -11.156 31.876 1.00 93.88 367 PHE A CA 1
ATOM 3013 C C . PHE A 1 367 ? -13.111 -10.192 32.008 1.00 93.88 367 PHE A C 1
ATOM 3015 O O . PHE A 1 367 ? -13.145 -9.154 31.335 1.00 93.88 367 PHE A O 1
ATOM 3022 N N . PRO A 1 368 ? -14.096 -10.478 32.886 1.00 91.19 368 PRO A N 1
ATOM 3023 C CA . PRO A 1 368 ? -15.298 -9.649 33.042 1.00 91.19 368 PRO A CA 1
ATOM 3024 C C . PRO A 1 368 ? -15.010 -8.184 33.391 1.00 91.19 368 PRO A C 1
ATOM 3026 O O . PRO A 1 368 ? -15.713 -7.293 32.911 1.00 91.19 368 PRO A O 1
ATOM 3029 N N . MET A 1 369 ? -13.933 -7.924 34.137 1.00 91.81 369 MET A N 1
ATOM 3030 C CA . MET A 1 369 ? -13.498 -6.578 34.538 1.00 91.81 369 MET A CA 1
ATOM 3031 C C . MET A 1 369 ? -12.644 -5.855 33.484 1.00 91.81 369 MET A C 1
ATOM 3033 O O . MET A 1 369 ? -12.229 -4.722 33.702 1.00 91.81 369 MET A O 1
ATOM 3037 N N . LEU A 1 370 ? -12.369 -6.475 32.329 1.00 90.38 370 LEU A N 1
ATOM 3038 C CA . LEU A 1 370 ? -11.616 -5.826 31.258 1.00 90.38 370 LEU A CA 1
ATOM 3039 C C . LEU A 1 370 ? -12.441 -4.689 30.648 1.00 90.38 370 LEU A C 1
ATOM 3041 O O . LEU A 1 370 ? -13.492 -4.933 30.041 1.00 90.38 370 LEU A O 1
ATOM 3045 N N . ASP A 1 371 ? -11.950 -3.463 30.787 1.00 89.56 371 ASP A N 1
ATOM 3046 C CA . ASP A 1 371 ? -12.487 -2.303 30.087 1.00 89.56 371 ASP A CA 1
ATOM 3047 C C . ASP A 1 371 ? -11.767 -2.121 28.745 1.00 89.56 371 ASP A C 1
ATOM 3049 O O . ASP A 1 371 ? -10.561 -1.870 28.687 1.00 89.56 371 ASP A O 1
ATOM 3053 N N . PHE A 1 372 ? -12.514 -2.286 27.653 1.00 90.00 372 PHE A N 1
ATOM 3054 C CA . PHE A 1 372 ? -11.984 -2.124 26.303 1.00 90.00 372 PHE A CA 1
ATOM 3055 C C . PHE A 1 372 ? -11.753 -0.657 25.920 1.00 90.00 372 PHE A C 1
ATOM 3057 O O . PHE A 1 372 ? -10.931 -0.399 25.035 1.00 90.00 372 PHE A O 1
ATOM 3064 N N . LYS A 1 373 ? -12.411 0.289 26.604 1.00 89.00 373 LYS A N 1
ATOM 3065 C CA . LYS A 1 373 ? -12.314 1.721 26.313 1.00 89.00 373 LYS A CA 1
ATOM 3066 C C . LYS A 1 373 ? -10.914 2.251 26.595 1.00 89.00 373 LYS A C 1
ATOM 3068 O O . LYS A 1 373 ? -10.364 3.011 25.809 1.00 89.00 373 LYS A O 1
ATOM 3073 N N . ILE A 1 374 ? -10.306 1.778 27.680 1.00 87.25 374 ILE A N 1
ATOM 3074 C CA . ILE A 1 374 ? -8.954 2.162 28.115 1.00 87.25 374 ILE A CA 1
ATOM 3075 C C . ILE A 1 374 ? -7.897 1.092 27.795 1.00 87.25 374 ILE A C 1
ATOM 3077 O O . ILE A 1 374 ? -6.768 1.133 28.297 1.00 87.25 374 ILE A O 1
ATOM 3081 N N . LEU A 1 375 ? -8.243 0.086 26.984 1.00 85.75 375 LEU A N 1
ATOM 3082 C CA . LEU A 1 375 ? -7.334 -1.013 26.686 1.00 85.75 375 LEU A CA 1
ATOM 3083 C C . LEU A 1 375 ? -6.223 -0.554 25.739 1.00 85.75 375 LEU A C 1
ATOM 3085 O O . LEU A 1 375 ? -6.451 -0.344 24.550 1.00 85.75 375 LEU A O 1
ATOM 3089 N N . SER A 1 376 ? -4.998 -0.452 26.249 1.00 82.38 376 SER A N 1
ATOM 3090 C CA . SER A 1 376 ? -3.847 -0.075 25.426 1.00 82.38 376 SER A CA 1
ATOM 3091 C C . SER A 1 376 ? -3.466 -1.159 24.414 1.00 82.38 376 SER A C 1
ATOM 3093 O O . SER A 1 376 ? -3.647 -2.360 24.653 1.00 82.38 376 SER A O 1
ATOM 3095 N N . ALA A 1 377 ? -2.825 -0.751 23.313 1.00 81.12 377 ALA A N 1
ATOM 3096 C CA . ALA A 1 377 ? -2.264 -1.674 22.324 1.00 81.12 377 ALA A CA 1
ATOM 3097 C C . ALA A 1 377 ? -1.306 -2.703 22.955 1.00 81.12 377 ALA A C 1
ATOM 3099 O O . ALA A 1 377 ? -1.325 -3.880 22.589 1.00 81.12 377 ALA A O 1
ATOM 3100 N N . LYS A 1 378 ? -0.491 -2.287 23.938 1.00 83.12 378 LYS A N 1
ATOM 3101 C CA . LYS A 1 378 ? 0.447 -3.169 24.656 1.00 83.12 378 LYS A CA 1
ATOM 3102 C C . LYS A 1 378 ? -0.291 -4.280 25.404 1.00 83.12 378 LYS A C 1
ATOM 3104 O O . LYS A 1 378 ? 0.070 -5.447 25.263 1.00 83.12 378 LYS A O 1
ATOM 3109 N N . LYS A 1 379 ? -1.342 -3.934 26.156 1.00 87.25 379 LYS A N 1
ATOM 3110 C CA . LYS A 1 379 ? -2.157 -4.915 26.889 1.00 87.25 379 LYS A CA 1
ATOM 3111 C C . LYS A 1 379 ? -2.916 -5.828 25.927 1.00 87.25 379 LYS A C 1
ATOM 3113 O O . LYS A 1 379 ? -2.839 -7.048 26.064 1.00 87.25 379 LYS A O 1
ATOM 3118 N N . LEU A 1 380 ? -3.573 -5.273 24.906 1.00 86.75 380 LEU A N 1
ATOM 3119 C CA . LEU A 1 380 ? -4.301 -6.085 23.929 1.00 86.75 380 LEU A CA 1
ATOM 3120 C C . LEU A 1 380 ? -3.374 -7.057 23.191 1.00 86.75 380 LEU A C 1
ATOM 3122 O O . LEU A 1 380 ? -3.740 -8.209 22.980 1.00 86.75 380 LEU A O 1
ATOM 3126 N N . ARG A 1 381 ? -2.147 -6.645 22.861 1.00 84.69 381 ARG A N 1
ATOM 3127 C CA . ARG A 1 381 ? -1.143 -7.517 22.239 1.00 84.69 381 ARG A CA 1
ATOM 3128 C C . ARG A 1 381 ? -0.801 -8.736 23.098 1.00 84.69 381 ARG A C 1
ATOM 3130 O O . ARG A 1 381 ? -0.650 -9.823 22.545 1.00 84.69 381 ARG A O 1
ATOM 3137 N N . ILE A 1 382 ? -0.694 -8.573 24.418 1.00 88.50 382 ILE A N 1
ATOM 3138 C CA . ILE A 1 382 ? -0.475 -9.688 25.358 1.00 88.50 382 ILE A CA 1
ATOM 3139 C C . ILE A 1 382 ? -1.680 -10.639 25.340 1.00 88.50 382 ILE A C 1
ATOM 3141 O O . ILE A 1 382 ? -1.525 -11.860 25.370 1.00 88.50 382 ILE A O 1
ATOM 3145 N N . LEU A 1 383 ? -2.889 -10.089 25.222 1.00 91.31 383 LEU A N 1
ATOM 3146 C CA . LEU A 1 383 ? -4.121 -10.871 25.142 1.00 91.31 383 LEU A CA 1
ATOM 3147 C C . LEU A 1 383 ? -4.308 -11.562 23.778 1.00 91.31 383 LEU A C 1
ATOM 3149 O O . LEU A 1 383 ? -4.935 -12.622 23.722 1.00 91.31 383 LEU A O 1
ATOM 3153 N N . PHE A 1 384 ? -3.719 -11.033 22.700 1.00 89.94 384 PHE A N 1
ATOM 3154 C CA . PHE A 1 384 ? -3.824 -11.506 21.310 1.00 89.94 384 PHE A CA 1
ATOM 3155 C C . PHE A 1 384 ? -2.981 -12.770 21.020 1.00 89.94 384 PHE A C 1
ATOM 3157 O O . PHE A 1 384 ? -2.141 -12.822 20.114 1.00 89.94 384 PHE A O 1
ATOM 3164 N N . THR A 1 385 ? -3.194 -13.822 21.812 1.00 91.19 385 THR A N 1
ATOM 3165 C CA . THR A 1 385 ? -2.449 -15.086 21.730 1.00 91.19 385 THR A CA 1
ATOM 3166 C C . THR A 1 385 ? -3.000 -16.017 20.652 1.00 91.19 385 THR A C 1
ATOM 3168 O O . THR A 1 385 ? -4.186 -15.998 20.321 1.00 91.19 385 THR A O 1
ATOM 3171 N N . THR A 1 386 ? -2.153 -16.909 20.132 1.00 91.69 386 THR A N 1
ATOM 3172 C CA . THR A 1 386 ? -2.571 -17.946 19.170 1.00 91.69 386 THR A CA 1
ATOM 3173 C C . THR A 1 386 ? -3.670 -18.847 19.733 1.00 91.69 386 THR A C 1
ATOM 3175 O O . THR A 1 386 ? -4.579 -19.209 18.996 1.00 91.69 386 THR A O 1
ATOM 3178 N N . ARG A 1 387 ? -3.649 -19.161 21.036 1.00 92.56 387 ARG A N 1
ATOM 3179 C CA . ARG A 1 387 ? -4.704 -19.944 21.702 1.00 92.56 387 ARG A CA 1
ATOM 3180 C C . ARG A 1 387 ? -6.063 -19.244 21.626 1.00 92.56 387 ARG A C 1
ATOM 3182 O O . ARG A 1 387 ? -7.043 -19.861 21.210 1.00 92.56 387 ARG A O 1
ATOM 3189 N N . ARG A 1 388 ? -6.129 -17.957 21.989 1.00 94.62 388 ARG A N 1
ATOM 3190 C CA . ARG A 1 388 ? -7.384 -17.186 21.956 1.00 94.62 388 ARG A CA 1
ATOM 3191 C C . ARG A 1 388 ? -7.866 -16.942 20.528 1.00 94.62 388 ARG A C 1
ATOM 3193 O O . ARG A 1 388 ? -9.057 -17.068 20.256 1.00 94.62 388 ARG A O 1
ATOM 3200 N N . LEU A 1 389 ? -6.943 -16.694 19.600 1.00 93.12 389 LEU A N 1
ATOM 3201 C CA . LEU A 1 389 ? -7.264 -16.578 18.179 1.00 93.12 389 LEU A CA 1
ATOM 3202 C C . LEU A 1 389 ? -7.765 -17.885 17.575 1.00 93.12 389 LEU A C 1
ATOM 3204 O O . LEU A 1 389 ? -8.692 -17.846 16.779 1.00 93.12 389 LEU A O 1
ATOM 3208 N N . SER A 1 390 ? -7.205 -19.032 17.964 1.00 93.12 390 SER A N 1
ATOM 3209 C CA . SER A 1 390 ? -7.666 -20.344 17.498 1.00 93.12 390 SER A CA 1
ATOM 3210 C C . SER A 1 390 ? -9.144 -20.558 17.836 1.00 93.12 390 SER A C 1
ATOM 3212 O O . SER A 1 390 ? -9.949 -20.849 16.951 1.00 93.12 390 SER A O 1
ATOM 3214 N N . ARG A 1 391 ? -9.525 -20.276 19.091 1.00 92.75 391 ARG A N 1
ATOM 3215 C CA . ARG A 1 391 ? -10.921 -20.339 19.559 1.00 92.75 391 ARG A CA 1
ATOM 3216 C C . ARG A 1 391 ? -11.848 -19.385 18.801 1.00 92.75 391 ARG A C 1
ATOM 3218 O O . ARG A 1 391 ? -13.007 -19.711 18.571 1.00 92.75 391 ARG A O 1
ATOM 3225 N N . ALA A 1 392 ? -11.350 -18.206 18.432 1.00 93.19 392 ALA A N 1
ATOM 3226 C CA . ALA A 1 392 ? -12.153 -17.165 17.801 1.00 93.19 392 ALA A CA 1
ATOM 3227 C C . ALA A 1 392 ? -12.312 -17.345 16.281 1.00 93.19 392 ALA A C 1
ATOM 3229 O O . ALA A 1 392 ? -13.418 -17.227 15.752 1.00 93.19 392 ALA A O 1
ATOM 3230 N N . LEU A 1 393 ? -11.209 -17.621 15.581 1.00 91.00 393 LEU A N 1
ATOM 3231 C CA . LEU A 1 393 ? -11.160 -17.733 14.124 1.00 91.00 393 LEU A CA 1
ATOM 3232 C C . LEU A 1 393 ? -11.661 -19.090 13.625 1.00 91.00 393 LEU A C 1
ATOM 3234 O O . LEU A 1 393 ? -12.183 -19.141 12.516 1.00 91.00 393 LEU A O 1
ATOM 3238 N N . GLN A 1 394 ? -11.497 -20.166 14.410 1.00 90.56 394 GLN A N 1
ATOM 3239 C CA . GLN A 1 394 ? -11.885 -21.533 14.025 1.00 90.56 394 GLN A CA 1
ATOM 3240 C C . GLN A 1 394 ? -11.292 -21.941 12.662 1.00 90.56 394 GLN A C 1
ATOM 3242 O O . GLN A 1 394 ? -11.968 -22.460 11.777 1.00 90.56 394 GLN A O 1
ATOM 3247 N N . ARG A 1 395 ? -10.004 -21.642 12.466 1.00 88.19 395 ARG A N 1
ATOM 3248 C CA . ARG A 1 395 ? -9.243 -21.943 11.245 1.00 88.19 395 ARG A CA 1
ATOM 3249 C C . ARG A 1 395 ? -8.069 -22.868 11.564 1.00 88.19 395 ARG A C 1
ATOM 3251 O O . ARG A 1 395 ? -7.631 -22.904 12.716 1.00 88.19 395 ARG A O 1
ATOM 3258 N N . PRO A 1 396 ? -7.499 -23.550 10.551 1.00 91.00 396 PRO A N 1
ATOM 3259 C CA . PRO A 1 396 ? -6.282 -24.330 10.727 1.00 91.00 396 PRO A CA 1
ATOM 3260 C C . PRO A 1 396 ? -5.171 -23.529 11.411 1.00 91.00 396 PRO A C 1
ATOM 3262 O O . PRO A 1 396 ? -4.978 -22.343 11.130 1.00 91.00 396 PRO A O 1
ATOM 3265 N N . PHE A 1 397 ? -4.398 -24.185 12.277 1.00 89.88 397 PHE A N 1
ATOM 3266 C CA . PHE A 1 397 ? -3.426 -23.515 13.145 1.00 89.88 397 PHE A CA 1
ATOM 3267 C C . PHE A 1 397 ? -2.386 -22.675 12.384 1.00 89.88 397 PHE A C 1
ATOM 3269 O O . PHE A 1 397 ? -1.967 -21.622 12.866 1.00 89.88 397 PHE A O 1
ATOM 3276 N N . TYR A 1 398 ? -2.006 -23.072 11.164 1.00 88.25 398 TYR A N 1
ATOM 3277 C CA . TYR A 1 398 ? -1.091 -22.280 10.338 1.00 88.25 398 TYR A CA 1
ATOM 3278 C C . TYR A 1 398 ? -1.671 -20.899 9.973 1.00 88.25 398 TYR A C 1
ATOM 3280 O O . TYR A 1 398 ? -0.935 -19.913 10.028 1.00 88.25 398 TYR A O 1
ATOM 3288 N N . LYS A 1 399 ? -2.986 -20.793 9.713 1.00 87.50 399 LYS A N 1
ATOM 3289 C CA . LYS A 1 399 ? -3.687 -19.513 9.502 1.00 87.50 399 LYS A CA 1
ATOM 3290 C C . LYS A 1 399 ? -3.771 -18.686 10.780 1.00 87.50 399 LYS A C 1
ATOM 3292 O O . LYS A 1 399 ? -3.635 -17.471 10.729 1.00 87.50 399 LYS A O 1
ATOM 3297 N N . ILE A 1 400 ? -3.923 -19.333 11.936 1.00 90.50 400 ILE A N 1
ATOM 3298 C CA . ILE A 1 400 ? -3.893 -18.656 13.242 1.00 90.50 400 ILE A CA 1
ATOM 3299 C C . ILE A 1 400 ? -2.513 -18.044 13.515 1.00 90.50 400 ILE A C 1
ATOM 3301 O O . ILE A 1 400 ? -2.400 -16.903 13.970 1.00 90.50 400 ILE A O 1
ATOM 3305 N N . ARG A 1 401 ? -1.443 -18.795 13.223 1.00 90.44 401 ARG A N 1
ATOM 3306 C CA . ARG A 1 401 ? -0.062 -18.306 13.341 1.00 90.44 401 ARG A CA 1
ATOM 3307 C C . ARG A 1 401 ? 0.209 -17.160 12.376 1.00 90.44 401 ARG A C 1
ATOM 3309 O O . ARG A 1 401 ? 0.858 -16.200 12.778 1.00 90.44 401 ARG A O 1
ATOM 3316 N N . GLU A 1 402 ? -0.272 -17.261 11.139 1.00 87.06 402 GLU A N 1
ATOM 3317 C CA . GLU A 1 402 ? -0.199 -16.198 10.133 1.00 87.06 402 GLU A CA 1
ATOM 3318 C C . GLU A 1 402 ? -0.879 -14.918 10.639 1.00 87.06 402 GLU A C 1
ATOM 3320 O O . GLU A 1 402 ? -0.205 -13.896 10.728 1.00 87.06 402 GLU A O 1
ATOM 3325 N N . ALA A 1 403 ? -2.128 -15.005 11.113 1.00 87.44 403 ALA A N 1
ATOM 3326 C CA . ALA A 1 403 ? -2.886 -13.889 11.689 1.00 87.44 403 ALA A CA 1
ATOM 3327 C C . ALA A 1 403 ? -2.134 -13.188 12.828 1.00 87.44 403 ALA A C 1
ATOM 3329 O O . ALA A 1 403 ? -1.952 -11.970 12.844 1.00 87.44 403 ALA A O 1
ATOM 3330 N N . SER A 1 404 ? -1.667 -13.977 13.800 1.00 90.69 404 SER A N 1
ATOM 3331 C CA . SER A 1 404 ? -0.977 -13.445 14.974 1.00 90.69 404 SER A CA 1
ATOM 3332 C C . SER A 1 404 ? 0.369 -12.819 14.603 1.00 90.69 404 SER A C 1
ATOM 3334 O O . SER A 1 404 ? 0.738 -11.780 15.146 1.00 90.69 404 SER A O 1
ATOM 3336 N N . ARG A 1 405 ? 1.106 -13.432 13.667 1.00 90.56 405 ARG A N 1
ATOM 3337 C CA . ARG A 1 405 ? 2.382 -12.908 13.173 1.00 90.56 405 ARG A CA 1
ATOM 3338 C C . ARG A 1 405 ? 2.178 -11.607 12.394 1.00 90.56 405 ARG A C 1
ATOM 3340 O O . ARG A 1 405 ? 2.918 -10.658 12.629 1.00 90.56 405 ARG A O 1
ATOM 3347 N N . HIS A 1 406 ? 1.170 -11.566 11.526 1.00 90.75 406 HIS A N 1
ATOM 3348 C CA . HIS A 1 406 ? 0.802 -10.401 10.728 1.00 90.75 406 HIS A CA 1
ATOM 3349 C C . HIS A 1 406 ? 0.590 -9.169 11.615 1.00 90.75 406 HIS A C 1
ATOM 3351 O O . HIS A 1 406 ? 1.331 -8.193 11.518 1.00 90.75 406 HIS A O 1
ATOM 3357 N N . VAL A 1 407 ? -0.327 -9.275 12.581 1.00 91.50 407 VAL A N 1
ATOM 3358 C CA . VAL A 1 407 ? -0.626 -8.203 13.540 1.00 91.50 407 VAL A CA 1
ATOM 3359 C C . VAL A 1 407 ? 0.619 -7.787 14.323 1.00 91.50 407 VAL A C 1
ATOM 3361 O O . VAL A 1 407 ? 0.893 -6.599 14.467 1.00 91.50 407 VAL A O 1
ATOM 3364 N N . ARG A 1 408 ? 1.427 -8.743 14.802 1.00 90.69 408 ARG A N 1
ATOM 3365 C CA . ARG A 1 408 ? 2.667 -8.421 15.527 1.00 90.69 408 ARG A CA 1
ATOM 3366 C C . ARG A 1 408 ? 3.660 -7.634 14.675 1.00 90.69 408 ARG A C 1
ATOM 3368 O O . ARG A 1 408 ? 4.306 -6.742 15.215 1.00 90.69 408 ARG A O 1
ATOM 3375 N N . HIS A 1 409 ? 3.796 -7.943 13.386 1.00 91.75 409 HIS A N 1
ATOM 3376 C CA . HIS A 1 409 ? 4.686 -7.195 12.499 1.00 91.75 409 HIS A CA 1
ATOM 3377 C C . HIS A 1 409 ? 4.196 -5.769 12.269 1.00 91.75 409 HIS A C 1
ATOM 3379 O O . HIS A 1 409 ? 4.996 -4.849 12.423 1.00 91.75 409 HIS A O 1
ATOM 3385 N N . VAL A 1 410 ? 2.898 -5.580 12.009 1.00 93.00 410 VAL A N 1
ATOM 3386 C CA . VAL A 1 410 ? 2.304 -4.239 11.879 1.00 93.00 410 VAL A CA 1
ATOM 3387 C C . VAL A 1 410 ? 2.537 -3.429 13.156 1.00 93.00 410 VAL A C 1
ATOM 3389 O O . VAL A 1 410 ? 3.046 -2.314 13.094 1.00 93.00 410 VAL A O 1
ATOM 3392 N N . MET A 1 411 ? 2.287 -4.017 14.331 1.00 90.44 411 MET A N 1
ATOM 3393 C CA . MET A 1 411 ? 2.471 -3.330 15.614 1.00 90.44 411 MET A CA 1
ATOM 3394 C C . MET A 1 411 ? 3.938 -3.044 15.957 1.00 90.44 411 MET A C 1
ATOM 3396 O O . MET A 1 411 ? 4.229 -2.001 16.530 1.00 90.44 411 MET A O 1
ATOM 3400 N N . ASN A 1 412 ? 4.871 -3.940 15.625 1.00 90.50 412 ASN A N 1
ATOM 3401 C CA . ASN A 1 412 ? 6.309 -3.700 15.816 1.00 90.50 412 ASN A CA 1
ATOM 3402 C C . ASN A 1 412 ? 6.845 -2.605 14.884 1.00 90.50 412 ASN A C 1
ATOM 3404 O O . ASN A 1 412 ? 7.780 -1.883 15.230 1.00 90.50 412 ASN A O 1
ATOM 3408 N N . CYS A 1 413 ? 6.280 -2.520 13.682 1.00 93.19 413 CYS A N 1
ATOM 3409 C CA . CYS A 1 413 ? 6.613 -1.483 12.724 1.00 93.19 413 CYS A CA 1
ATOM 3410 C C . CYS A 1 413 ? 6.065 -0.125 13.194 1.00 93.19 413 CYS A C 1
ATOM 3412 O O . CYS A 1 413 ? 6.847 0.819 13.302 1.00 93.19 413 CYS A O 1
ATOM 3414 N N . ALA A 1 414 ? 4.781 -0.052 13.567 1.00 92.94 414 ALA A N 1
ATOM 3415 C CA . ALA A 1 414 ? 4.094 1.205 13.865 1.00 92.94 414 ALA A CA 1
ATOM 3416 C C . ALA A 1 414 ? 4.307 1.725 15.297 1.00 92.94 414 ALA A C 1
ATOM 3418 O O . ALA A 1 414 ? 4.370 2.932 15.500 1.00 92.94 414 ALA A O 1
ATOM 3419 N N . GLY A 1 415 ? 4.385 0.846 16.302 1.00 89.12 415 GLY A N 1
ATOM 3420 C CA . GLY A 1 415 ? 4.457 1.232 17.716 1.00 89.12 415 GLY A CA 1
ATOM 3421 C C . GLY A 1 415 ? 5.829 1.769 18.126 1.00 89.12 415 GLY A C 1
ATOM 3422 O O . GLY A 1 415 ? 6.851 1.292 17.632 1.00 89.12 415 GLY A O 1
ATOM 3423 N N . LYS A 1 416 ? 5.866 2.732 19.054 1.00 85.06 416 LYS A N 1
ATOM 3424 C CA . LYS A 1 416 ? 7.113 3.232 19.660 1.00 85.06 416 LYS A CA 1
ATOM 3425 C C . LYS A 1 416 ? 7.903 2.084 20.305 1.00 85.06 416 LYS A C 1
ATOM 3427 O O . LYS A 1 416 ? 7.323 1.158 20.876 1.00 85.06 416 LYS A O 1
ATOM 3432 N N . SER A 1 417 ? 9.231 2.131 20.190 1.00 60.22 417 SER A N 1
ATOM 3433 C CA . SER A 1 417 ? 10.095 1.150 20.854 1.00 60.22 417 SER A CA 1
ATOM 3434 C C . SER A 1 417 ? 10.024 1.360 22.372 1.00 60.22 417 SER A C 1
ATOM 3436 O O . SER A 1 417 ? 10.166 2.502 22.802 1.00 60.22 417 SER A O 1
ATOM 3438 N N . PRO A 1 418 ? 9.862 0.309 23.196 1.00 47.75 418 PRO A N 1
ATOM 3439 C CA . PRO A 1 418 ? 9.863 0.439 24.657 1.00 47.75 418 PRO A CA 1
ATOM 3440 C C . PRO A 1 418 ? 11.195 0.919 25.252 1.00 47.75 418 PRO A C 1
ATOM 3442 O O . PRO A 1 418 ? 11.259 1.164 26.446 1.00 47.75 418 PRO A O 1
ATOM 3445 N N . LEU A 1 419 ? 12.266 0.979 24.454 1.00 36.62 419 LEU A N 1
ATOM 3446 C CA . LEU A 1 419 ? 13.627 1.267 24.921 1.00 36.62 419 LEU A CA 1
ATOM 3447 C C . LEU A 1 419 ? 13.977 2.766 24.962 1.00 36.62 419 LEU A C 1
ATOM 3449 O O . LEU A 1 419 ? 15.113 3.097 25.272 1.00 36.62 419 LEU A O 1
ATOM 3453 N N . LEU A 1 420 ? 13.044 3.664 24.626 1.00 30.09 420 LEU A N 1
ATOM 3454 C CA . LEU A 1 420 ? 13.274 5.119 24.605 1.00 30.09 420 LEU A CA 1
ATOM 3455 C C . LEU A 1 420 ? 12.064 5.918 25.129 1.00 30.09 420 LEU A C 1
ATOM 3457 O O . LEU A 1 420 ? 11.782 7.007 24.630 1.00 30.09 420 LEU A O 1
ATOM 3461 N N . SER A 1 421 ? 11.320 5.366 26.090 1.00 30.72 421 SER A N 1
ATOM 3462 C CA . SER A 1 421 ? 10.309 6.110 26.857 1.00 30.72 421 SER A CA 1
ATOM 3463 C C . SER A 1 421 ? 10.725 6.220 28.307 1.00 30.72 421 SER A C 1
ATOM 3465 O O . SER A 1 421 ? 10.933 5.125 28.883 1.00 30.72 421 SER A O 1
#

Radius of gyration: 21.93 Å; Cα contacts (8 Å, |Δi|>4): 597; chains: 1; bounding box: 63×54×63 Å

Mean predicted aligned error: 6.48 Å